Protein AF-0000000071590762 (afdb_homodimer)

Nearest PDB structures (foldseek):
  3qvo-assembly1_A  TM=8.810E-01  e=2.186E-14  Shigella flexneri 2a str. 2457T
  4hnh-assembly2_B  TM=8.280E-01  e=2.186E-14  Veillonella parvula DSM 2008
  4ipt-assembly1_A  TM=8.216E-01  e=1.724E-13  Veillonella parvula DSM 2008
  3e8x-assembly1_A-2  TM=7.901E-01  e=1.279E-11  Halalkalibacterium halodurans
  3abi-assembly1_B  TM=6.867E-01  e=5.215E-04  Pyrococcus horikoshii

Secondary structure (DSSP, 8-state):
-EEEEE--SHHHHHHHHHHHTSTT-EEEEEESS--SS--TTSEEEE--TT-HHHHHHHHTT-SEEEE---SS-HHHHHHHHHHHHHHHT--EEEEEEEGGGGSSS--HHHHHHHHHHH---HHHHHHHHHHHHHHHHHHHTSSSEEEEEEE-PEE-S-----EEEEETTSPP-SB-EEHHHHHHHHHHHHH-GGGS-S-EEEEEE-----/-EEEEE--SHHHHHHHHHHHTSTT-EEEEEESS--SS--TTSEEEE--TT-HHHHHHHHTT-SEEEE---SS-HHHHHHHHHHHHHHHT--EEEEEEEGGGGSSS--HHHHHHHHHHH---HHHHHHHHHHHHHHHHHHHTSSSEEEEEEE-PEE-S-----EEEEETTSPP-SB-EEHHHHHHHHHHHHH-GGGS-SEEEEEEE-----

Solvent-accessible surface area (backbone atoms only — not comparable to full-atom values): 21712 Å² total; per-residue (Å²): 83,30,35,31,36,33,32,66,54,75,60,37,39,54,27,43,47,57,45,35,17,38,69,69,42,46,37,35,37,43,23,76,59,88,67,89,65,91,55,81,74,39,49,78,41,77,38,49,68,62,36,41,67,47,40,39,63,65,47,64,83,35,57,38,37,40,35,63,58,33,80,71,56,12,35,55,34,36,45,24,45,52,53,21,27,61,74,74,67,43,45,41,33,38,38,57,48,48,45,65,51,74,44,96,66,84,49,71,70,54,46,50,47,41,26,72,76,69,65,39,51,67,66,53,49,51,50,39,43,51,30,38,36,47,12,50,50,50,56,68,73,47,90,52,49,34,27,41,37,18,28,46,56,77,36,96,45,80,50,69,30,37,36,41,79,42,59,40,90,52,80,84,86,48,40,61,31,24,46,43,31,51,25,52,50,50,37,53,42,67,76,39,49,80,80,55,64,71,42,50,32,24,38,24,8,48,78,70,82,122,84,31,36,30,37,33,32,67,53,75,60,36,39,55,26,43,47,57,46,36,18,39,69,68,40,45,37,34,36,41,24,77,57,87,67,89,66,91,57,80,74,37,50,78,42,76,36,48,66,63,36,40,67,48,40,40,63,65,47,64,84,35,58,35,37,39,35,64,58,34,80,70,57,12,35,55,34,35,46,23,43,53,53,22,27,62,74,73,69,42,44,39,34,38,38,55,48,47,46,66,50,72,44,98,65,84,50,71,70,53,47,52,46,41,26,73,76,70,63,38,50,66,66,54,48,52,52,38,43,52,30,38,35,46,11,50,50,49,56,69,72,46,91,52,47,34,27,39,37,19,29,46,55,76,35,96,45,78,50,70,31,37,37,42,79,41,60,39,90,51,80,85,86,49,40,59,31,24,44,43,31,50,26,53,51,51,36,53,41,68,78,40,49,80,80,55,61,76,39,49,32,24,38,23,8,49,76,71,82,122

Radius of gyration: 23.03 Å; Cα contacts (8 Å, |Δi|>4): 913; chains: 2; bounding box: 44×66×50 Å

Structure (mmCIF, N/CA/C/O backbone):
data_AF-0000000071590762-model_v1
#
loop_
_entity.id
_entity.type
_entity.pdbx_description
1 polymer 'Oxidoreductase, atypical SDR family, subgroup 6'
#
loop_
_atom_site.group_PDB
_atom_site.id
_atom_site.type_symbol
_atom_site.label_atom_id
_atom_site.label_alt_id
_atom_site.label_comp_id
_atom_site.label_asym_id
_atom_site.label_entity_id
_atom_site.label_seq_id
_atom_site.pdbx_PDB_ins_code
_atom_site.Cartn_x
_atom_site.Cartn_y
_atom_site.Cartn_z
_atom_site.occupancy
_atom_site.B_iso_or_equiv
_atom_site.auth_seq_id
_atom_site.auth_comp_id
_atom_site.auth_asym_id
_atom_site.auth_atom_id
_atom_site.pdbx_PDB_model_num
ATOM 1 N N . MET A 1 1 ? 14.234 5.895 -4.164 1 95.44 1 MET A N 1
ATOM 2 C CA . MET A 1 1 ? 14.211 7.254 -3.627 1 95.44 1 MET A CA 1
ATOM 3 C C . MET A 1 1 ? 14.492 7.25 -2.129 1 95.44 1 MET A C 1
ATOM 5 O O . MET A 1 1 ? 14.242 6.254 -1.447 1 95.44 1 MET A O 1
ATOM 9 N N . ASN A 1 2 ? 15.023 8.375 -1.645 1 98.44 2 ASN A N 1
ATOM 10 C CA . ASN A 1 2 ? 15.234 8.594 -0.218 1 98.44 2 ASN A CA 1
ATOM 11 C C . ASN A 1 2 ? 14.109 9.414 0.399 1 98.44 2 ASN A C 1
ATOM 13 O O . ASN A 1 2 ? 13.891 10.562 0.012 1 98.44 2 ASN A O 1
ATOM 17 N N . ILE A 1 3 ? 13.438 8.828 1.375 1 98.56 3 ILE A N 1
ATOM 18 C CA . ILE A 1 3 ? 12.227 9.43 1.932 1 98.56 3 ILE A CA 1
ATOM 19 C C . ILE A 1 3 ? 12.445 9.742 3.412 1 98.56 3 ILE A C 1
ATOM 21 O O . ILE A 1 3 ? 12.906 8.891 4.172 1 98.56 3 ILE A O 1
ATOM 25 N N . LEU A 1 4 ? 12.141 10.93 3.785 1 98.75 4 LEU A N 1
ATOM 26 C CA . LEU A 1 4 ? 12.164 11.32 5.191 1 98.75 4 LEU A CA 1
ATOM 27 C C . LEU A 1 4 ? 10.75 11.367 5.762 1 98.75 4 LEU A C 1
ATOM 29 O O . LEU A 1 4 ? 9.883 12.047 5.223 1 98.75 4 LEU A O 1
ATOM 33 N N . ILE A 1 5 ? 10.508 10.625 6.789 1 98.06 5 ILE A N 1
ATOM 34 C CA . ILE A 1 5 ? 9.258 10.695 7.543 1 98.06 5 ILE A CA 1
ATOM 35 C C . ILE A 1 5 ? 9.516 11.352 8.898 1 98.06 5 ILE A C 1
ATOM 37 O O . ILE A 1 5 ? 10.359 10.883 9.672 1 98.06 5 ILE A O 1
ATOM 41 N N . ILE A 1 6 ? 8.836 12.422 9.117 1 97.31 6 ILE A N 1
ATOM 42 C CA . ILE A 1 6 ? 8.969 13.141 10.383 1 97.31 6 ILE A CA 1
ATOM 43 C C . ILE A 1 6 ? 7.773 12.836 11.281 1 97.31 6 ILE A C 1
ATOM 45 O O . ILE A 1 6 ? 6.641 13.195 10.961 1 97.31 6 ILE A O 1
ATOM 49 N N . GLY A 1 7 ? 8.031 12.203 12.406 1 91.38 7 GLY A N 1
ATOM 50 C CA . GLY A 1 7 ? 6.98 11.719 13.297 1 91.38 7 GLY A CA 1
ATOM 51 C C . GLY A 1 7 ? 6.543 10.297 12.984 1 91.38 7 GLY A C 1
ATOM 52 O O . GLY A 1 7 ? 5.934 10.047 11.938 1 91.38 7 GLY A O 1
ATOM 53 N N . THR A 1 8 ? 6.832 9.391 13.961 1 82.94 8 THR A N 1
ATOM 54 C CA . THR A 1 8 ? 6.477 7.988 13.758 1 82.94 8 THR A CA 1
ATOM 55 C C . THR A 1 8 ? 5.406 7.547 14.75 1 82.94 8 THR A C 1
ATOM 57 O O . THR A 1 8 ? 5.535 6.5 15.383 1 82.94 8 THR A O 1
ATOM 60 N N . GLY A 1 9 ? 4.512 8.539 14.953 1 89.25 9 GLY A N 1
ATOM 61 C CA . GLY A 1 9 ? 3.314 8.078 15.641 1 89.25 9 GLY A CA 1
ATOM 62 C C . GLY A 1 9 ? 2.561 7.008 14.867 1 89.25 9 GLY A C 1
ATOM 63 O O . GLY A 1 9 ? 3.15 6.285 14.062 1 89.25 9 GLY A O 1
ATOM 64 N N . LYS A 1 10 ? 1.312 6.859 15.086 1 90.81 10 LYS A N 1
ATOM 65 C CA . LYS A 1 10 ? 0.536 5.77 14.5 1 90.81 10 LYS A CA 1
ATOM 66 C C . LYS A 1 10 ? 0.535 5.855 12.977 1 90.81 10 LYS A C 1
ATOM 68 O O . LYS A 1 10 ? 0.884 4.887 12.289 1 90.81 10 LYS A O 1
ATOM 73 N N . LEU A 1 11 ? 0.215 7.043 12.422 1 94.44 11 LEU A N 1
ATOM 74 C CA . LEU A 1 11 ? 0.156 7.184 10.969 1 94.44 11 LEU A CA 1
ATOM 75 C C . LEU A 1 11 ? 1.548 7.074 10.359 1 94.44 11 LEU A C 1
ATOM 77 O O . LEU A 1 11 ? 1.745 6.348 9.383 1 94.44 11 LEU A O 1
ATOM 81 N N . GLY A 1 12 ? 2.527 7.816 10.922 1 95.12 12 GLY A N 1
ATOM 82 C CA . GLY A 1 12 ? 3.889 7.766 10.406 1 95.12 12 GLY A CA 1
ATOM 83 C C . GLY A 1 12 ? 4.453 6.359 10.359 1 95.12 12 GLY A C 1
ATOM 84 O O . GLY A 1 12 ? 5.109 5.984 9.383 1 95.12 12 GLY A O 1
ATOM 85 N N . TYR A 1 13 ? 4.156 5.605 11.375 1 94.69 13 TYR A N 1
ATOM 86 C CA . TYR A 1 13 ? 4.652 4.234 11.445 1 94.69 13 TYR A CA 1
ATOM 87 C C . TYR A 1 13 ? 4.012 3.367 10.367 1 94.69 13 TYR A C 1
ATOM 89 O O . TYR A 1 13 ? 4.695 2.576 9.719 1 94.69 13 TYR A O 1
ATOM 97 N N . GLU A 1 14 ? 2.689 3.479 10.234 1 95.88 14 GLU A N 1
ATOM 98 C CA . GLU A 1 14 ? 1.98 2.678 9.234 1 95.88 14 GLU A CA 1
ATOM 99 C C . GLU A 1 14 ? 2.469 2.992 7.828 1 95.88 14 GLU A C 1
ATOM 101 O O . GLU A 1 14 ? 2.559 2.098 6.98 1 95.88 14 GLU A O 1
ATOM 106 N N . VAL A 1 15 ? 2.801 4.234 7.574 1 97.44 15 VAL A N 1
ATOM 107 C CA . VAL A 1 15 ? 3.344 4.625 6.277 1 97.44 15 VAL A CA 1
ATOM 108 C C . VAL A 1 15 ? 4.762 4.082 6.125 1 97.44 15 VAL A C 1
ATOM 110 O O . VAL A 1 15 ? 5.109 3.508 5.09 1 97.44 15 VAL A O 1
ATOM 113 N N . TYR A 1 16 ? 5.539 4.18 7.23 1 96.62 16 TYR A N 1
ATOM 114 C CA . TYR A 1 16 ? 6.914 3.688 7.234 1 96.62 16 TYR A CA 1
ATOM 115 C C . TYR A 1 16 ? 6.965 2.213 6.852 1 96.62 16 TYR A C 1
ATOM 117 O O . TYR A 1 16 ? 7.703 1.828 5.941 1 96.62 16 TYR A O 1
ATOM 125 N N . ARG A 1 17 ? 6.156 1.396 7.465 1 95.62 17 ARG A N 1
ATOM 126 C CA . ARG A 1 17 ? 6.223 -0.05 7.27 1 95.62 17 ARG A CA 1
ATOM 127 C C . ARG A 1 17 ? 5.965 -0.418 5.812 1 95.62 17 ARG A C 1
ATOM 129 O O . ARG A 1 17 ? 6.555 -1.367 5.293 1 95.62 17 ARG A O 1
ATOM 136 N N . ARG A 1 18 ? 5.184 0.346 5.16 1 97.5 18 ARG A N 1
ATOM 137 C CA . ARG A 1 18 ? 4.801 0.044 3.785 1 97.5 18 ARG A CA 1
ATOM 138 C C . ARG A 1 18 ? 5.867 0.521 2.803 1 97.5 18 ARG A C 1
ATOM 140 O O . ARG A 1 18 ? 6.219 -0.196 1.864 1 97.5 18 ARG A O 1
ATOM 147 N N . VAL A 1 19 ? 6.406 1.682 3.074 1 97.31 19 VAL A N 1
ATOM 148 C CA . VAL A 1 19 ? 7.41 2.23 2.17 1 97.31 19 VAL A CA 1
ATOM 149 C C . VAL A 1 19 ? 8.719 1.457 2.318 1 97.31 19 VAL A C 1
ATOM 151 O O . VAL A 1 19 ? 9.422 1.219 1.333 1 97.31 19 VAL A O 1
ATOM 154 N N . ALA A 1 20 ? 8.984 1.061 3.533 1 95.44 20 ALA A N 1
ATOM 155 C CA . ALA A 1 20 ? 10.281 0.481 3.871 1 95.44 20 ALA A CA 1
ATOM 156 C C . ALA A 1 20 ? 10.445 -0.898 3.24 1 95.44 20 ALA A C 1
ATOM 158 O O . ALA A 1 20 ? 11.57 -1.384 3.084 1 95.44 20 ALA A O 1
ATOM 159 N N . VAL A 1 21 ? 9.328 -1.558 2.924 1 95.38 21 VAL A N 1
ATOM 160 C CA . VAL A 1 21 ? 9.453 -2.9 2.365 1 95.38 21 VAL A CA 1
ATOM 161 C C . VAL A 1 21 ? 9.898 -2.814 0.906 1 95.38 21 VAL A C 1
ATOM 163 O O . VAL A 1 21 ? 10.344 -3.809 0.328 1 95.38 21 VAL A O 1
ATOM 166 N N . MET A 1 22 ? 9.688 -1.709 0.278 1 94.62 22 MET A N 1
ATOM 167 C CA . MET A 1 22 ? 10 -1.524 -1.137 1 94.62 22 MET A CA 1
ATOM 168 C C . MET A 1 22 ? 11.508 -1.382 -1.351 1 94.62 22 MET A C 1
ATOM 170 O O . MET A 1 22 ? 12.141 -0.525 -0.738 1 94.62 22 MET A O 1
ATOM 174 N N . PRO A 1 23 ? 12.086 -2.158 -2.25 1 90.62 23 PRO A N 1
ATOM 175 C CA . PRO A 1 23 ? 13.539 -2.188 -2.389 1 90.62 23 PRO A CA 1
ATOM 176 C C . PRO A 1 23 ? 14.102 -0.904 -2.994 1 90.62 23 PRO A C 1
ATOM 178 O O . PRO A 1 23 ? 15.297 -0.615 -2.842 1 90.62 23 PRO A O 1
ATOM 181 N N . GLN A 1 24 ? 13.305 -0.124 -3.645 1 92.62 24 GLN A N 1
ATOM 182 C CA . GLN A 1 24 ? 13.812 1.027 -4.383 1 92.62 24 GLN A CA 1
ATOM 183 C C . GLN A 1 24 ? 13.852 2.273 -3.5 1 92.62 24 GLN A C 1
ATOM 185 O O . GLN A 1 24 ? 14.219 3.355 -3.961 1 92.62 24 GLN A O 1
ATOM 190 N N . HIS A 1 25 ? 13.461 2.121 -2.234 1 96.38 25 HIS A N 1
ATOM 191 C CA . HIS A 1 25 ? 13.406 3.283 -1.354 1 96.38 25 HIS A CA 1
ATOM 192 C C . HIS A 1 25 ? 14.258 3.074 -0.108 1 96.38 25 HIS A C 1
ATOM 194 O O . HIS A 1 25 ? 14.477 1.937 0.313 1 96.38 25 HIS A O 1
ATOM 200 N N . HIS A 1 26 ? 14.758 4.113 0.392 1 97.12 26 HIS A N 1
ATOM 201 C CA . HIS A 1 26 ? 15.352 4.184 1.723 1 97.12 26 HIS A CA 1
ATOM 202 C C . HIS A 1 26 ? 14.609 5.188 2.602 1 97.12 26 HIS A C 1
ATOM 204 O O . HIS A 1 26 ? 14.367 6.324 2.186 1 97.12 26 HIS A O 1
ATOM 210 N N . VAL A 1 27 ? 14.25 4.746 3.795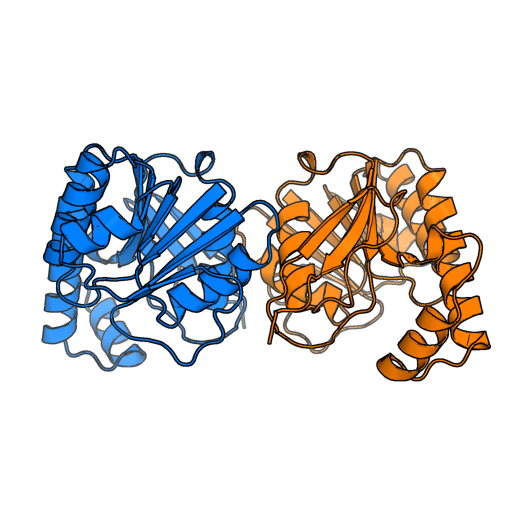 1 97.5 27 VAL A N 1
ATOM 211 C CA . VAL A 1 27 ? 13.461 5.594 4.684 1 97.5 27 VAL A CA 1
ATOM 212 C C . VAL A 1 27 ? 14.336 6.094 5.828 1 97.5 27 VAL A C 1
ATOM 214 O O . VAL A 1 27 ? 15.055 5.312 6.457 1 97.5 27 VAL A O 1
ATOM 217 N N . THR A 1 28 ? 14.344 7.336 6.039 1 97.75 28 THR A N 1
ATOM 218 C CA . THR A 1 28 ? 14.867 7.969 7.242 1 97.75 28 THR A CA 1
ATOM 219 C C . THR A 1 28 ? 13.727 8.477 8.125 1 97.75 28 THR A C 1
ATOM 221 O O . THR A 1 28 ? 12.789 9.109 7.629 1 97.75 28 THR A O 1
ATOM 224 N N . LEU A 1 29 ? 13.828 8.102 9.375 1 96.69 29 LEU A N 1
ATOM 225 C CA . LEU A 1 29 ? 12.844 8.562 10.352 1 96.69 29 LEU A CA 1
ATOM 226 C C . LEU A 1 29 ? 13.445 9.609 11.281 1 96.69 29 LEU A C 1
ATOM 228 O O . LEU A 1 29 ? 14.562 9.438 11.773 1 96.69 29 LEU A O 1
ATOM 232 N N . LEU A 1 30 ? 12.742 10.711 11.461 1 97.12 30 LEU A N 1
ATOM 233 C CA . LEU A 1 30 ? 13.102 11.688 12.484 1 97.12 30 LEU A CA 1
ATOM 234 C C . LEU A 1 30 ? 12.062 11.711 13.594 1 97.12 30 LEU A C 1
ATOM 236 O O . LEU A 1 30 ? 10.891 12.023 13.352 1 97.12 30 LEU A O 1
ATOM 240 N N . ASP A 1 31 ? 12.531 11.352 14.766 1 93.56 31 ASP A N 1
ATOM 241 C CA . ASP A 1 31 ? 11.68 11.328 15.945 1 93.56 31 ASP A CA 1
ATOM 242 C C . ASP A 1 31 ? 12.352 12.031 17.125 1 93.56 31 ASP A C 1
ATOM 244 O O . ASP A 1 31 ? 13.57 12.188 17.141 1 93.56 31 ASP A O 1
ATOM 248 N N . HIS A 1 32 ? 11.469 12.469 18.031 1 90.38 32 HIS A N 1
ATOM 249 C CA . HIS A 1 32 ? 12 13.125 19.234 1 90.38 32 HIS A CA 1
ATOM 250 C C . HIS A 1 32 ? 12.594 12.102 20.203 1 90.38 32 HIS A C 1
ATOM 252 O O . HIS A 1 32 ? 13.484 12.438 20.984 1 90.38 32 HIS A O 1
ATOM 258 N N . HIS A 1 33 ? 12.055 10.898 20.156 1 85.69 33 HIS A N 1
ATOM 259 C CA . HIS A 1 33 ? 12.555 9.812 20.984 1 85.69 33 HIS A CA 1
ATOM 260 C C . HIS A 1 33 ? 12.469 8.477 20.266 1 85.69 33 HIS A C 1
ATOM 262 O O . HIS A 1 33 ? 11.812 8.367 19.234 1 85.69 33 HIS A O 1
ATOM 268 N N . ARG A 1 34 ? 13.227 7.578 20.828 1 78.31 34 ARG A N 1
ATOM 269 C CA . ARG A 1 34 ? 13.203 6.242 20.25 1 78.31 34 ARG A CA 1
ATOM 270 C C . ARG A 1 34 ? 11.867 5.551 20.516 1 78.31 34 ARG A C 1
ATOM 272 O O . ARG A 1 34 ? 11.305 5.68 21.609 1 78.31 34 ARG A O 1
ATOM 279 N N . HIS A 1 35 ? 11.32 5.129 19.484 1 73 35 HIS A N 1
ATOM 280 C CA . HIS A 1 35 ? 10.062 4.41 19.641 1 73 35 HIS A CA 1
ATOM 281 C C . HIS A 1 35 ? 10.297 2.908 19.781 1 73 35 HIS A C 1
ATOM 283 O O . HIS A 1 35 ? 11.375 2.412 19.438 1 73 35 HIS A O 1
ATOM 289 N N . GLU A 1 36 ? 9.305 2.307 20.328 1 73.81 36 GLU A N 1
ATOM 290 C CA . GLU A 1 36 ? 9.328 0.865 20.562 1 73.81 36 GLU A CA 1
ATOM 291 C C . GLU A 1 36 ? 9 0.095 19.281 1 73.81 36 GLU A C 1
ATOM 293 O O . GLU A 1 36 ? 9.242 -1.109 19.203 1 73.81 36 GLU A O 1
ATOM 298 N N . HIS A 1 37 ? 8.617 0.859 18.359 1 78.5 37 HIS A N 1
ATOM 299 C CA . HIS A 1 37 ? 8.242 0.179 17.125 1 78.5 37 HIS A CA 1
ATOM 300 C C . HIS A 1 37 ? 9.461 -0.412 16.422 1 78.5 37 HIS A C 1
ATOM 302 O O . HIS A 1 37 ? 10.586 0.048 16.641 1 78.5 37 HIS A O 1
ATOM 308 N N . ASP A 1 38 ? 9.219 -1.516 15.742 1 80.44 38 ASP A N 1
ATOM 309 C CA . ASP A 1 38 ? 10.281 -2.08 14.914 1 80.44 38 ASP A CA 1
ATOM 310 C C . ASP A 1 38 ? 10.57 -1.193 13.703 1 80.44 38 ASP A C 1
ATOM 312 O O . ASP A 1 38 ? 9.719 -1.043 12.82 1 80.44 38 ASP A O 1
ATOM 316 N N . VAL A 1 39 ? 11.734 -0.556 13.719 1 86.31 39 VAL A N 1
ATOM 317 C CA . VAL A 1 39 ? 12.125 0.326 12.617 1 86.31 39 VAL A CA 1
ATOM 318 C C . VAL A 1 39 ? 13.477 -0.107 12.062 1 86.31 39 VAL A C 1
ATOM 320 O O . VAL A 1 39 ? 14.305 0.733 11.695 1 86.31 39 VAL A O 1
ATOM 323 N N . LEU A 1 40 ? 13.617 -1.399 11.914 1 87.06 40 LEU A N 1
ATOM 324 C CA . LEU A 1 40 ? 14.906 -1.977 11.555 1 87.06 40 LEU A CA 1
ATOM 325 C C . LEU A 1 40 ? 15.242 -1.696 10.094 1 87.06 40 LEU A C 1
ATOM 327 O O . LEU A 1 40 ? 16.422 -1.685 9.719 1 87.06 40 LEU A O 1
ATOM 331 N N . LEU A 1 41 ? 14.289 -1.384 9.336 1 92.44 41 LEU A N 1
ATOM 332 C CA . LEU A 1 41 ? 14.516 -1.206 7.902 1 92.44 41 LEU A CA 1
ATOM 333 C C . LEU A 1 41 ? 14.844 0.248 7.582 1 92.44 41 LEU A C 1
ATOM 335 O O . LEU A 1 41 ? 15.125 0.583 6.43 1 92.44 41 LEU A O 1
ATOM 339 N N . ALA A 1 42 ? 14.82 1.107 8.664 1 94.5 42 ALA A N 1
ATOM 340 C CA . ALA A 1 42 ? 15.008 2.535 8.43 1 94.5 42 ALA A CA 1
ATOM 341 C C . ALA A 1 42 ? 16.25 3.055 9.141 1 94.5 42 ALA A C 1
ATOM 343 O O . ALA A 1 42 ? 16.766 2.406 10.055 1 94.5 42 ALA A O 1
ATOM 344 N N . THR A 1 43 ? 16.75 4.145 8.625 1 95 43 THR A N 1
ATOM 345 C CA . THR A 1 43 ? 17.656 4.965 9.438 1 95 43 THR A CA 1
ATOM 346 C C . THR A 1 43 ? 16.859 5.82 10.422 1 95 43 THR A C 1
ATOM 348 O O . THR A 1 43 ? 16 6.605 10.016 1 95 43 THR A O 1
ATOM 351 N N . GLN A 1 44 ? 17.141 5.633 11.664 1 94.19 44 GLN A N 1
ATOM 352 C CA . GLN A 1 44 ? 16.453 6.422 12.672 1 94.19 44 GLN A CA 1
ATOM 353 C C . GLN A 1 44 ? 17.328 7.555 13.188 1 94.19 44 GLN A C 1
ATOM 355 O O . GLN A 1 44 ? 18.469 7.324 13.617 1 94.19 44 GLN A O 1
ATOM 360 N N . LEU A 1 45 ? 16.859 8.695 13.117 1 95.75 45 LEU A N 1
ATOM 361 C CA . LEU A 1 45 ? 17.5 9.875 13.68 1 95.75 45 LEU A CA 1
ATOM 362 C C . LEU A 1 45 ? 16.672 10.445 14.828 1 95.75 45 LEU A C 1
ATOM 364 O O . LEU A 1 45 ? 15.445 10.586 14.719 1 95.75 45 LEU A O 1
ATOM 368 N N . ILE A 1 46 ? 17.344 10.68 15.914 1 95.44 46 ILE A N 1
ATOM 369 C CA . ILE A 1 46 ? 16.703 11.328 17.047 1 95.44 46 ILE A CA 1
ATOM 370 C C . ILE A 1 46 ? 16.984 12.828 17.016 1 95.44 46 ILE A C 1
ATOM 372 O O . ILE A 1 46 ? 18.141 13.25 16.906 1 95.44 46 ILE A O 1
ATOM 376 N N . GLY A 1 47 ? 15.953 13.586 17.031 1 96.06 47 GLY A N 1
ATOM 377 C CA . GLY A 1 47 ? 16.094 15.031 16.969 1 96.06 47 GLY A CA 1
ATOM 378 C C . GLY A 1 47 ? 14.766 15.758 17.156 1 96.06 47 GLY A C 1
ATOM 379 O O . GLY A 1 47 ? 13.719 15.125 17.281 1 96.06 47 GLY A O 1
ATOM 380 N N . ASP A 1 48 ? 14.867 17.062 17.219 1 95.5 48 ASP A N 1
ATOM 381 C CA . ASP A 1 48 ? 13.727 17.953 17.422 1 95.5 48 ASP A CA 1
ATOM 382 C C . ASP A 1 48 ? 13.258 18.547 16.094 1 95.5 48 ASP A C 1
ATOM 384 O O . ASP A 1 48 ? 14.016 19.25 15.414 1 95.5 48 ASP A O 1
ATOM 388 N N . ALA A 1 49 ? 12.039 18.312 15.688 1 95.75 49 ALA A N 1
ATOM 389 C CA . ALA A 1 49 ? 11.484 18.75 14.406 1 95.75 49 ALA A CA 1
ATOM 390 C C . ALA A 1 49 ? 11.273 20.25 14.375 1 95.75 49 ALA A C 1
ATOM 392 O O . ALA A 1 49 ? 10.969 20.828 13.328 1 95.75 49 ALA A O 1
ATOM 393 N N . SER A 1 50 ? 11.414 20.906 15.523 1 95.5 50 SER A N 1
ATOM 394 C CA . SER A 1 50 ? 11.328 22.359 15.562 1 95.5 50 SER A CA 1
ATOM 395 C C . SER A 1 50 ? 12.711 23 15.461 1 95.5 50 SER A C 1
ATOM 397 O O . SER A 1 50 ? 12.836 24.219 15.406 1 95.5 50 SER A O 1
ATOM 399 N N . ASN A 1 51 ? 13.703 22.203 15.453 1 97.5 51 ASN A N 1
ATOM 400 C CA . ASN A 1 51 ? 15.078 22.656 15.344 1 97.5 51 ASN A CA 1
ATOM 401 C C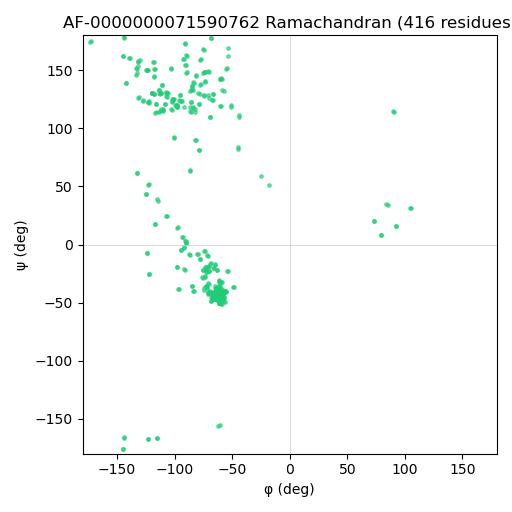 . ASN A 1 51 ? 15.594 22.562 13.906 1 97.5 51 ASN A C 1
ATOM 403 O O . ASN A 1 51 ? 15.766 21.453 13.383 1 97.5 51 ASN A O 1
ATOM 407 N N . VAL A 1 52 ? 15.953 23.688 13.352 1 98.5 52 VAL A N 1
ATOM 408 C CA . VAL A 1 52 ? 16.328 23.781 11.945 1 98.5 52 VAL A CA 1
ATOM 409 C C . VAL A 1 52 ? 17.578 22.953 11.68 1 98.5 52 VAL A C 1
ATOM 411 O O . VAL A 1 52 ? 17.672 22.266 10.656 1 98.5 52 VAL A O 1
ATOM 414 N N . ASP A 1 53 ? 18.484 22.906 12.57 1 98.38 53 ASP A N 1
ATOM 415 C CA . ASP A 1 53 ? 19.734 22.172 12.367 1 98.38 53 ASP A CA 1
ATOM 416 C C . ASP A 1 53 ? 19.484 20.656 12.391 1 98.38 53 ASP A C 1
ATOM 418 O O . ASP A 1 53 ? 20.078 19.922 11.609 1 98.38 53 ASP A O 1
ATOM 422 N N . ASP A 1 54 ? 18.656 20.188 13.328 1 98.12 54 ASP A N 1
ATOM 423 C CA . ASP A 1 54 ? 18.266 18.781 13.336 1 98.12 54 ASP A CA 1
ATOM 424 C C . ASP A 1 54 ? 17.594 18.391 12.031 1 98.12 54 ASP A C 1
ATOM 426 O O . ASP A 1 54 ? 17.859 17.312 11.484 1 98.12 54 ASP A O 1
ATOM 430 N N . LEU A 1 55 ? 16.766 19.234 11.57 1 98.56 55 LEU A N 1
ATOM 431 C CA . LEU A 1 55 ? 16.062 18.984 10.32 1 98.56 55 LEU A CA 1
ATOM 432 C C . LEU A 1 55 ? 17.031 18.953 9.141 1 98.56 55 LEU A C 1
ATOM 434 O O . LEU A 1 55 ? 16.938 18.078 8.281 1 98.56 55 LEU A O 1
ATOM 438 N N . LYS A 1 56 ? 17.969 19.922 9.117 1 98.69 56 LYS A N 1
ATOM 439 C CA . LYS A 1 56 ? 18.953 19.938 8.039 1 98.69 56 LYS A CA 1
ATOM 440 C C . LYS A 1 56 ? 19.734 18.625 7.992 1 98.69 56 LYS A C 1
ATOM 442 O O . LYS A 1 56 ? 19.984 18.094 6.91 1 98.69 56 LYS A O 1
ATOM 447 N N . ARG A 1 57 ? 20.062 18.125 9.133 1 98.38 57 ARG A N 1
ATOM 448 C CA . ARG A 1 57 ? 20.766 16.844 9.211 1 98.38 57 ARG A CA 1
ATOM 449 C C . ARG A 1 57 ? 19.922 15.719 8.633 1 98.38 57 ARG A C 1
ATOM 451 O O . ARG A 1 57 ? 20.422 14.883 7.883 1 98.38 57 ARG A O 1
ATOM 458 N N . ALA A 1 58 ? 18.672 15.688 8.922 1 98.44 58 ALA A N 1
ATOM 459 C CA . ALA A 1 58 ? 17.766 14.625 8.492 1 98.44 58 ALA A CA 1
ATOM 460 C C . ALA A 1 58 ? 17.469 14.734 6.996 1 98.44 58 ALA A C 1
ATOM 462 O O . ALA A 1 58 ? 17.141 13.734 6.348 1 98.44 58 ALA A O 1
ATOM 463 N N . LEU A 1 59 ? 17.625 15.914 6.457 1 98.75 59 LEU A N 1
ATOM 464 C CA . LEU A 1 59 ? 17.219 16.203 5.086 1 98.75 59 LEU A CA 1
ATOM 465 C C . LEU A 1 59 ? 18.328 15.859 4.098 1 98.75 59 LEU A C 1
ATOM 467 O O . LEU A 1 59 ? 18.109 15.859 2.887 1 98.75 59 LEU A O 1
ATOM 471 N N . ARG A 1 60 ? 19.5 15.539 4.598 1 98 60 ARG A N 1
ATOM 472 C CA . ARG A 1 60 ? 20.625 15.25 3.709 1 98 60 ARG A CA 1
ATOM 473 C C . ARG A 1 60 ? 20.297 14.078 2.789 1 98 60 ARG A C 1
ATOM 475 O O . ARG A 1 60 ? 20 12.977 3.258 1 98 60 ARG A O 1
ATOM 482 N N . GLY A 1 61 ? 20.312 14.32 1.463 1 98.06 61 GLY A N 1
ATOM 483 C CA . GLY A 1 61 ? 20.125 13.273 0.468 1 98.06 61 GLY A CA 1
ATOM 484 C C . GLY A 1 61 ? 18.672 12.875 0.275 1 98.06 61 GLY A C 1
ATOM 485 O O . GLY A 1 61 ? 18.375 11.914 -0.439 1 98.06 61 GLY A O 1
ATOM 486 N N . ILE A 1 62 ? 17.766 13.578 0.855 1 98.62 62 ILE A N 1
ATOM 487 C CA . ILE A 1 62 ? 16.359 13.219 0.835 1 98.62 62 ILE A CA 1
ATOM 488 C C . ILE A 1 62 ? 15.711 13.727 -0.454 1 98.62 62 ILE A C 1
ATOM 490 O O . ILE A 1 62 ? 15.977 14.852 -0.884 1 98.62 62 ILE A O 1
ATOM 494 N N . ASP A 1 63 ? 14.859 12.914 -1.015 1 98.12 63 ASP A N 1
ATOM 495 C CA . ASP A 1 63 ? 14.133 13.289 -2.225 1 98.12 63 ASP A CA 1
ATOM 496 C C . ASP A 1 63 ? 12.742 13.82 -1.888 1 98.12 63 ASP A C 1
ATOM 498 O O . ASP A 1 63 ? 12.258 14.758 -2.531 1 98.12 63 ASP A O 1
ATOM 502 N N . VAL A 1 64 ? 12.086 13.219 -0.886 1 97.88 64 VAL A N 1
ATOM 503 C CA . VAL A 1 64 ? 10.711 13.555 -0.534 1 97.88 64 VAL A CA 1
ATOM 504 C C . VAL A 1 64 ? 10.547 13.516 0.983 1 97.88 64 VAL A C 1
ATOM 506 O O . VAL A 1 64 ? 11.078 12.633 1.652 1 97.88 64 VAL A O 1
ATOM 509 N N . VAL A 1 65 ? 9.812 14.484 1.501 1 98.44 65 VAL A N 1
ATOM 510 C CA . VAL A 1 65 ? 9.531 14.57 2.93 1 98.44 65 VAL A CA 1
ATOM 511 C C . VAL A 1 65 ? 8.047 14.312 3.178 1 98.44 65 VAL A C 1
ATOM 513 O O . VAL A 1 65 ? 7.188 14.852 2.473 1 98.44 65 VAL A O 1
ATOM 516 N N . PHE A 1 66 ? 7.734 13.445 4.082 1 98.31 66 PHE A N 1
ATOM 517 C CA . PHE A 1 66 ? 6.395 13.258 4.629 1 98.31 66 PHE A CA 1
ATOM 518 C C . PHE A 1 66 ? 6.363 13.586 6.117 1 98.31 66 PHE A C 1
ATOM 520 O O . PHE A 1 66 ? 7.051 12.945 6.914 1 98.31 66 PHE A O 1
ATOM 527 N N . SER A 1 67 ? 5.531 14.547 6.504 1 97.12 67 SER A N 1
ATOM 528 C CA . SER A 1 67 ? 5.477 14.977 7.898 1 97.12 67 SER A CA 1
ATOM 529 C C . SER A 1 67 ? 4.086 14.766 8.484 1 97.12 67 SER A C 1
ATOM 531 O O . SER A 1 67 ? 3.084 15.156 7.875 1 97.12 67 SER A O 1
ATOM 533 N N . THR A 1 68 ? 4.086 14.156 9.609 1 92.44 68 THR A N 1
ATOM 534 C CA . THR A 1 68 ? 2.834 13.953 10.328 1 92.44 68 THR A CA 1
ATOM 535 C C . THR A 1 68 ? 2.861 14.672 11.672 1 92.44 68 THR A C 1
ATOM 537 O O . THR A 1 68 ? 2.066 14.367 12.562 1 92.44 68 THR A O 1
ATOM 540 N N . VAL A 1 69 ? 3.775 15.594 11.781 1 84.75 69 VAL A N 1
ATOM 541 C CA . VAL A 1 69 ? 3.902 16.281 13.055 1 84.75 69 VAL A CA 1
ATOM 542 C C . VAL A 1 69 ? 2.992 17.516 13.07 1 84.75 69 VAL A C 1
ATOM 544 O O . VAL A 1 69 ? 2.467 17.922 12.031 1 84.75 69 VAL A O 1
ATOM 547 N N . GLY A 1 70 ? 2.744 18.031 14.258 1 70.94 70 GLY A N 1
ATOM 548 C CA . GLY A 1 70 ? 2.117 19.328 14.383 1 70.94 70 GLY A CA 1
ATOM 549 C C . GLY A 1 70 ? 0.655 19.266 14.781 1 70.94 70 GLY A C 1
ATOM 550 O O . GLY A 1 70 ? -0.173 20.016 14.266 1 70.94 70 GLY A O 1
ATOM 551 N N . ILE A 1 71 ? 0.408 18.203 15.57 1 66.75 71 ILE A N 1
ATOM 552 C CA . ILE A 1 71 ? -0.934 18.203 16.141 1 66.75 71 ILE A CA 1
ATOM 553 C C . ILE A 1 71 ? -1.124 19.422 17.031 1 66.75 71 ILE A C 1
ATOM 555 O O . ILE A 1 71 ? -2.191 20.031 17.031 1 66.75 71 ILE A O 1
ATOM 559 N N . THR A 1 72 ? 0.076 19.625 17.656 1 76.25 72 THR A N 1
ATOM 560 C CA . THR A 1 72 ? 0.179 20.859 18.453 1 76.25 72 THR A CA 1
ATOM 561 C C . THR A 1 72 ? 1.33 21.719 17.953 1 76.25 72 THR A C 1
ATOM 563 O O . THR A 1 72 ? 2.346 21.203 17.484 1 76.25 72 THR A O 1
ATOM 566 N N . HIS A 1 73 ? 1.056 23 17.531 1 88.81 73 HIS A N 1
ATOM 567 C CA . HIS A 1 73 ? 2.082 23.969 17.156 1 88.81 73 HIS A CA 1
ATOM 568 C C . HIS A 1 73 ? 2.486 23.797 15.688 1 88.81 73 HIS A C 1
ATOM 570 O O . HIS A 1 73 ? 3.674 23.828 15.359 1 88.81 73 HIS A O 1
ATOM 576 N N . ALA A 1 74 ? 1.642 23.453 14.859 1 94.62 74 ALA A N 1
ATOM 577 C CA . ALA A 1 74 ? 1.856 23.172 13.445 1 94.62 74 ALA A CA 1
ATOM 578 C C . ALA A 1 74 ? 2.666 24.266 12.773 1 94.62 74 ALA A C 1
ATOM 580 O O . ALA A 1 74 ? 3.549 24 11.961 1 94.62 74 ALA A O 1
ATOM 581 N N . ALA A 1 75 ? 2.467 25.547 13.156 1 96.12 75 ALA A N 1
ATOM 582 C CA . ALA A 1 75 ? 3.164 26.672 12.531 1 96.12 75 ALA A CA 1
ATOM 583 C C . ALA A 1 75 ? 4.656 26.625 12.852 1 96.12 75 ALA A C 1
ATOM 585 O O . ALA A 1 75 ? 5.488 26.922 11.984 1 96.12 75 ALA A O 1
ATOM 586 N N . GLN A 1 76 ? 4.926 26.312 14.078 1 96.44 76 GLN A N 1
ATOM 587 C CA . GLN A 1 76 ? 6.324 26.219 14.484 1 96.44 76 GLN A CA 1
ATOM 588 C C . GLN A 1 76 ? 7.059 25.125 13.711 1 96.44 76 GLN A C 1
ATOM 590 O O . GLN A 1 76 ? 8.156 25.359 13.195 1 96.44 76 GLN A O 1
ATOM 595 N N . PHE A 1 77 ? 6.484 23.984 13.641 1 96.75 77 PHE A N 1
ATOM 596 C CA . PHE A 1 77 ? 7.094 22.859 12.938 1 96.75 77 PHE A CA 1
ATOM 597 C C . PHE A 1 77 ? 7.203 23.141 11.445 1 96.75 77 PHE A C 1
ATOM 599 O O . PHE A 1 77 ? 8.234 22.859 10.836 1 96.75 77 PHE A O 1
ATOM 606 N N . ALA A 1 78 ? 6.16 23.703 10.906 1 97.62 78 ALA A N 1
ATOM 607 C CA . ALA A 1 78 ? 6.152 24.016 9.477 1 97.62 78 ALA A CA 1
ATOM 608 C C . ALA A 1 78 ? 7.234 25.047 9.148 1 97.62 78 ALA A C 1
ATOM 610 O O . ALA A 1 78 ? 7.941 24.906 8.148 1 97.62 78 ALA A O 1
ATOM 611 N N . THR A 1 79 ? 7.344 26.078 9.992 1 98.25 79 THR A N 1
ATOM 612 C CA . THR A 1 79 ? 8.32 27.125 9.758 1 98.25 79 THR A CA 1
ATOM 613 C C . THR A 1 79 ? 9.742 26.562 9.75 1 98.25 79 THR A C 1
ATOM 615 O O . THR A 1 79 ? 10.516 26.812 8.828 1 98.25 79 THR A O 1
ATOM 618 N N . ALA A 1 80 ? 10.047 25.766 10.758 1 98.31 80 ALA A N 1
ATOM 619 C CA . ALA A 1 80 ? 11.375 25.172 10.852 1 98.31 80 ALA A CA 1
ATOM 620 C C . ALA A 1 80 ? 11.648 24.25 9.664 1 98.31 80 ALA A C 1
ATOM 622 O O . ALA A 1 80 ? 12.742 24.266 9.102 1 98.31 80 ALA A O 1
ATOM 623 N N . LEU A 1 81 ? 10.664 23.469 9.25 1 98.44 81 LEU A N 1
ATOM 624 C CA . LEU A 1 81 ? 10.82 22.516 8.164 1 98.44 81 LEU A CA 1
ATOM 625 C C . LEU A 1 81 ? 11.031 23.219 6.832 1 98.44 81 LEU A C 1
ATOM 627 O O . LEU A 1 81 ? 11.922 22.859 6.062 1 98.44 81 LEU A O 1
ATOM 631 N N . VAL A 1 82 ? 10.203 24.25 6.578 1 98.44 82 VAL A N 1
ATOM 632 C CA . VAL A 1 82 ? 10.328 25 5.336 1 98.44 82 VAL A CA 1
ATOM 633 C C . VAL A 1 82 ? 11.711 25.641 5.258 1 98.44 82 VAL A C 1
ATOM 635 O O . VAL A 1 82 ? 12.383 25.562 4.227 1 98.44 82 VAL A O 1
ATOM 638 N N . GLN A 1 83 ? 12.109 26.234 6.363 1 98.75 83 GLN A N 1
ATOM 639 C CA . GLN A 1 83 ? 13.43 26.859 6.414 1 98.75 83 GLN A CA 1
ATOM 640 C C . GLN A 1 83 ? 14.531 25.828 6.125 1 98.75 83 GLN A C 1
ATOM 642 O O . GLN A 1 83 ? 15.438 26.109 5.34 1 98.75 83 GLN A O 1
ATOM 647 N N . ALA A 1 84 ? 14.492 24.672 6.754 1 98.81 84 ALA A N 1
ATOM 648 C CA . ALA A 1 84 ? 15.5 23.625 6.59 1 98.81 84 ALA A CA 1
ATOM 649 C C . ALA A 1 84 ? 15.508 23.094 5.16 1 98.81 84 ALA A C 1
ATOM 651 O O . ALA A 1 84 ? 16.562 22.891 4.566 1 98.81 84 ALA A O 1
ATOM 652 N N . MET A 1 85 ? 14.312 22.812 4.617 1 98.75 85 MET A N 1
ATOM 653 C CA . MET A 1 85 ? 14.188 22.297 3.258 1 98.75 85 MET A CA 1
ATOM 654 C C . MET A 1 85 ? 14.75 23.281 2.246 1 98.75 85 MET A C 1
ATOM 656 O O . MET A 1 85 ? 15.484 22.891 1.334 1 98.75 85 MET A O 1
ATOM 660 N N . ASP A 1 86 ? 14.469 24.562 2.422 1 98.31 86 ASP A N 1
ATOM 661 C CA . ASP A 1 86 ? 15.023 25.609 1.562 1 98.31 86 ASP A CA 1
ATOM 662 C C . ASP A 1 86 ? 16.547 25.625 1.636 1 98.31 86 ASP A C 1
ATOM 664 O O . ASP A 1 86 ? 17.219 25.719 0.608 1 98.31 86 ASP A O 1
ATOM 668 N N . ALA A 1 87 ? 17.031 25.547 2.803 1 98.38 87 ALA A N 1
ATOM 669 C CA . ALA A 1 87 ? 18.469 25.625 3.029 1 98.38 87 ALA A CA 1
ATOM 670 C C . ALA A 1 87 ? 19.203 24.469 2.367 1 98.38 87 ALA A C 1
ATOM 672 O O . ALA A 1 87 ? 20.297 24.641 1.851 1 98.38 87 ALA A O 1
ATOM 673 N N . VAL A 1 88 ? 18.625 23.25 2.381 1 98.25 88 VAL A N 1
ATOM 674 C CA . VAL A 1 88 ? 19.297 22.047 1.917 1 98.25 88 VAL A CA 1
ATOM 675 C C . VAL A 1 88 ? 18.984 21.812 0.439 1 98.25 88 VAL A C 1
ATOM 677 O O . VAL A 1 88 ? 19.688 21.078 -0.245 1 98.25 88 VAL A O 1
ATOM 680 N N . GLY A 1 89 ? 17.906 22.406 -0.029 1 98.25 89 GLY A N 1
ATOM 681 C CA . GLY A 1 89 ? 17.531 22.297 -1.428 1 98.25 89 GLY A CA 1
ATOM 682 C C . GLY A 1 89 ? 16.578 21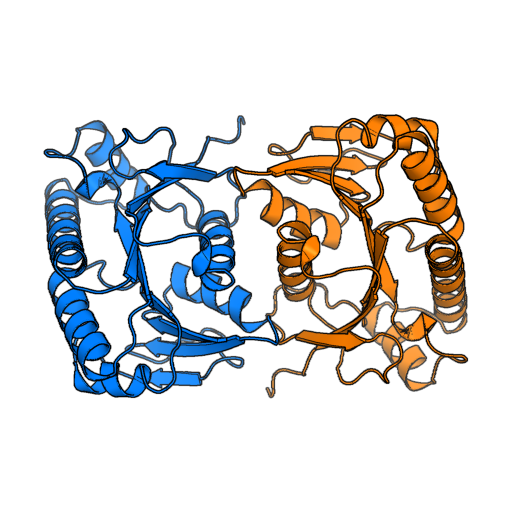.141 -1.692 1 98.25 89 GLY A C 1
ATOM 683 O O . GLY A 1 89 ? 16.516 20.625 -2.812 1 98.25 89 GLY A O 1
ATOM 684 N N . VAL A 1 90 ? 15.945 20.562 -0.702 1 98.25 90 VAL A N 1
ATOM 685 C CA . VAL A 1 90 ? 14.867 19.578 -0.848 1 98.25 90 VAL A CA 1
ATOM 686 C C . VAL A 1 90 ? 13.531 20.297 -0.992 1 98.25 90 VAL A C 1
ATOM 688 O O . VAL A 1 90 ? 13.203 21.188 -0.196 1 98.25 90 VAL A O 1
ATOM 691 N N . THR A 1 91 ? 12.688 19.922 -1.971 1 97 91 THR A N 1
ATOM 692 C CA . THR A 1 91 ? 11.531 20.766 -2.252 1 97 91 THR A CA 1
ATOM 693 C C . THR A 1 91 ? 10.234 19.969 -2.111 1 97 91 THR A C 1
ATOM 695 O O . THR A 1 91 ? 9.164 20.562 -1.917 1 97 91 THR A O 1
ATOM 698 N N . ARG A 1 92 ? 10.227 18.656 -2.275 1 97.19 92 ARG A N 1
ATOM 699 C CA . ARG A 1 92 ? 8.992 17.875 -2.328 1 97.19 92 ARG A CA 1
ATOM 700 C C . ARG A 1 92 ? 8.5 17.531 -0.926 1 97.19 92 ARG A C 1
ATOM 702 O O . ARG A 1 92 ? 9.195 16.844 -0.173 1 97.19 92 ARG A O 1
ATOM 709 N N . LEU A 1 93 ? 7.273 18.016 -0.523 1 97.31 93 LEU A N 1
ATOM 710 C CA . LEU A 1 93 ? 6.742 17.859 0.827 1 97.31 93 LEU A CA 1
ATOM 711 C C . LEU A 1 93 ? 5.309 17.344 0.79 1 97.31 93 LEU A C 1
ATOM 713 O O . LEU A 1 93 ? 4.473 17.875 0.051 1 97.31 93 LEU A O 1
ATOM 717 N N . PHE A 1 94 ? 5.055 16.297 1.478 1 97.44 94 PHE A N 1
ATOM 718 C CA . PHE A 1 94 ? 3.707 15.922 1.887 1 97.44 94 PHE A CA 1
ATOM 719 C C . PHE A 1 94 ? 3.461 16.297 3.344 1 97.44 94 PHE A C 1
ATOM 721 O O . PHE A 1 94 ? 4.234 15.914 4.227 1 97.44 94 PHE A O 1
ATOM 728 N N . TRP A 1 95 ? 2.428 17.062 3.639 1 96.31 95 TRP A N 1
ATOM 729 C CA . TRP A 1 95 ? 2.086 17.531 4.977 1 96.31 95 TRP A CA 1
ATOM 730 C C . TRP A 1 95 ? 0.636 17.203 5.316 1 96.31 95 TRP A C 1
ATOM 732 O O . TRP A 1 95 ? -0.28 17.547 4.57 1 96.31 95 TRP A O 1
ATOM 742 N N . THR A 1 96 ? 0.465 16.484 6.414 1 95.12 96 THR A N 1
ATOM 743 C CA . THR A 1 96 ? -0.89 16.156 6.836 1 95.12 96 THR A CA 1
ATOM 744 C C . THR A 1 96 ? -1.494 17.281 7.664 1 95.12 96 THR A C 1
ATOM 746 O O . THR A 1 96 ? -0.815 17.875 8.508 1 95.12 96 THR A O 1
ATOM 749 N N . THR A 1 97 ? -2.693 17.594 7.406 1 93.69 97 THR A N 1
ATOM 750 C CA . THR A 1 97 ? -3.482 18.562 8.156 1 93.69 97 THR A CA 1
ATOM 751 C C . THR A 1 97 ? -4.941 18.125 8.234 1 93.69 97 THR A C 1
ATOM 753 O O . THR A 1 97 ? -5.246 16.938 8.125 1 93.69 97 THR A O 1
ATOM 756 N N . GLN A 1 98 ? -5.805 19.031 8.633 1 91.75 98 GLN A N 1
ATOM 757 C CA . GLN A 1 98 ? -7.215 18.703 8.812 1 91.75 98 GLN A CA 1
ATOM 758 C C . GLN A 1 98 ? -8.094 19.531 7.871 1 91.75 98 GLN A C 1
ATOM 760 O O . GLN A 1 98 ? -7.809 20.688 7.609 1 91.75 98 GLN A O 1
ATOM 765 N N . PHE A 1 99 ? -9.156 18.906 7.414 1 93 99 PHE A N 1
ATOM 766 C CA . PHE A 1 99 ? -9.953 19.5 6.348 1 93 99 PHE A CA 1
ATOM 767 C C . PHE A 1 99 ? -10.633 20.766 6.836 1 93 99 PHE A C 1
ATOM 769 O O . PHE A 1 99 ? -10.961 21.656 6.039 1 93 99 PHE A O 1
ATOM 776 N N . GLN A 1 100 ? -10.797 20.969 8.102 1 93.19 100 GLN A N 1
ATOM 777 C CA . GLN A 1 100 ? -11.508 22.109 8.648 1 93.19 100 GLN A CA 1
ATOM 778 C C . GLN A 1 100 ? -10.727 23.406 8.414 1 93.19 100 GLN A C 1
ATOM 780 O O . GLN A 1 100 ? -11.281 24.5 8.516 1 93.19 100 GLN A O 1
ATOM 785 N N . ILE A 1 101 ? -9.508 23.266 8.109 1 93.06 101 ILE A N 1
ATOM 786 C CA . ILE A 1 101 ? -8.688 24.453 7.891 1 93.06 101 ILE A CA 1
ATOM 787 C C . ILE A 1 101 ? -9.203 25.219 6.676 1 93.06 101 ILE A C 1
ATOM 789 O O . ILE A 1 101 ? -8.844 26.391 6.473 1 93.06 101 ILE A O 1
ATOM 793 N N . ASN A 1 102 ? -9.992 24.594 5.863 1 92.19 102 ASN A N 1
ATOM 794 C CA . ASN A 1 102 ? -10.453 25.188 4.617 1 92.19 102 ASN A CA 1
ATOM 795 C C . ASN A 1 102 ? -11.805 25.891 4.797 1 92.19 102 ASN A C 1
ATOM 797 O O . ASN A 1 102 ? -12.391 26.375 3.826 1 92.19 102 ASN A O 1
ATOM 801 N N . TYR A 1 103 ? -12.258 25.969 5.988 1 92.19 103 TYR A N 1
ATOM 802 C CA . TYR A 1 103 ? -13.531 26.625 6.297 1 92.19 103 TYR A CA 1
ATOM 803 C C . TYR A 1 103 ? -13.328 27.844 7.191 1 92.19 103 TYR A C 1
ATOM 805 O O . TYR A 1 103 ? -12.391 27.875 7.992 1 92.19 103 TYR A O 1
ATOM 813 N N . ASP A 1 104 ? -14.234 28.75 7.016 1 91 104 ASP A N 1
ATOM 814 C CA . ASP A 1 104 ? -14.148 29.969 7.824 1 91 104 ASP A CA 1
ATOM 815 C C . ASP A 1 104 ? -14.523 29.688 9.281 1 91 104 ASP A C 1
ATOM 817 O O . ASP A 1 104 ? -13.938 30.266 10.195 1 91 104 ASP A O 1
ATOM 821 N N . GLN A 1 105 ? -15.5 28.812 9.469 1 92.94 105 GLN A N 1
ATOM 822 C CA . GLN A 1 105 ? -15.977 28.422 10.789 1 92.94 105 GLN A CA 1
ATOM 823 C C . GLN A 1 105 ? -16.125 26.906 10.914 1 92.94 105 GLN A C 1
ATOM 825 O O . GLN A 1 105 ? -16.391 26.234 9.922 1 92.94 105 GLN A O 1
ATOM 830 N N . ILE A 1 106 ? -15.844 26.531 12.117 1 94.69 106 ILE A N 1
ATOM 831 C CA . ILE A 1 106 ? -16.109 25.141 12.422 1 94.69 106 ILE A CA 1
ATOM 832 C C . ILE A 1 106 ? -17.594 24.922 12.664 1 94.69 106 ILE A C 1
ATOM 834 O O . ILE A 1 106 ? -18.219 25.656 13.438 1 94.69 106 ILE A O 1
ATOM 838 N N . SER A 1 107 ? -18.172 23.969 12.016 1 93.69 107 SER A N 1
ATOM 839 C CA . SER A 1 107 ? -19.609 23.734 12.172 1 93.69 107 SER A CA 1
ATOM 840 C C . SER A 1 107 ? -19.906 23.016 13.477 1 93.69 107 SER A C 1
ATOM 842 O O . SER A 1 107 ? -19.047 22.344 14.039 1 93.69 107 SER A O 1
ATOM 844 N N . GLU A 1 108 ? -21.172 23.125 13.922 1 96 108 GLU A N 1
ATOM 845 C CA . GLU A 1 108 ? -21.609 22.406 15.117 1 96 108 GLU A CA 1
ATOM 846 C C . GLU A 1 108 ? -21.438 20.891 14.945 1 96 108 GLU A C 1
ATOM 848 O O . GLU A 1 108 ? -21.062 20.203 15.891 1 96 108 GLU A O 1
ATOM 853 N N . ALA A 1 109 ? -21.719 20.406 13.781 1 93.44 109 ALA A N 1
ATOM 854 C CA . ALA A 1 109 ? -21.578 18.984 13.492 1 93.44 109 ALA A CA 1
ATOM 855 C C . ALA A 1 109 ? -20.125 18.531 13.688 1 93.44 109 ALA A C 1
ATOM 857 O O . ALA A 1 109 ? -19.891 17.422 14.18 1 93.44 109 ALA A O 1
ATOM 858 N N . MET A 1 110 ? -19.219 19.359 13.328 1 93.75 110 MET A N 1
ATOM 859 C CA . MET A 1 110 ? -17.797 19.016 13.438 1 93.75 110 MET A CA 1
ATOM 860 C C . MET A 1 110 ? -17.344 19.078 14.891 1 93.75 110 MET A C 1
ATOM 862 O O . MET A 1 110 ? -16.531 18.266 15.328 1 93.75 110 MET A O 1
ATOM 866 N N . TYR A 1 111 ? -17.828 20.062 15.641 1 96.31 111 TYR A N 1
ATOM 867 C CA . TYR A 1 111 ? -17.562 20.078 17.078 1 96.31 111 TYR A CA 1
ATOM 868 C C . TYR A 1 111 ? -18.047 18.797 17.734 1 96.31 111 TYR A C 1
ATOM 870 O O . TYR A 1 111 ? -17.344 18.203 18.547 1 96.31 111 TYR A O 1
ATOM 878 N N . THR A 1 112 ? -19.25 18.422 17.359 1 96.38 112 THR A N 1
ATOM 879 C CA . THR A 1 112 ? -19.859 17.219 17.922 1 96.38 112 THR A CA 1
ATOM 880 C C . THR A 1 112 ? -19.031 15.984 17.562 1 96.38 112 THR A C 1
ATOM 882 O O . THR A 1 112 ? -18.781 15.133 18.422 1 96.38 112 THR A O 1
ATOM 885 N N . LEU A 1 113 ? -18.625 15.914 16.391 1 93.31 113 LEU A N 1
ATOM 886 C CA . LEU A 1 113 ? -17.828 14.781 15.938 1 93.31 113 LEU A CA 1
ATOM 887 C C . LEU A 1 113 ? -16.484 14.742 16.656 1 93.31 113 LEU A C 1
ATOM 889 O O . LEU A 1 113 ? -16.031 13.68 17.094 1 93.31 113 LEU A O 1
ATOM 893 N N . ALA A 1 114 ? -15.773 15.867 16.75 1 94.25 114 ALA A N 1
ATOM 894 C CA . ALA A 1 114 ? -14.492 15.953 17.438 1 94.25 114 ALA A CA 1
ATOM 895 C C . ALA A 1 114 ? -14.617 15.492 18.891 1 94.25 114 ALA A C 1
ATOM 897 O O . ALA A 1 114 ? -13.727 14.812 19.406 1 94.25 114 ALA A O 1
ATOM 898 N N . HIS A 1 115 ? -15.695 15.875 19.484 1 95.88 115 HIS A N 1
ATOM 899 C CA . HIS A 1 115 ? -15.945 15.453 20.859 1 95.88 115 HIS A CA 1
ATOM 900 C C . HIS A 1 115 ? -16.156 13.945 20.938 1 95.88 115 HIS A C 1
ATOM 902 O O . HIS A 1 115 ? -15.617 13.281 21.828 1 95.88 115 HIS A O 1
ATOM 908 N N . ARG A 1 116 ? -16.922 13.438 20.094 1 92.94 116 ARG A N 1
ATOM 909 C CA . ARG A 1 116 ? -17.234 12.016 20.078 1 92.94 116 ARG A CA 1
ATOM 910 C C . ARG A 1 116 ? -16 11.172 19.812 1 92.94 116 ARG A C 1
ATOM 912 O O . ARG A 1 116 ? -15.758 10.172 20.484 1 92.94 116 ARG A O 1
ATOM 919 N N . GLU A 1 117 ? -15.195 11.617 18.828 1 87.75 117 GLU A N 1
ATOM 920 C CA . GLU A 1 117 ? -14.086 10.805 18.344 1 87.75 117 GLU A CA 1
ATOM 921 C C . GLU A 1 117 ? -12.852 10.992 19.203 1 87.75 117 GLU A C 1
ATOM 923 O O . GLU A 1 117 ? -12.078 10.047 19.406 1 87.75 117 GLU A O 1
ATOM 928 N N . PHE A 1 118 ? -12.641 12.172 19.688 1 90.31 118 PHE A N 1
ATOM 929 C CA . PHE A 1 118 ? -11.367 12.461 20.344 1 90.31 118 PHE A CA 1
ATOM 930 C C . PHE A 1 118 ? -11.586 12.969 21.766 1 90.31 118 PHE A C 1
ATOM 932 O O . PHE A 1 118 ? -10.625 13.156 22.516 1 90.31 118 PHE A O 1
ATOM 939 N N . GLY A 1 119 ? -12.781 13.211 22.141 1 93.69 119 GLY A N 1
ATOM 940 C CA . GLY A 1 119 ? -13.078 13.797 23.438 1 93.69 119 GLY A CA 1
ATOM 941 C C . GLY A 1 119 ? -12.719 15.266 23.531 1 93.69 119 GLY A C 1
ATOM 942 O O . GLY A 1 119 ? -12.539 15.805 24.625 1 93.69 119 GLY A O 1
ATOM 943 N N . PHE A 1 120 ? -12.586 15.945 22.453 1 94.62 120 PHE A N 1
ATOM 944 C CA . PHE A 1 120 ? -12.172 17.344 22.438 1 94.62 120 PHE A CA 1
ATOM 945 C C . PHE A 1 120 ? -13.328 18.25 22.828 1 94.62 120 PHE A C 1
ATOM 947 O O . PHE A 1 120 ? -14.461 18.047 22.391 1 94.62 120 PHE A O 1
ATOM 954 N N . SER A 1 121 ? -13.031 19.25 23.656 1 96.75 121 SER A N 1
ATOM 955 C CA . SER A 1 121 ? -13.969 20.359 23.859 1 96.75 121 SER A CA 1
ATOM 956 C C . SER A 1 121 ? -13.984 21.297 22.672 1 96.75 121 SER A C 1
ATOM 958 O O . SER A 1 121 ? -13.133 21.203 21.781 1 96.75 121 SER A O 1
ATOM 960 N N . ARG A 1 122 ? -14.984 22.203 22.625 1 96.5 122 ARG A N 1
ATOM 961 C CA . ARG A 1 122 ? -15.039 23.219 21.578 1 96.5 122 ARG A CA 1
ATOM 962 C C . ARG A 1 122 ? -13.766 24.062 21.562 1 96.5 122 ARG A C 1
ATOM 964 O O . ARG A 1 122 ? -13.242 24.391 20.484 1 96.5 122 ARG A O 1
ATOM 971 N N . GLU A 1 123 ? -13.359 24.375 22.719 1 95.88 123 GLU A N 1
ATOM 972 C CA . GLU A 1 123 ? -12.156 25.188 22.844 1 95.88 123 GLU A CA 1
ATOM 973 C C . GLU A 1 123 ? -10.938 24.469 22.297 1 95.88 123 GLU A C 1
ATOM 975 O O . GLU A 1 123 ? -10.141 25.062 21.562 1 95.88 123 GLU A O 1
ATOM 980 N N . VAL A 1 124 ? -10.82 23.234 22.625 1 94.38 124 VAL A N 1
ATOM 981 C CA . VAL A 1 124 ? -9.688 22.453 22.188 1 94.38 124 VAL A CA 1
ATOM 982 C C . VAL A 1 124 ? -9.719 22.297 20.672 1 94.38 124 VAL A C 1
ATOM 984 O O . VAL A 1 124 ? -8.703 22.516 20 1 94.38 124 VAL A O 1
ATOM 987 N N . GLU A 1 125 ? -10.852 21.984 20.094 1 94.81 125 GLU A N 1
ATOM 988 C CA . GLU A 1 125 ? -10.977 21.828 18.641 1 94.81 125 GLU A CA 1
ATOM 989 C C . GLU A 1 125 ? -10.703 23.141 17.922 1 94.81 125 GLU A C 1
ATOM 991 O O . GLU A 1 125 ? -10.023 23.172 16.891 1 94.81 125 GLU A O 1
ATOM 996 N N . THR A 1 126 ? -11.234 24.25 18.438 1 95.56 126 THR A N 1
ATOM 997 C CA . THR A 1 126 ? -11.008 25.562 17.844 1 95.56 126 THR A CA 1
ATOM 998 C C . THR A 1 126 ? -9.516 25.891 17.812 1 95.56 126 THR A C 1
ATOM 1000 O O . THR A 1 126 ? -9 26.328 16.781 1 95.56 126 THR A O 1
ATOM 1003 N N . THR A 1 127 ? -8.891 25.656 18.922 1 94.06 127 THR A N 1
ATOM 1004 C CA . THR A 1 127 ? -7.457 25.922 19 1 94.06 127 THR A CA 1
ATOM 1005 C C . THR A 1 127 ? -6.68 25 18.062 1 94.06 127 THR A C 1
ATOM 1007 O O . THR A 1 127 ? -5.73 25.438 17.406 1 94.06 127 THR A O 1
ATOM 1010 N N . TYR A 1 128 ? -7.062 23.797 18.047 1 93.75 128 TYR A N 1
ATOM 1011 C CA . TYR A 1 128 ? -6.418 22.812 17.188 1 93.75 128 TYR A CA 1
ATOM 1012 C C . TYR A 1 128 ? -6.52 23.234 15.719 1 93.75 128 TYR A C 1
ATOM 1014 O O . TYR A 1 128 ? -5.512 23.281 15.008 1 93.75 128 TYR A O 1
ATOM 1022 N N . VAL A 1 129 ? -7.691 23.547 15.266 1 95.19 129 VAL A N 1
ATOM 1023 C CA . VAL A 1 129 ? -7.93 23.906 13.875 1 95.19 129 VAL A CA 1
ATOM 1024 C C . VAL A 1 129 ? -7.156 25.188 13.539 1 95.19 129 VAL A C 1
ATOM 1026 O O . VAL A 1 129 ? -6.551 25.297 12.469 1 95.19 129 VAL A O 1
ATOM 1029 N N . ALA A 1 130 ? -7.18 26.125 14.445 1 95 130 ALA A N 1
ATOM 1030 C CA . ALA A 1 130 ? -6.441 27.359 14.242 1 95 130 ALA A CA 1
ATOM 1031 C C . ALA A 1 130 ? -4.949 27.094 14.078 1 95 130 ALA A C 1
ATOM 1033 O O . ALA A 1 130 ? -4.289 27.703 13.234 1 95 130 ALA A O 1
ATOM 1034 N N . GLY A 1 131 ? -4.434 26.219 14.922 1 94.81 131 GLY A N 1
ATOM 1035 C CA . GLY A 1 131 ? -3.037 25.828 14.805 1 94.81 131 GLY A CA 1
ATOM 1036 C C . GLY A 1 131 ? -2.703 25.188 13.477 1 94.81 131 GLY A C 1
ATOM 1037 O O . GLY A 1 131 ? -1.686 25.516 12.859 1 94.81 131 GLY A O 1
ATOM 1038 N N . GLN A 1 132 ? -3.549 24.297 13.07 1 95.56 132 GLN A N 1
ATOM 1039 C CA . GLN A 1 132 ? -3.352 23.625 11.781 1 95.56 132 GLN A CA 1
ATOM 1040 C C . GLN A 1 132 ? -3.416 24.625 10.633 1 95.56 132 GLN A C 1
ATOM 1042 O O . GLN A 1 132 ? -2.656 24.516 9.664 1 95.56 132 GLN A O 1
ATOM 1047 N N . LYS A 1 133 ? -4.34 25.562 10.727 1 95 133 LYS A N 1
ATOM 1048 C CA . LYS A 1 133 ? -4.453 26.625 9.727 1 95 133 LYS A CA 1
ATOM 1049 C C . LYS A 1 133 ? -3.16 27.422 9.625 1 95 133 LYS A C 1
ATOM 1051 O O . LYS A 1 133 ? -2.691 27.719 8.531 1 95 133 LYS A O 1
ATOM 1056 N N . ALA A 1 134 ? -2.668 27.75 10.75 1 96.06 134 ALA A N 1
ATOM 1057 C CA . ALA A 1 134 ? -1.437 28.531 10.797 1 96.06 134 ALA A CA 1
ATOM 1058 C C . ALA A 1 134 ? -0.27 27.766 10.188 1 96.06 134 ALA A C 1
ATOM 1060 O O . ALA A 1 134 ? 0.552 28.328 9.469 1 96.06 134 ALA A O 1
ATOM 1061 N N . GLY A 1 135 ? -0.135 26.5 10.492 1 96.69 135 GLY A N 1
ATOM 1062 C CA . GLY A 1 135 ? 0.898 25.672 9.891 1 96.69 135 GLY A CA 1
ATOM 1063 C C . GLY A 1 135 ? 0.771 25.547 8.391 1 96.69 135 GLY A C 1
ATOM 1064 O O . GLY A 1 135 ? 1.756 25.688 7.66 1 96.69 135 GLY A O 1
ATOM 1065 N N . ALA A 1 136 ? -0.425 25.297 7.949 1 95.69 136 ALA A N 1
ATOM 1066 C CA . ALA A 1 136 ? -0.689 25.203 6.516 1 95.69 136 ALA A CA 1
ATOM 1067 C C . ALA A 1 136 ? -0.345 26.5 5.805 1 95.69 136 ALA A C 1
ATOM 1069 O O . ALA A 1 136 ? 0.155 26.5 4.676 1 95.69 136 ALA A O 1
ATOM 1070 N N . ALA A 1 137 ? -0.634 27.641 6.426 1 96.19 137 ALA A N 1
ATOM 1071 C CA . ALA A 1 137 ? -0.338 28.938 5.84 1 96.19 137 ALA A CA 1
ATOM 1072 C C . ALA A 1 137 ? 1.159 29.109 5.598 1 96.19 137 ALA A C 1
ATOM 1074 O O . ALA A 1 137 ? 1.571 29.656 4.57 1 96.19 137 ALA A O 1
ATOM 1075 N N . VAL A 1 138 ? 1.942 28.625 6.539 1 97.31 138 VAL A N 1
ATOM 1076 C CA . VAL A 1 138 ? 3.393 28.688 6.383 1 97.31 138 VAL A CA 1
ATOM 1077 C C . VAL A 1 138 ? 3.811 27.922 5.125 1 97.31 138 VAL A C 1
ATOM 1079 O O . VAL A 1 138 ? 4.609 28.422 4.328 1 97.31 138 VAL A O 1
ATOM 1082 N N . ILE A 1 139 ? 3.268 26.75 4.934 1 96.5 139 ILE A N 1
ATOM 1083 C CA . ILE A 1 139 ? 3.617 25.891 3.812 1 96.5 139 ILE A CA 1
ATOM 1084 C C . ILE A 1 139 ? 3.115 26.5 2.51 1 96.5 139 ILE A C 1
ATOM 1086 O O . ILE A 1 139 ? 3.84 26.531 1.512 1 96.5 139 ILE A O 1
ATOM 1090 N N . ARG A 1 140 ? 1.92 27.062 2.541 1 95.62 140 ARG A N 1
ATOM 1091 C CA . ARG A 1 140 ? 1.318 27.688 1.371 1 95.62 140 ARG A CA 1
ATOM 1092 C C . ARG A 1 140 ? 2.17 28.859 0.878 1 95.62 140 ARG A C 1
ATOM 1094 O O . ARG A 1 140 ? 2.223 29.125 -0.323 1 95.62 140 ARG A O 1
ATOM 1101 N N . ASN A 1 141 ? 2.775 29.469 1.757 1 96.94 141 ASN A N 1
ATOM 1102 C CA . ASN A 1 141 ? 3.529 30.672 1.428 1 96.94 141 ASN A CA 1
ATOM 1103 C C . ASN A 1 141 ? 4.98 30.344 1.078 1 96.94 141 ASN A C 1
ATOM 1105 O O . ASN A 1 141 ? 5.781 31.25 0.832 1 96.94 141 ASN A O 1
ATOM 1109 N N . SER A 1 142 ? 5.301 29.109 1.062 1 96.81 142 SER A N 1
ATOM 1110 C CA . SER A 1 142 ? 6.652 28.688 0.708 1 96.81 142 SER A CA 1
ATOM 1111 C C . SER A 1 142 ? 6.777 28.422 -0.79 1 96.81 142 SER A C 1
ATOM 1113 O O . SER A 1 142 ? 5.781 28.453 -1.516 1 96.81 142 SER A O 1
ATOM 1115 N N . ASP A 1 143 ? 7.984 28.172 -1.266 1 95.75 143 ASP A N 1
ATOM 1116 C CA . ASP A 1 143 ? 8.242 27.812 -2.658 1 95.75 143 ASP A CA 1
ATOM 1117 C C . ASP A 1 143 ? 8.359 26.312 -2.838 1 95.75 143 ASP A C 1
ATOM 1119 O O . ASP A 1 143 ? 8.836 25.828 -3.869 1 95.75 143 ASP A O 1
ATOM 1123 N N . LEU A 1 144 ? 7.906 25.594 -1.812 1 96.12 144 LEU A N 1
ATOM 1124 C CA . LEU A 1 144 ? 8.031 24.141 -1.855 1 96.12 144 LEU A CA 1
ATOM 1125 C C . LEU A 1 144 ? 7.004 23.547 -2.811 1 96.12 144 LEU A C 1
ATOM 1127 O O . LEU A 1 144 ? 5.961 24.141 -3.07 1 96.12 144 LEU A O 1
ATOM 1131 N N . ASP A 1 145 ? 7.398 22.438 -3.422 1 96.25 145 ASP A N 1
ATOM 1132 C CA . ASP A 1 145 ? 6.453 21.562 -4.113 1 96.25 145 ASP A CA 1
ATOM 1133 C C . ASP A 1 145 ? 5.691 20.688 -3.123 1 96.25 145 ASP A C 1
ATOM 1135 O O . ASP A 1 145 ? 6.02 19.516 -2.947 1 96.25 145 ASP A O 1
ATOM 1139 N N . TYR A 1 146 ? 4.645 21.281 -2.521 1 96.12 146 TYR A N 1
ATOM 1140 C CA . TYR A 1 146 ? 3.982 20.594 -1.412 1 96.12 146 TYR A CA 1
ATOM 1141 C C . TYR A 1 146 ? 2.67 19.969 -1.862 1 96.12 146 TYR A C 1
ATOM 1143 O O . TYR A 1 146 ? 2.109 20.359 -2.889 1 96.12 146 TYR A O 1
ATOM 1151 N N . THR A 1 147 ? 2.318 18.953 -1.222 1 96.25 147 THR A N 1
ATOM 1152 C CA . THR A 1 147 ? 0.956 18.438 -1.163 1 96.25 147 THR A CA 1
ATOM 1153 C C . THR A 1 147 ? 0.419 18.5 0.264 1 96.25 147 THR A C 1
ATOM 1155 O O . THR A 1 147 ? 0.965 17.844 1.162 1 96.25 147 THR A O 1
ATOM 1158 N N . LEU A 1 148 ? -0.596 19.328 0.499 1 95.38 148 LEU A N 1
ATOM 1159 C CA . LEU A 1 148 ? -1.289 19.375 1.782 1 95.38 148 LEU A CA 1
ATOM 1160 C C . LEU A 1 148 ? -2.404 18.328 1.828 1 95.38 148 LEU A C 1
ATOM 1162 O O . LEU A 1 148 ? -3.26 18.297 0.94 1 95.38 148 LEU A O 1
ATOM 1166 N N . LEU A 1 149 ? -2.33 17.484 2.766 1 95.44 149 LEU A N 1
ATOM 1167 C CA . LEU A 1 149 ? -3.342 16.453 2.945 1 95.44 149 LEU A CA 1
ATOM 1168 C C . LEU A 1 149 ? -4.32 16.844 4.051 1 95.44 149 LEU A C 1
ATOM 1170 O O . LEU A 1 149 ? -4.07 16.578 5.227 1 95.44 149 LEU A O 1
ATOM 1174 N N . ALA A 1 150 ? -5.406 17.484 3.637 1 94.94 150 ALA A N 1
ATOM 1175 C CA . ALA A 1 150 ? -6.465 17.891 4.559 1 94.94 150 ALA A CA 1
ATOM 1176 C C . ALA A 1 150 ? -7.414 16.734 4.852 1 94.94 150 ALA A C 1
ATOM 1178 O O . ALA A 1 150 ? -8.477 16.625 4.238 1 94.94 150 ALA A O 1
ATOM 1179 N N . CYS A 1 151 ? -7.129 16.016 5.801 1 95 151 CYS A N 1
ATOM 1180 C CA . CYS A 1 151 ? -7.801 14.75 6.086 1 95 151 CYS A CA 1
ATOM 1181 C C . CYS A 1 151 ? -9.008 14.961 6.988 1 95 151 CYS A C 1
ATOM 1183 O O . CYS A 1 151 ? -9.023 15.891 7.805 1 95 151 CYS A O 1
ATOM 1185 N N . HIS A 1 152 ? -10.023 14.125 6.801 1 95.5 152 HIS A N 1
ATOM 1186 C CA . HIS A 1 152 ? -11.086 14 7.793 1 95.5 152 HIS A CA 1
ATOM 1187 C C . HIS A 1 152 ? -10.578 13.344 9.07 1 95.5 152 HIS A C 1
ATOM 1189 O O . HIS A 1 152 ? -9.398 12.984 9.156 1 95.5 152 HIS A O 1
ATOM 1195 N N . PHE A 1 153 ? -11.422 13.211 10.07 1 94.12 153 PHE A N 1
ATOM 1196 C CA . PHE A 1 153 ? -11.055 12.609 11.344 1 94.12 153 PHE A CA 1
ATOM 1197 C C . PHE A 1 153 ? -10.578 11.172 11.141 1 94.12 153 PHE A C 1
ATOM 1199 O O . PHE A 1 153 ? -11.141 10.43 10.328 1 94.12 153 PHE A O 1
ATOM 1206 N N . PHE A 1 154 ? -9.562 10.797 11.945 1 91.56 154 PHE A N 1
ATOM 1207 C CA . PHE A 1 154 ? -8.984 9.461 11.867 1 91.56 154 PHE A CA 1
ATOM 1208 C C . PHE A 1 154 ? -9.789 8.469 12.695 1 91.56 154 PHE A C 1
ATOM 1210 O O . PHE A 1 154 ? -10.195 8.781 13.82 1 91.56 154 PHE A O 1
ATOM 1217 N N . LYS A 1 155 ? -10.055 7.348 12.078 1 90.69 155 LYS A N 1
ATOM 1218 C CA . LYS A 1 155 ? -10.391 6.141 12.828 1 90.69 155 LYS A CA 1
ATOM 1219 C C . LYS A 1 155 ? -9.148 5.285 13.07 1 90.69 155 LYS A C 1
ATOM 1221 O O . LYS A 1 155 ? -8.422 4.949 12.133 1 90.69 155 LYS A O 1
ATOM 1226 N N . TYR A 1 156 ? -8.844 4.988 14.281 1 90.19 156 TYR A N 1
ATOM 1227 C CA . TYR A 1 156 ? -7.645 4.234 14.602 1 90.19 156 TYR A CA 1
ATOM 1228 C C . TYR A 1 156 ? -7.902 2.732 14.531 1 90.19 156 TYR A C 1
ATOM 1230 O O . TYR A 1 156 ? -7.832 2.031 15.539 1 90.19 156 TYR A O 1
ATOM 1238 N N . ASN A 1 157 ? -8.203 2.279 13.367 1 88.81 157 ASN A N 1
ATOM 1239 C CA . ASN A 1 157 ? -8.461 0.869 13.102 1 88.81 157 ASN A CA 1
ATOM 1240 C C . ASN A 1 157 ? -7.934 0.448 11.734 1 88.81 157 ASN A C 1
ATOM 1242 O O . ASN A 1 157 ? -7.281 1.234 11.047 1 88.81 157 ASN A O 1
ATOM 1246 N N . ASP A 1 158 ? -8.102 -0.815 11.461 1 91.69 158 ASP A N 1
ATOM 1247 C CA . ASP A 1 158 ? -7.516 -1.387 10.258 1 91.69 158 ASP A CA 1
ATOM 1248 C C . ASP A 1 158 ? -8.586 -1.676 9.203 1 91.69 158 ASP A C 1
ATOM 1250 O O . ASP A 1 158 ? -8.391 -2.504 8.312 1 91.69 158 ASP A O 1
ATOM 1254 N N . GLU A 1 159 ? -9.719 -0.959 9.273 1 91.31 159 GLU A N 1
ATOM 1255 C CA . GLU A 1 159 ? -10.789 -1.159 8.305 1 91.31 159 GLU A CA 1
ATOM 1256 C C . GLU A 1 159 ? -10.422 -0.566 6.945 1 91.31 159 GLU A C 1
ATOM 1258 O O . GLU A 1 159 ? -9.812 0.503 6.875 1 91.31 159 GLU A O 1
ATOM 1263 N N . ALA A 1 160 ? -10.773 -1.272 5.953 1 93.25 160 ALA A N 1
ATOM 1264 C CA . ALA A 1 160 ? -10.633 -0.719 4.609 1 93.25 160 ALA A CA 1
ATOM 1265 C C . ALA A 1 160 ? -11.844 0.118 4.227 1 93.25 160 ALA A C 1
ATOM 1267 O O . ALA A 1 160 ? -12.961 -0.405 4.117 1 93.25 160 ALA A O 1
ATOM 1268 N N . ASP A 1 161 ? -11.57 1.437 4.07 1 93.31 161 ASP A N 1
ATOM 1269 C CA . ASP A 1 161 ? -12.594 2.383 3.637 1 93.31 161 ASP A CA 1
ATOM 1270 C C . ASP A 1 161 ? -12.266 2.943 2.252 1 93.31 161 ASP A C 1
ATOM 1272 O O . ASP A 1 161 ? -11.133 3.328 1.983 1 93.31 161 ASP A O 1
ATOM 1276 N N . GLN A 1 162 ? -13.32 2.932 1.418 1 94.31 162 GLN A N 1
ATOM 1277 C CA . GLN A 1 162 ? -13.055 3.547 0.121 1 94.31 162 GLN A CA 1
ATOM 1278 C C . GLN A 1 162 ? -12.82 5.047 0.261 1 94.31 162 GLN A C 1
ATOM 1280 O O . GLN A 1 162 ? -13.688 5.77 0.768 1 94.31 162 GLN A O 1
ATOM 1285 N N . LEU A 1 163 ? -11.727 5.504 -0.21 1 96 163 LEU A N 1
ATOM 1286 C CA . LEU A 1 163 ? -11.305 6.887 -0.029 1 96 163 LEU A CA 1
ATOM 1287 C C . LEU A 1 163 ? -11.984 7.797 -1.049 1 96 163 LEU A C 1
ATOM 1289 O O . LEU A 1 163 ? -12.289 7.371 -2.164 1 96 163 LEU A O 1
ATOM 1293 N N . ILE A 1 164 ? -12.281 8.977 -0.67 1 94.75 164 ILE A N 1
ATOM 1294 C CA . ILE A 1 164 ? -12.625 10.109 -1.525 1 94.75 164 ILE A CA 1
ATOM 1295 C C . ILE A 1 164 ? -11.492 11.141 -1.494 1 94.75 164 ILE A C 1
ATOM 1297 O O . ILE A 1 164 ? -11.141 11.648 -0.428 1 94.75 164 ILE A O 1
ATOM 1301 N N . VAL A 1 165 ? -10.852 11.367 -2.57 1 93.88 165 VAL A N 1
ATOM 1302 C CA . VAL A 1 165 ? -9.789 12.352 -2.699 1 93.88 165 VAL A CA 1
ATOM 1303 C C . VAL A 1 165 ? -10.234 13.477 -3.629 1 93.88 165 VAL A C 1
ATOM 1305 O O . VAL A 1 165 ? -10.492 13.25 -4.812 1 93.88 165 VAL A O 1
ATOM 1308 N N . GLU A 1 166 ? -10.367 14.594 -3.102 1 91.44 166 GLU A N 1
ATOM 1309 C CA . GLU A 1 166 ? -10.875 15.719 -3.881 1 91.44 166 GLU A CA 1
ATOM 1310 C C . GLU A 1 166 ? -10.102 17 -3.574 1 91.44 166 GLU A C 1
ATOM 1312 O O . GLU A 1 166 ? -9.406 17.078 -2.564 1 91.44 166 GLU A O 1
ATOM 1317 N N . PRO A 1 167 ? -10.18 18 -4.48 1 89.88 167 PRO A N 1
ATOM 1318 C CA . PRO A 1 167 ? -9.508 19.266 -4.184 1 89.88 167 PRO A CA 1
ATOM 1319 C C . PRO A 1 167 ? -10.008 19.906 -2.889 1 89.88 167 PRO A C 1
ATOM 1321 O O . PRO A 1 167 ? -11.195 19.844 -2.582 1 89.88 167 PRO A O 1
ATOM 1324 N N . ALA A 1 168 ? -9.141 20.391 -1.96 1 84.19 168 ALA A N 1
ATOM 1325 C CA . ALA A 1 168 ? -9.43 20.938 -0.634 1 84.19 168 ALA A CA 1
ATOM 1326 C C . ALA A 1 168 ? -10.461 22.062 -0.71 1 84.19 168 ALA A C 1
ATOM 1328 O O . ALA A 1 168 ? -11.195 22.297 0.254 1 84.19 168 ALA A O 1
ATOM 1329 N N . GLY A 1 169 ? -10.633 22.719 -1.834 1 79.12 169 GLY A N 1
ATOM 1330 C CA . GLY A 1 169 ? -11.594 23.797 -1.94 1 79.12 169 GLY A CA 1
ATOM 1331 C C . GLY A 1 169 ? -13.031 23.312 -1.988 1 79.12 169 GLY A C 1
ATOM 1332 O O . GLY A 1 169 ? -13.961 24.109 -1.788 1 79.12 169 GLY A O 1
ATOM 1333 N N . ASN A 1 170 ? -13.219 22 -2.041 1 81.19 170 ASN A N 1
ATOM 1334 C CA . ASN A 1 170 ? -14.555 21.422 -2.111 1 81.19 170 ASN A CA 1
ATOM 1335 C C . ASN A 1 170 ? -15.109 21.125 -0.723 1 81.19 170 ASN A C 1
ATOM 1337 O O . ASN A 1 170 ? -14.359 21.062 0.25 1 81.19 170 ASN A O 1
ATOM 1341 N N . ALA A 1 171 ? -16.422 21.109 -0.621 1 81.12 171 ALA A N 1
ATOM 1342 C CA . ALA A 1 171 ? -17.047 20.562 0.589 1 81.12 171 ALA A CA 1
ATOM 1343 C C . ALA A 1 171 ? -16.672 19.094 0.782 1 81.12 171 ALA A C 1
ATOM 1345 O O . ALA A 1 171 ? -16.562 18.344 -0.19 1 81.12 171 ALA A O 1
ATOM 1346 N N . VAL A 1 172 ? -16.484 18.75 2.045 1 83.44 172 VAL A N 1
ATOM 1347 C CA . VAL A 1 172 ? -16.141 17.359 2.32 1 83.44 172 VAL A CA 1
ATOM 1348 C C . VAL A 1 172 ? -17.312 16.453 1.98 1 83.44 172 VAL A C 1
ATOM 1350 O O . VAL A 1 172 ? -18.438 16.703 2.426 1 83.44 172 VAL A O 1
ATOM 1353 N N . SER A 1 173 ? -17.078 15.414 1.217 1 85.62 173 SER A N 1
ATOM 1354 C CA . SER A 1 173 ? -18.125 14.531 0.716 1 85.62 173 SER A CA 1
ATOM 1355 C C . SER A 1 173 ? -18.25 13.281 1.582 1 85.62 173 SER A C 1
ATOM 1357 O O . SER A 1 173 ? -19.266 12.594 1.542 1 85.62 173 SER A O 1
ATOM 1359 N N . GLY A 1 174 ? -17.234 12.992 2.326 1 92.38 174 GLY A N 1
ATOM 1360 C CA . GLY A 1 174 ? -17.219 11.75 3.074 1 92.38 174 GLY A CA 1
ATOM 1361 C C . GLY A 1 174 ? -17.031 11.945 4.566 1 92.38 174 GLY A C 1
ATOM 1362 O O . GLY A 1 174 ? -17.344 13.016 5.098 1 92.38 174 GLY A O 1
ATOM 1363 N N . GLY A 1 175 ? -16.75 10.797 5.258 1 93.38 175 GLY A N 1
ATOM 1364 C CA . GLY A 1 175 ? -16.609 10.797 6.707 1 93.38 175 GLY A CA 1
ATOM 1365 C C . GLY A 1 175 ? -15.203 10.445 7.16 1 93.38 175 GLY A C 1
ATOM 1366 O O . GLY A 1 175 ? -14.242 10.57 6.395 1 93.38 175 GLY A O 1
ATOM 1367 N N . PRO A 1 176 ? -15.109 10.164 8.445 1 94.31 176 PRO A N 1
ATOM 1368 C CA . PRO A 1 176 ? -13.812 9.789 9.016 1 94.31 176 PRO A CA 1
ATOM 1369 C C . PRO A 1 176 ? -13.164 8.609 8.289 1 94.31 176 PRO A C 1
ATOM 1371 O O . PRO A 1 176 ? -13.867 7.777 7.711 1 94.31 176 PRO A O 1
ATOM 1374 N N . LEU A 1 177 ? -11.906 8.586 8.32 1 94.56 177 LEU A N 1
ATOM 1375 C CA . LEU A 1 177 ? -11.211 7.543 7.574 1 94.56 177 LEU A CA 1
ATOM 1376 C C . LEU A 1 177 ? -10.273 6.754 8.484 1 94.56 177 LEU A C 1
ATOM 1378 O O . LEU A 1 177 ? -9.727 7.305 9.445 1 94.56 177 LEU A O 1
ATOM 1382 N N . SER A 1 178 ? -10.094 5.441 8.109 1 95.06 178 SER A N 1
ATOM 1383 C CA . SER A 1 178 ? -9.203 4.578 8.867 1 95.06 178 SER A CA 1
ATOM 1384 C C . SER A 1 178 ? -7.742 4.922 8.609 1 95.06 178 SER A C 1
ATOM 1386 O O . SER A 1 178 ? -7.383 5.336 7.504 1 95.06 178 SER A O 1
ATOM 1388 N N . LEU A 1 179 ? -6.906 4.734 9.609 1 95.62 179 LEU A N 1
ATOM 1389 C CA . LEU A 1 179 ? -5.465 4.898 9.445 1 95.62 179 LEU A CA 1
ATOM 1390 C C . LEU A 1 179 ? -4.926 3.955 8.383 1 95.62 179 LEU A C 1
ATOM 1392 O O . LEU A 1 179 ? -4.012 4.312 7.633 1 95.62 179 LEU A O 1
ATOM 1396 N N . PHE A 1 180 ? -5.539 2.795 8.273 1 96.12 180 PHE A N 1
ATOM 1397 C CA . PHE A 1 180 ? -5.141 1.814 7.27 1 96.12 180 PHE A CA 1
ATOM 1398 C C . PHE A 1 180 ? -5.312 2.379 5.863 1 96.12 180 PHE A C 1
ATOM 1400 O O . PHE A 1 180 ? -4.379 2.344 5.059 1 96.12 180 PHE A O 1
ATOM 1407 N N . SER A 1 181 ? -6.465 2.912 5.617 1 96.56 181 SER A N 1
ATOM 1408 C CA . SER A 1 181 ? -6.777 3.418 4.285 1 96.56 181 SER A CA 1
ATOM 1409 C C . SER A 1 181 ? -5.922 4.629 3.938 1 96.56 181 SER A C 1
ATOM 1411 O O . SER A 1 181 ? -5.41 4.734 2.822 1 96.56 181 SER A O 1
ATOM 1413 N N . LEU A 1 182 ? -5.754 5.461 4.906 1 96.94 182 LEU A N 1
ATOM 1414 C CA . LEU A 1 182 ? -4.965 6.664 4.664 1 96.94 182 LEU A CA 1
ATOM 1415 C C . LEU A 1 182 ? -3.5 6.312 4.422 1 96.94 182 LEU A C 1
ATOM 1417 O O . LEU A 1 182 ? -2.867 6.859 3.516 1 96.94 182 LEU A O 1
ATOM 1421 N N . ALA A 1 183 ? -2.961 5.391 5.227 1 97.62 183 ALA A N 1
ATOM 1422 C CA . ALA A 1 183 ? -1.567 4.984 5.066 1 97.62 183 ALA A CA 1
ATOM 1423 C C . ALA A 1 183 ? -1.335 4.348 3.703 1 97.62 183 ALA A C 1
ATOM 1425 O O . ALA A 1 183 ? -0.277 4.527 3.096 1 97.62 183 ALA A O 1
ATOM 1426 N N . THR A 1 184 ? -2.305 3.602 3.256 1 97.31 184 THR A N 1
ATOM 1427 C CA . THR A 1 184 ? -2.225 2.984 1.937 1 97.31 184 THR A CA 1
ATOM 1428 C C . THR A 1 184 ? -2.117 4.047 0.848 1 97.31 184 THR A C 1
ATOM 1430 O O . THR A 1 184 ? -1.248 3.965 -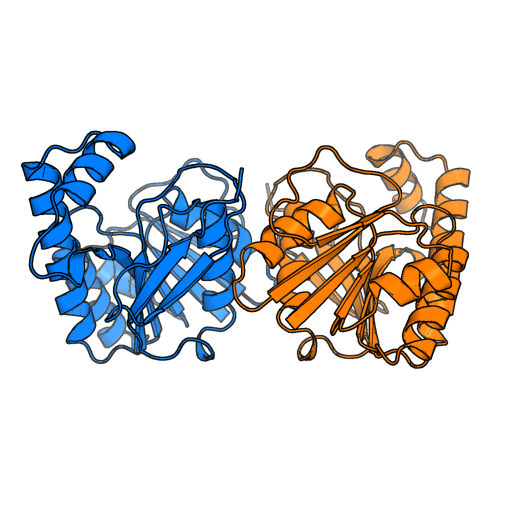0.024 1 97.31 184 THR A O 1
ATOM 1433 N N . LEU A 1 185 ? -2.918 5.066 0.917 1 96.44 185 LEU A N 1
ATOM 1434 C CA . LEU A 1 185 ? -2.912 6.152 -0.059 1 96.44 185 LEU A CA 1
ATOM 1435 C C . LEU A 1 185 ? -1.599 6.926 -0.005 1 96.44 185 LEU A C 1
ATOM 1437 O O . LEU A 1 185 ? -0.981 7.184 -1.042 1 96.44 185 LEU A O 1
ATOM 1441 N N . ILE A 1 186 ? -1.183 7.266 1.186 1 97.06 186 ILE A N 1
ATOM 1442 C CA . ILE A 1 186 ? 0.019 8.078 1.342 1 97.06 186 ILE A CA 1
ATOM 1443 C C . ILE A 1 186 ? 1.233 7.309 0.832 1 97.06 186 ILE A C 1
ATOM 1445 O O . ILE A 1 186 ? 2.135 7.887 0.221 1 97.06 186 ILE A O 1
ATOM 1449 N N . THR A 1 187 ? 1.28 5.992 1.079 1 97.44 187 THR A N 1
ATOM 1450 C CA . THR A 1 187 ? 2.359 5.164 0.554 1 97.44 187 THR A CA 1
ATOM 1451 C C . THR A 1 187 ? 2.426 5.262 -0.967 1 97.44 187 THR A C 1
ATOM 1453 O O . THR A 1 187 ? 3.504 5.457 -1.534 1 97.44 187 THR A O 1
ATOM 1456 N N . ASP A 1 188 ? 1.287 5.172 -1.618 1 95.69 188 ASP A N 1
ATOM 1457 C CA . ASP A 1 188 ? 1.229 5.297 -3.07 1 95.69 188 ASP A CA 1
ATOM 1458 C C . ASP A 1 188 ? 1.719 6.672 -3.523 1 95.69 188 ASP A C 1
ATOM 1460 O O . ASP A 1 188 ? 2.467 6.781 -4.496 1 95.69 188 ASP A O 1
ATOM 1464 N N . MET A 1 189 ? 1.35 7.73 -2.807 1 95.06 189 MET A N 1
ATOM 1465 C CA . MET A 1 189 ? 1.741 9.094 -3.137 1 95.06 189 MET A CA 1
ATOM 1466 C C . MET A 1 189 ? 3.252 9.273 -3.023 1 95.06 189 MET A C 1
ATOM 1468 O O . MET A 1 189 ? 3.869 9.93 -3.863 1 95.06 189 MET A O 1
ATOM 1472 N N . LEU A 1 190 ? 3.811 8.672 -1.997 1 96.25 190 LEU A N 1
ATOM 1473 C CA . LEU A 1 190 ? 5.242 8.812 -1.768 1 96.25 190 LEU A CA 1
ATOM 1474 C C . LEU A 1 190 ? 6.043 8.07 -2.836 1 96.25 190 LEU A C 1
ATOM 1476 O O . LEU A 1 190 ? 7.125 8.508 -3.223 1 96.25 190 LEU A O 1
ATOM 1480 N N . GLU A 1 191 ? 5.508 6.98 -3.285 1 93.44 191 GLU A N 1
ATOM 1481 C CA . GLU A 1 191 ? 6.195 6.199 -4.309 1 93.44 191 GLU A CA 1
ATOM 1482 C C . GLU A 1 191 ? 6.121 6.887 -5.672 1 93.44 191 GLU A C 1
ATOM 1484 O O . GLU A 1 191 ? 6.984 6.676 -6.523 1 93.44 191 GLU A O 1
ATOM 1489 N N . HIS A 1 192 ? 5.047 7.684 -5.824 1 90.94 192 HIS A N 1
ATOM 1490 C CA . HIS A 1 192 ? 4.816 8.367 -7.09 1 90.94 192 HIS A CA 1
ATOM 1491 C C . HIS A 1 192 ? 4.488 9.844 -6.871 1 90.94 192 HIS A C 1
ATOM 1493 O O . HIS A 1 192 ? 3.43 10.312 -7.285 1 90.94 192 HIS A O 1
ATOM 1499 N N . PRO A 1 193 ? 5.441 10.531 -6.285 1 91.38 193 PRO A N 1
ATOM 1500 C CA . PRO A 1 193 ? 5.141 11.906 -5.883 1 91.38 193 PRO A CA 1
ATOM 1501 C C . PRO A 1 193 ? 4.812 12.812 -7.066 1 91.38 193 PRO A C 1
ATOM 1503 O O . PRO A 1 193 ? 4.098 13.805 -6.91 1 91.38 193 PRO A O 1
ATOM 1506 N N . GLN A 1 194 ? 5.25 12.422 -8.242 1 88.19 194 GLN A N 1
ATOM 1507 C CA . GLN A 1 194 ? 5.02 13.242 -9.43 1 88.19 194 GLN A CA 1
ATOM 1508 C C . GLN A 1 194 ? 3.555 13.195 -9.859 1 88.19 194 GLN A C 1
ATOM 1510 O O . GLN A 1 194 ? 3.092 14.062 -10.602 1 88.19 194 GLN A O 1
ATOM 1515 N N . ASP A 1 195 ? 2.875 12.164 -9.438 1 83.5 195 ASP A N 1
ATOM 1516 C CA . ASP A 1 195 ? 1.476 12 -9.82 1 83.5 195 ASP A CA 1
ATOM 1517 C C . ASP A 1 195 ? 0.571 12.914 -8.992 1 83.5 195 ASP A C 1
ATOM 1519 O O . ASP A 1 195 ? -0.608 13.086 -9.312 1 83.5 195 ASP A O 1
ATOM 1523 N N . TYR A 1 196 ? 1.125 13.469 -7.949 1 77.62 196 TYR A N 1
ATOM 1524 C CA . TYR A 1 196 ? 0.333 14.297 -7.043 1 77.62 196 TYR A CA 1
ATOM 1525 C C . TYR A 1 196 ? 0.913 15.703 -6.938 1 77.62 196 TYR A C 1
ATOM 1527 O O . TYR A 1 196 ? 1.358 16.109 -5.863 1 77.62 196 TYR A O 1
ATOM 1535 N N . PRO A 1 197 ? 1.141 16.375 -8.156 1 67.81 197 PRO A N 1
ATOM 1536 C CA . PRO A 1 197 ? 1.774 17.688 -8.086 1 67.81 197 PRO A CA 1
ATOM 1537 C C . PRO A 1 197 ? 1.039 18.641 -7.148 1 67.81 197 PRO A C 1
ATOM 1539 O O . PRO A 1 197 ? -0.125 18.406 -6.812 1 67.81 197 PRO A O 1
ATOM 1542 N N . GLN A 1 198 ? 1.546 19.844 -6.578 1 62.72 198 GLN A N 1
ATOM 1543 C CA . GLN A 1 198 ? 1.505 21.047 -5.766 1 62.72 198 GLN A CA 1
ATOM 1544 C C . GLN A 1 198 ? 0.068 21.438 -5.434 1 62.72 198 GLN A C 1
ATOM 1546 O O . GLN A 1 198 ? -0.486 22.359 -6.035 1 62.72 198 GLN A O 1
ATOM 1551 N N . ARG A 1 199 ? -0.821 20.375 -4.855 1 78.88 199 ARG A N 1
ATOM 1552 C CA . ARG A 1 199 ? -2.182 20.812 -4.559 1 78.88 199 ARG A CA 1
ATOM 1553 C C . ARG A 1 199 ? -2.584 20.422 -3.139 1 78.88 199 ARG A C 1
ATOM 1555 O O . ARG A 1 199 ? -1.817 19.766 -2.428 1 78.88 199 ARG A O 1
ATOM 1562 N N . GLU A 1 200 ? -3.529 21.094 -2.684 1 92 200 GLU A N 1
ATOM 1563 C CA . GLU A 1 200 ? -4.234 20.781 -1.442 1 92 200 GLU A CA 1
ATOM 1564 C C . GLU A 1 200 ? -5.375 19.797 -1.684 1 92 200 GLU A C 1
ATOM 1566 O O . GLU A 1 200 ? -6.262 20.062 -2.496 1 92 200 GLU A O 1
ATOM 1571 N N . LEU A 1 201 ? -5.242 18.641 -1.034 1 94.12 201 LEU A N 1
ATOM 1572 C CA . LEU A 1 201 ? -6.223 17.578 -1.221 1 94.12 201 LEU A CA 1
ATOM 1573 C C . LEU A 1 201 ? -7.055 17.375 0.04 1 94.12 201 LEU A C 1
ATOM 1575 O O . LEU A 1 201 ? -6.531 17.453 1.154 1 94.12 201 LEU A O 1
ATOM 1579 N N . MET A 1 202 ? -8.297 17.219 -0.177 1 94.12 202 MET A N 1
ATOM 1580 C CA . MET A 1 202 ? -9.188 16.766 0.884 1 94.12 202 MET A CA 1
ATOM 1581 C C . MET A 1 202 ? -9.391 15.25 0.807 1 94.12 202 MET A C 1
ATOM 1583 O O . MET A 1 202 ? -9.695 14.719 -0.261 1 94.12 202 MET A O 1
ATOM 1587 N N . ILE A 1 203 ? -9.195 14.531 1.906 1 95.06 203 ILE A N 1
ATOM 1588 C CA . ILE A 1 203 ? -9.297 13.078 1.929 1 95.06 203 ILE A CA 1
ATOM 1589 C C . ILE A 1 203 ? -10.336 12.641 2.961 1 95.06 203 ILE A C 1
ATOM 1591 O O . ILE A 1 203 ? -10.25 13.023 4.133 1 95.06 203 ILE A O 1
ATOM 1595 N N . SER A 1 204 ? -11.281 11.938 2.562 1 95.69 204 SER A N 1
ATOM 1596 C CA . SER A 1 204 ? -12.344 11.383 3.395 1 95.69 204 SER A CA 1
ATOM 1597 C C . SER A 1 204 ? -12.773 10.008 2.896 1 95.69 204 SER A C 1
ATOM 1599 O O . SER A 1 204 ? -12.047 9.367 2.129 1 95.69 204 SER A O 1
ATOM 1601 N N . THR A 1 205 ? -13.805 9.398 3.523 1 95.06 205 THR A N 1
ATOM 1602 C CA . THR A 1 205 ? -14.211 8.07 3.08 1 95.06 205 THR A CA 1
ATOM 1603 C C . THR A 1 205 ? -15.727 8.008 2.904 1 95.06 205 THR A C 1
ATOM 1605 O O . THR A 1 205 ? -16.453 8.82 3.465 1 95.06 205 THR A O 1
ATOM 1608 N N . ARG A 1 206 ? -16.109 7.121 1.979 1 85.31 206 ARG A N 1
ATOM 1609 C CA . ARG A 1 206 ? -17.5 6.715 1.856 1 85.31 206 ARG A CA 1
ATOM 1610 C C . ARG A 1 206 ? -17.844 5.629 2.867 1 85.31 206 ARG A C 1
ATOM 1612 O O . ARG A 1 206 ? -17.094 4.66 3.027 1 85.31 206 ARG A O 1
ATOM 1619 N N . PRO A 1 207 ? -18.766 5.949 3.883 1 61.78 207 PRO A N 1
ATOM 1620 C CA . PRO A 1 207 ? -19.062 4.844 4.793 1 61.78 207 PRO A CA 1
ATOM 1621 C C . PRO A 1 207 ? -19.453 3.562 4.059 1 61.78 207 PRO A C 1
ATOM 1623 O O . PRO A 1 207 ? -20.031 3.621 2.969 1 61.78 207 PRO A O 1
ATOM 1626 N N . GLY A 1 208 ? -18.594 2.428 4.324 1 57.88 208 GLY A N 1
ATOM 1627 C CA . GLY A 1 208 ? -19.062 1.155 3.799 1 57.88 208 GLY A CA 1
ATOM 1628 C C . GLY A 1 208 ? -20.547 0.924 4.031 1 57.88 208 GLY A C 1
ATOM 1629 O O . GLY A 1 208 ? -21.125 1.443 4.996 1 57.88 208 GLY A O 1
ATOM 1630 N N . GLU A 1 209 ? -21.312 0.917 3.047 1 50.84 209 GLU A N 1
ATOM 1631 C CA . GLU A 1 209 ? -22.703 0.55 3.328 1 50.84 209 GLU A CA 1
ATOM 1632 C C . GLU A 1 209 ? -22.781 -0.667 4.246 1 50.84 209 GLU A C 1
ATOM 1634 O O . GLU A 1 209 ? -22.156 -1.698 3.969 1 50.84 209 GLU A O 1
ATOM 1639 N N . LYS A 1 210 ? -22.656 -0.442 5.48 1 40.03 210 LYS A N 1
ATOM 1640 C CA . LYS A 1 210 ? -22.969 -1.615 6.293 1 40.03 210 LYS A CA 1
ATOM 1641 C C . LYS A 1 210 ? -24.359 -2.141 5.984 1 40.03 210 LYS A C 1
ATOM 1643 O O . LYS A 1 210 ? -25.266 -1.364 5.668 1 40.03 210 LYS A O 1
ATOM 1648 N N . MET B 1 1 ? -9.031 2.006 -12.641 1 95.44 1 MET B N 1
ATOM 1649 C CA . MET B 1 1 ? -8.945 0.739 -13.359 1 95.44 1 MET B CA 1
ATOM 1650 C C . MET B 1 1 ? -9.836 -0.315 -12.711 1 95.44 1 MET B C 1
ATOM 1652 O O . MET B 1 1 ? -10.133 -0.235 -11.516 1 95.44 1 MET B O 1
ATOM 1656 N N . ASN B 1 2 ? -10.273 -1.276 -13.523 1 98.44 2 ASN B N 1
ATOM 1657 C CA . ASN B 1 2 ? -11.023 -2.434 -13.039 1 98.44 2 ASN B CA 1
ATOM 1658 C C . ASN B 1 2 ? -10.125 -3.65 -12.859 1 98.44 2 ASN B C 1
ATOM 1660 O O . ASN B 1 2 ? -9.523 -4.133 -13.828 1 98.44 2 ASN B O 1
ATOM 1664 N N . ILE B 1 3 ? -10.062 -4.148 -11.633 1 98.56 3 ILE B N 1
ATOM 1665 C CA . ILE B 1 3 ? -9.109 -5.195 -11.281 1 98.56 3 ILE B CA 1
ATOM 1666 C C . ILE B 1 3 ? -9.859 -6.453 -10.844 1 98.56 3 ILE B C 1
ATOM 1668 O O . ILE B 1 3 ? -10.773 -6.383 -10.016 1 98.56 3 ILE B O 1
ATOM 1672 N N . LEU B 1 4 ? -9.5 -7.539 -11.414 1 98.75 4 LEU B N 1
ATOM 1673 C CA . LEU B 1 4 ? -10.039 -8.828 -10.984 1 98.75 4 LEU B CA 1
ATOM 1674 C C . LEU B 1 4 ? -9.023 -9.578 -10.125 1 98.75 4 LEU B C 1
ATOM 1676 O O . LEU B 1 4 ? -7.883 -9.789 -10.547 1 98.75 4 LEU B O 1
ATOM 1680 N N . ILE B 1 5 ? -9.398 -9.922 -8.961 1 98.06 5 ILE B N 1
ATOM 1681 C CA . ILE B 1 5 ? -8.609 -10.797 -8.094 1 98.06 5 ILE B CA 1
ATOM 1682 C C . ILE B 1 5 ? -9.266 -12.164 -7.996 1 98.06 5 ILE B C 1
ATOM 1684 O O . ILE B 1 5 ? -10.438 -12.273 -7.617 1 98.06 5 ILE B O 1
ATOM 1688 N N . ILE B 1 6 ? -8.539 -13.156 -8.383 1 97.25 6 ILE B N 1
ATOM 1689 C CA . ILE B 1 6 ? -9.047 -14.523 -8.336 1 97.25 6 ILE B CA 1
ATOM 1690 C C . ILE B 1 6 ? -8.438 -15.25 -7.133 1 97.25 6 ILE B C 1
ATOM 1692 O O . ILE B 1 6 ? -7.23 -15.477 -7.082 1 97.25 6 ILE B O 1
ATOM 1696 N N . GLY B 1 7 ? -9.281 -15.641 -6.199 1 91.19 7 GLY B N 1
ATOM 1697 C CA . GLY B 1 7 ? -8.844 -16.219 -4.938 1 91.19 7 GLY B CA 1
ATOM 1698 C C . GLY B 1 7 ? -8.625 -15.172 -3.854 1 91.19 7 GLY B C 1
ATOM 1699 O O . GLY B 1 7 ? -7.707 -14.359 -3.943 1 91.19 7 GLY B O 1
ATOM 1700 N N . THR B 1 8 ? -9.492 -15.273 -2.785 1 82.06 8 THR B N 1
ATOM 1701 C CA . THR B 1 8 ? -9.383 -14.305 -1.696 1 82.06 8 THR B CA 1
ATOM 1702 C C . THR B 1 8 ? -8.961 -15 -0.403 1 82.06 8 THR B C 1
ATOM 1704 O O . THR B 1 8 ? -9.562 -14.781 0.649 1 82.06 8 THR B O 1
ATOM 1707 N N . GLY B 1 9 ? -8.039 -15.953 -0.656 1 89.19 9 GLY B N 1
ATOM 1708 C CA . GLY B 1 9 ? -7.383 -16.422 0.552 1 89.19 9 GLY B CA 1
ATOM 1709 C C . GLY B 1 9 ? -6.613 -15.336 1.272 1 89.19 9 GLY B C 1
ATOM 1710 O O . GLY B 1 9 ? -6.941 -14.148 1.15 1 89.19 9 GLY B O 1
ATOM 1711 N N . LYS B 1 10 ? -5.656 -15.672 2.027 1 90.69 10 LYS B N 1
ATOM 1712 C CA . LYS B 1 10 ? -4.953 -14.703 2.869 1 90.69 10 LYS B CA 1
ATOM 1713 C C . LYS B 1 10 ? -4.289 -13.625 2.023 1 90.69 10 LYS B C 1
ATOM 1715 O O . LYS B 1 10 ? -4.512 -12.43 2.242 1 90.69 10 LYS B O 1
ATOM 1720 N N . LEU B 1 11 ? -3.518 -14.031 0.984 1 94.38 11 LEU B N 1
ATOM 1721 C CA . LEU B 1 11 ? -2.818 -13.055 0.16 1 94.38 11 LEU B CA 1
ATOM 1722 C C . LEU B 1 11 ? -3.805 -12.234 -0.666 1 94.38 11 LEU B C 1
ATOM 1724 O O . LEU B 1 11 ? -3.713 -11 -0.708 1 94.38 11 LEU B O 1
ATOM 1728 N N . GLY B 1 12 ? -4.75 -12.906 -1.343 1 95.12 12 GLY B N 1
ATOM 1729 C CA . GLY B 1 12 ? -5.738 -12.211 -2.146 1 95.12 12 GLY B CA 1
ATOM 1730 C C . GLY B 1 12 ? -6.512 -11.164 -1.364 1 95.12 12 GLY B C 1
ATOM 1731 O O . GLY B 1 12 ? -6.75 -10.062 -1.86 1 95.12 12 GLY B O 1
ATOM 1732 N N . TYR B 1 13 ? -6.848 -11.516 -0.149 1 94.69 13 TYR B N 1
ATOM 1733 C CA . TYR B 1 13 ? -7.602 -10.602 0.702 1 94.69 13 TYR B CA 1
ATOM 1734 C C . TYR B 1 13 ? -6.766 -9.383 1.069 1 94.69 13 TYR B C 1
ATOM 1736 O O . TYR B 1 13 ? -7.254 -8.25 1.033 1 94.69 13 TYR B O 1
ATOM 1744 N N . GLU B 1 14 ? -5.512 -9.633 1.477 1 95.81 14 GLU B N 1
ATOM 1745 C CA . GLU B 1 14 ? -4.633 -8.531 1.866 1 95.81 14 GLU B CA 1
ATOM 1746 C C . GLU B 1 14 ? -4.398 -7.574 0.702 1 95.81 14 GLU B C 1
ATOM 1748 O O . GLU B 1 14 ? -4.305 -6.363 0.899 1 95.81 14 GLU B O 1
ATOM 1753 N N . VAL B 1 15 ? -4.32 -8.102 -0.495 1 97.38 15 VAL B N 1
ATOM 1754 C CA . VAL B 1 15 ? -4.164 -7.266 -1.681 1 97.38 15 VAL B CA 1
ATOM 1755 C C . VAL B 1 15 ? -5.465 -6.516 -1.958 1 97.38 15 VAL B C 1
ATOM 1757 O O . VAL B 1 15 ? -5.449 -5.309 -2.209 1 97.38 15 VAL B O 1
ATOM 1760 N N . TYR B 1 16 ? -6.598 -7.23 -1.794 1 96.62 16 TYR B N 1
ATOM 1761 C CA . TYR B 1 16 ? -7.91 -6.633 -2.01 1 96.62 16 TYR B CA 1
ATOM 1762 C C . TYR B 1 16 ? -8.109 -5.406 -1.127 1 96.62 16 TYR B C 1
ATOM 1764 O O . TYR B 1 16 ? -8.445 -4.328 -1.619 1 96.62 16 TYR B O 1
ATOM 1772 N N . ARG B 1 17 ? -7.828 -5.516 0.144 1 95.69 17 ARG B N 1
ATOM 1773 C CA . ARG B 1 17 ? -8.109 -4.445 1.094 1 95.69 17 ARG B CA 1
ATOM 1774 C C . ARG B 1 17 ? -7.336 -3.178 0.735 1 95.69 17 ARG B C 1
ATOM 1776 O O . ARG B 1 17 ? -7.828 -2.066 0.938 1 95.69 17 ARG B O 1
ATOM 1783 N N . ARG B 1 18 ? -6.207 -3.342 0.149 1 97.5 18 ARG B N 1
ATOM 1784 C CA . ARG B 1 18 ? -5.352 -2.205 -0.167 1 97.5 18 ARG B CA 1
ATOM 1785 C C . ARG B 1 18 ? -5.77 -1.553 -1.48 1 97.5 18 ARG B C 1
ATOM 1787 O O . ARG B 1 18 ? -5.828 -0.326 -1.578 1 97.5 18 ARG B O 1
ATOM 1794 N N . VAL B 1 19 ? -6.117 -2.369 -2.436 1 97.38 19 VAL B N 1
ATOM 1795 C CA . VAL B 1 19 ? -6.496 -1.832 -3.738 1 97.38 19 VAL B CA 1
ATOM 1796 C C . VAL B 1 19 ? -7.875 -1.181 -3.646 1 97.38 19 VAL B C 1
ATOM 1798 O O . VAL B 1 19 ? -8.125 -0.149 -4.277 1 97.38 19 VAL B O 1
ATOM 1801 N N . ALA B 1 20 ? -8.703 -1.774 -2.842 1 95.44 20 ALA B N 1
ATOM 1802 C CA . ALA B 1 20 ? -10.109 -1.388 -2.791 1 95.44 20 ALA B CA 1
ATOM 1803 C C . ALA B 1 20 ? -10.281 -0.01 -2.156 1 95.44 20 ALA B C 1
ATOM 1805 O O . ALA B 1 20 ? -11.305 0.649 -2.352 1 95.44 20 ALA B O 1
ATOM 1806 N N . VAL B 1 21 ? -9.305 0.41 -1.357 1 95.44 21 VAL B N 1
ATOM 1807 C CA . VAL B 1 21 ? -9.445 1.701 -0.693 1 95.44 21 VAL B CA 1
ATOM 1808 C C . VAL B 1 21 ? -9.203 2.828 -1.693 1 95.44 21 VAL B C 1
ATOM 1810 O O . VAL B 1 21 ? -9.555 3.982 -1.438 1 95.44 21 VAL B O 1
ATOM 1813 N N . MET B 1 22 ? -8.516 2.551 -2.752 1 94.69 22 MET B N 1
ATOM 1814 C CA . MET B 1 22 ? -8.148 3.553 -3.748 1 94.69 22 MET B CA 1
ATOM 1815 C C . MET B 1 22 ? -9.352 3.938 -4.605 1 94.69 22 MET B C 1
ATOM 1817 O O . MET B 1 22 ? -9.992 3.074 -5.207 1 94.69 22 MET B O 1
ATOM 1821 N N . PRO B 1 23 ? -9.648 5.227 -4.719 1 90.69 23 PRO B N 1
ATOM 1822 C CA . PRO B 1 23 ? -10.875 5.656 -5.387 1 90.69 23 PRO B CA 1
ATOM 1823 C C . PRO B 1 23 ? -10.844 5.414 -6.895 1 90.69 23 PRO B C 1
ATOM 1825 O O . PRO B 1 23 ? -11.898 5.367 -7.539 1 90.69 23 PRO B O 1
ATOM 1828 N N . GLN B 1 24 ? -9.703 5.234 -7.477 1 92.62 24 GLN B N 1
ATOM 1829 C CA . GLN B 1 24 ? -9.594 5.164 -8.93 1 92.62 24 GLN B CA 1
ATOM 1830 C C . GLN B 1 24 ? -9.742 3.729 -9.422 1 92.62 24 GLN B C 1
ATOM 1832 O O . GLN B 1 24 ? -9.656 3.469 -10.625 1 92.62 24 GLN B O 1
ATOM 1837 N N . HIS B 1 25 ? -9.961 2.799 -8.5 1 96.31 25 HIS B N 1
ATOM 1838 C CA . HIS B 1 25 ? -10.039 1.396 -8.891 1 96.31 25 HIS B CA 1
ATOM 1839 C C . HIS B 1 25 ? -11.367 0.778 -8.453 1 96.31 25 HIS B C 1
ATOM 1841 O O . HIS B 1 25 ? -11.984 1.237 -7.492 1 96.31 25 HIS B O 1
ATOM 1847 N N . HIS B 1 26 ? -11.797 -0.151 -9.172 1 97.19 26 HIS B N 1
ATOM 1848 C CA . HIS B 1 26 ? -12.867 -1.063 -8.789 1 97.19 26 HIS B CA 1
ATOM 1849 C C . HIS B 1 26 ? -12.383 -2.51 -8.773 1 97.19 26 HIS B C 1
ATOM 1851 O O . HIS B 1 26 ? -11.758 -2.967 -9.734 1 97.19 26 HIS B O 1
ATOM 1857 N N . VAL B 1 27 ? -12.656 -3.203 -7.684 1 97.5 27 VAL B N 1
ATOM 1858 C CA . VAL B 1 27 ? -12.164 -4.566 -7.523 1 97.5 27 VAL B CA 1
ATOM 1859 C C . VAL B 1 27 ? -13.312 -5.555 -7.684 1 97.5 27 VAL B C 1
ATOM 1861 O O . VAL B 1 27 ? -14.383 -5.383 -7.086 1 97.5 27 VAL B O 1
ATOM 1864 N N . THR B 1 28 ? -13.156 -6.484 -8.508 1 97.75 28 THR B N 1
ATOM 1865 C CA . THR B 1 28 ? -13.992 -7.676 -8.586 1 97.75 28 THR B CA 1
ATOM 1866 C C . THR B 1 28 ? -13.258 -8.891 -8.031 1 97.75 28 THR B C 1
ATOM 1868 O O . THR B 1 28 ? -12.094 -9.117 -8.359 1 97.75 28 THR B O 1
ATOM 1871 N N . LEU B 1 29 ? -13.953 -9.586 -7.152 1 96.62 29 LEU B N 1
ATOM 1872 C CA . LEU B 1 29 ? -13.406 -10.805 -6.578 1 96.62 29 LEU B CA 1
ATOM 1873 C C . LEU B 1 29 ? -14.109 -12.031 -7.137 1 96.62 29 LEU B C 1
ATOM 1875 O O . LEU B 1 29 ? -15.336 -12.062 -7.223 1 96.62 29 LEU B O 1
ATOM 1879 N N . LEU B 1 30 ? -13.344 -13 -7.586 1 97.12 30 LEU B N 1
ATOM 1880 C CA . LEU B 1 30 ? -13.891 -14.305 -7.945 1 97.12 30 LEU B CA 1
ATOM 1881 C C . LEU B 1 30 ? -13.445 -15.367 -6.949 1 97.12 30 LEU B C 1
ATOM 1883 O O . LEU B 1 30 ? -12.25 -15.633 -6.805 1 97.12 30 LEU B O 1
ATOM 1887 N N . ASP B 1 31 ? -14.43 -15.914 -6.281 1 93.56 31 ASP B N 1
ATOM 1888 C CA . ASP B 1 31 ? -14.188 -16.953 -5.293 1 93.56 31 ASP B CA 1
ATOM 1889 C C . ASP B 1 31 ? -15.141 -18.141 -5.5 1 93.56 31 ASP B C 1
ATOM 1891 O O . ASP B 1 31 ? -16.188 -18 -6.125 1 93.56 31 ASP B O 1
ATOM 1895 N N . HIS B 1 32 ? -14.672 -19.281 -4.969 1 90.25 32 HIS B N 1
ATOM 1896 C CA . HIS B 1 32 ? -15.508 -20.469 -5.07 1 90.25 32 HIS B CA 1
ATOM 1897 C C . HIS B 1 32 ? -16.656 -20.422 -4.07 1 90.25 32 HIS B C 1
ATOM 1899 O O . HIS B 1 32 ? -17.703 -21.031 -4.293 1 90.25 32 HIS B O 1
ATOM 1905 N N . HIS B 1 33 ? -16.422 -19.734 -2.973 1 85.81 33 HIS B N 1
ATOM 1906 C CA . HIS B 1 33 ? -17.438 -19.562 -1.95 1 85.81 33 HIS B CA 1
ATOM 1907 C C . HIS B 1 33 ? -17.344 -18.188 -1.292 1 85.81 33 HIS B C 1
ATOM 1909 O O . HIS B 1 33 ? -16.359 -17.484 -1.467 1 85.81 33 HIS B O 1
ATOM 1915 N N . ARG B 1 34 ? -18.438 -17.891 -0.66 1 78.81 34 ARG B N 1
ATOM 1916 C CA . ARG B 1 34 ? -18.438 -16.609 0.05 1 78.81 34 ARG B CA 1
ATOM 1917 C C . ARG B 1 34 ? -17.531 -16.656 1.27 1 78.81 34 ARG B C 1
ATOM 1919 O O . ARG B 1 34 ? -17.469 -17.672 1.967 1 78.81 34 ARG B O 1
ATOM 1926 N N . HIS B 1 35 ? -16.719 -15.727 1.313 1 73.44 35 HIS B N 1
ATOM 1927 C CA . HIS B 1 35 ? -15.828 -15.648 2.465 1 73.44 35 HIS B CA 1
ATOM 1928 C C . HIS B 1 35 ? -16.422 -14.766 3.561 1 73.44 35 HIS B C 1
ATOM 1930 O O . HIS B 1 35 ? -17.344 -13.992 3.307 1 73.44 35 HIS B O 1
ATOM 1936 N N . GLU B 1 36 ? -15.891 -15.016 4.699 1 74.06 36 GLU B N 1
ATOM 1937 C CA . GLU B 1 36 ? -16.312 -14.273 5.887 1 74.06 36 GLU B CA 1
ATOM 1938 C C . GLU B 1 36 ? -15.641 -12.906 5.957 1 74.06 36 GLU B C 1
ATOM 1940 O O . GLU B 1 36 ? -16.078 -12.031 6.707 1 74.06 36 GLU B O 1
ATOM 1945 N N . HIS B 1 37 ? -14.75 -12.773 5.066 1 78.81 37 HIS B N 1
ATOM 1946 C CA . HIS B 1 37 ? -14.031 -11.508 5.109 1 78.81 37 HIS B CA 1
ATOM 1947 C C . HIS B 1 37 ? -14.93 -10.352 4.664 1 78.81 37 HIS B C 1
ATOM 194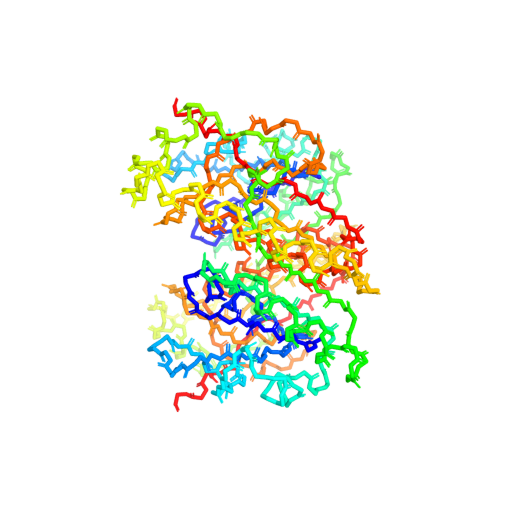9 O O . HIS B 1 37 ? -15.898 -10.562 3.934 1 78.81 37 HIS B O 1
ATOM 1955 N N . ASP B 1 38 ? -14.656 -9.188 5.242 1 80.38 38 ASP B N 1
ATOM 1956 C CA . ASP B 1 38 ? -15.352 -7.992 4.781 1 80.38 38 ASP B CA 1
ATOM 1957 C C . ASP B 1 38 ? -14.898 -7.594 3.379 1 80.38 38 ASP B C 1
ATOM 1959 O O . ASP B 1 38 ? -13.742 -7.215 3.18 1 80.38 38 ASP B O 1
ATOM 1963 N N . VAL B 1 39 ? -15.805 -7.77 2.4 1 86.56 39 VAL B N 1
ATOM 1964 C CA . VAL B 1 39 ? -15.492 -7.43 1.016 1 86.56 39 VAL B CA 1
ATOM 1965 C C . VAL B 1 39 ? -16.531 -6.457 0.475 1 86.56 39 VAL B C 1
ATOM 1967 O O . VAL B 1 39 ? -16.938 -6.543 -0.69 1 86.56 39 VAL B O 1
ATOM 1970 N N . LEU B 1 40 ? -16.859 -5.492 1.312 1 87.19 40 LEU B N 1
ATOM 1971 C CA . LEU B 1 40 ? -17.969 -4.59 1.01 1 87.19 40 LEU B CA 1
ATOM 1972 C C . LEU B 1 40 ? -17.578 -3.609 -0.092 1 87.19 40 LEU B C 1
ATOM 1974 O O . LEU B 1 40 ? -18.453 -3.082 -0.792 1 87.19 40 LEU B O 1
ATOM 1978 N N . LEU B 1 41 ? -16.359 -3.447 -0.312 1 92.5 41 LEU B N 1
ATOM 1979 C CA . LEU B 1 41 ? -15.906 -2.445 -1.272 1 92.5 41 LEU B CA 1
ATOM 1980 C C . LEU B 1 41 ? -15.75 -3.055 -2.662 1 92.5 41 LEU B C 1
ATOM 1982 O O . LEU B 1 41 ? -15.438 -2.35 -3.623 1 92.5 41 LEU B O 1
ATOM 1986 N N . ALA B 1 42 ? -16 -4.414 -2.732 1 94.5 42 ALA B N 1
ATOM 1987 C CA . ALA B 1 42 ? -15.758 -5.102 -4 1 94.5 42 ALA B CA 1
ATOM 1988 C C . ALA B 1 42 ? -17.047 -5.699 -4.551 1 94.5 42 ALA B C 1
ATOM 1990 O O . ALA B 1 42 ? -18.031 -5.867 -3.818 1 94.5 42 ALA B O 1
ATOM 1991 N N . THR B 1 43 ? -17.047 -5.902 -5.848 1 95 43 THR B N 1
ATOM 1992 C CA . THR B 1 43 ? -18.016 -6.832 -6.422 1 95 43 THR B CA 1
ATOM 1993 C C . THR B 1 43 ? -17.562 -8.273 -6.223 1 95 43 THR B C 1
ATOM 1995 O O . THR B 1 43 ? -16.469 -8.656 -6.648 1 95 43 THR B O 1
ATOM 1998 N N . GLN B 1 44 ? -18.375 -9.031 -5.566 1 94.25 44 GLN B N 1
ATOM 1999 C CA . GLN B 1 44 ? -18.016 -10.43 -5.34 1 94.25 44 GLN B CA 1
ATOM 2000 C C . GLN B 1 44 ? -18.781 -11.344 -6.297 1 94.25 44 GLN B C 1
ATOM 2002 O O . GLN B 1 44 ? -20 -11.281 -6.387 1 94.25 44 GLN B O 1
ATOM 2007 N N . LEU B 1 45 ? -18.094 -12.102 -6.984 1 95.81 45 LEU B N 1
ATOM 2008 C CA . LEU B 1 45 ? -18.641 -13.141 -7.852 1 95.81 45 LEU B CA 1
ATOM 2009 C C . LEU B 1 45 ? -18.281 -14.531 -7.336 1 95.81 45 LEU B C 1
ATOM 2011 O O . LEU B 1 45 ? -17.141 -14.789 -6.98 1 95.81 45 LEU B O 1
ATOM 2015 N N . ILE B 1 46 ? -19.297 -15.336 -7.242 1 95.44 46 ILE B N 1
ATOM 2016 C CA . ILE B 1 46 ? -19.094 -16.734 -6.871 1 95.44 46 ILE B CA 1
ATOM 2017 C C . ILE B 1 46 ? -19 -17.594 -8.125 1 95.44 46 ILE B C 1
ATOM 2019 O O . ILE B 1 46 ? -19.875 -17.531 -8.992 1 95.44 46 ILE B O 1
ATOM 2023 N N . GLY B 1 47 ? -17.938 -18.297 -8.25 1 96.06 47 GLY B N 1
ATOM 2024 C CA . GLY B 1 47 ? -17.719 -19.141 -9.414 1 96.06 47 GLY B CA 1
ATOM 2025 C C . GLY B 1 47 ? -16.5 -20.016 -9.297 1 96.06 47 GLY B C 1
ATOM 2026 O O . GLY B 1 47 ? -15.766 -19.938 -8.305 1 96.06 47 GLY B O 1
ATOM 2027 N N . ASP B 1 48 ? -16.328 -20.859 -10.273 1 95.44 48 ASP B N 1
ATOM 2028 C CA . ASP B 1 48 ? -15.219 -21.812 -10.352 1 95.44 48 ASP B CA 1
ATOM 2029 C C . ASP B 1 48 ? -14.117 -21.297 -11.273 1 95.44 48 ASP B C 1
ATOM 2031 O O . ASP B 1 48 ? -14.352 -21.094 -12.469 1 95.44 48 ASP B O 1
ATOM 2035 N N . ALA B 1 49 ? -12.922 -21.109 -10.789 1 95.62 49 ALA B N 1
ATOM 2036 C CA . ALA B 1 49 ? -11.805 -20.547 -11.539 1 95.62 49 ALA B CA 1
ATOM 2037 C C . ALA B 1 49 ? -11.289 -21.531 -12.586 1 95.62 49 ALA B C 1
ATOM 2039 O O . ALA B 1 49 ? -10.453 -21.172 -13.422 1 95.62 49 ALA B O 1
ATOM 2040 N N . SER B 1 50 ? -11.766 -22.766 -12.539 1 95.44 50 SER B N 1
ATOM 2041 C CA . SER B 1 50 ? -11.398 -23.734 -13.57 1 95.44 50 SER B CA 1
ATOM 2042 C C . SER B 1 50 ? -12.438 -23.766 -14.688 1 95.44 50 SER B C 1
ATOM 2044 O O . SER B 1 50 ? -12.266 -24.469 -15.68 1 95.44 50 SER B O 1
ATOM 2046 N N . ASN B 1 51 ? -13.477 -23.031 -14.508 1 97.44 51 ASN B N 1
ATOM 2047 C CA . ASN B 1 51 ? -14.547 -22.953 -15.492 1 97.44 51 ASN B CA 1
ATOM 2048 C C . ASN B 1 51 ? -14.406 -21.719 -16.375 1 97.44 51 ASN B C 1
ATOM 2050 O O . ASN B 1 51 ? -14.562 -20.594 -15.891 1 97.44 51 ASN B O 1
ATOM 2054 N N . VAL B 1 52 ? -14.242 -21.938 -17.656 1 98.5 52 VAL B N 1
ATOM 2055 C CA . VAL B 1 52 ? -13.945 -20.859 -18.594 1 98.5 52 VAL B CA 1
ATOM 2056 C C . VAL B 1 52 ? -15.117 -19.891 -18.656 1 98.5 52 VAL B C 1
ATOM 2058 O O . VAL B 1 52 ? -14.914 -18.672 -18.719 1 98.5 52 VAL B O 1
ATOM 2061 N N . ASP B 1 53 ? -16.312 -20.328 -18.562 1 98.38 53 ASP B N 1
ATOM 2062 C CA . ASP B 1 53 ? -17.469 -19.438 -18.641 1 98.38 53 ASP B CA 1
ATOM 2063 C C . ASP B 1 53 ? -17.578 -18.562 -17.406 1 98.38 53 ASP B C 1
ATOM 2065 O O . ASP B 1 53 ? -17.938 -17.375 -17.5 1 98.38 53 ASP B O 1
ATOM 2069 N N . ASP B 1 54 ? -17.344 -19.141 -16.219 1 98.12 54 ASP B N 1
ATOM 2070 C CA . ASP B 1 54 ? -17.312 -18.344 -14.992 1 98.12 54 ASP B CA 1
ATOM 2071 C C . ASP B 1 54 ? -16.234 -17.266 -15.078 1 98.12 54 ASP B C 1
ATOM 2073 O O . ASP B 1 54 ? -16.453 -16.125 -14.68 1 98.12 54 ASP B O 1
ATOM 2077 N N . LEU B 1 55 ? -15.141 -17.625 -15.594 1 98.56 55 LEU B N 1
ATOM 2078 C CA . LEU B 1 55 ? -14.039 -16.688 -15.75 1 98.56 55 LEU B CA 1
ATOM 2079 C C . LEU B 1 55 ? -14.398 -15.586 -16.734 1 98.56 55 LEU B C 1
ATOM 2081 O O . LEU B 1 55 ? -14.117 -14.406 -16.484 1 98.56 55 LEU B O 1
ATOM 2085 N N . LYS B 1 56 ? -15 -15.977 -17.875 1 98.69 56 LYS B N 1
ATOM 2086 C CA . LYS B 1 56 ? -15.414 -14.977 -18.844 1 98.69 56 LYS B CA 1
ATOM 2087 C C . LYS B 1 56 ? -16.359 -13.945 -18.234 1 98.69 56 LYS B C 1
ATOM 2089 O O . LYS B 1 56 ? -16.234 -12.75 -18.5 1 98.69 56 LYS B O 1
ATOM 2094 N N . ARG B 1 57 ? -17.234 -14.422 -17.422 1 98.38 57 ARG B N 1
ATOM 2095 C CA . ARG B 1 57 ? -18.156 -13.523 -16.734 1 98.38 57 ARG B CA 1
ATOM 2096 C C . ARG B 1 57 ? -17.406 -12.555 -15.82 1 98.38 57 ARG B C 1
ATOM 2098 O O . ARG B 1 57 ? -17.703 -11.359 -15.797 1 98.38 57 ARG B O 1
ATOM 2105 N N . ALA B 1 58 ? -16.438 -13.016 -15.117 1 98.44 58 ALA B N 1
ATOM 2106 C CA . ALA B 1 58 ? -15.664 -12.211 -14.164 1 98.44 58 ALA B CA 1
ATOM 2107 C C . ALA B 1 58 ? -14.75 -11.227 -14.883 1 98.44 58 ALA B C 1
ATOM 2109 O O . ALA B 1 58 ? -14.398 -10.18 -14.328 1 98.44 58 ALA B O 1
ATOM 2110 N N . LEU B 1 59 ? -14.422 -11.539 -16.094 1 98.75 59 LEU B N 1
ATOM 2111 C CA . LEU B 1 59 ? -13.414 -10.781 -16.844 1 98.75 59 LEU B CA 1
ATOM 2112 C C . LEU B 1 59 ? -14.047 -9.602 -17.562 1 98.75 59 LEU B C 1
ATOM 2114 O O . LEU B 1 59 ? -13.336 -8.742 -18.094 1 98.75 59 LEU B O 1
ATOM 2118 N N . ARG B 1 60 ? -15.359 -9.516 -17.562 1 98 60 ARG B N 1
ATOM 2119 C CA . ARG B 1 60 ? -16.031 -8.438 -18.281 1 98 60 ARG B CA 1
ATOM 2120 C C . ARG B 1 60 ? -15.602 -7.074 -17.734 1 98 60 ARG B C 1
ATOM 2122 O O . ARG B 1 60 ? -15.75 -6.801 -16.547 1 98 60 ARG B O 1
ATOM 2129 N N . GLY B 1 61 ? -14.992 -6.242 -18.609 1 98.06 61 GLY B N 1
ATOM 2130 C CA . GLY B 1 61 ? -14.633 -4.875 -18.266 1 98.06 61 GLY B CA 1
ATOM 2131 C C . GLY B 1 61 ? -13.359 -4.785 -17.438 1 98.06 61 GLY B C 1
ATOM 2132 O O . GLY B 1 61 ? -12.992 -3.705 -16.969 1 98.06 61 GLY B O 1
ATOM 2133 N N . ILE B 1 62 ? -12.656 -5.855 -17.266 1 98.62 62 ILE B N 1
ATOM 2134 C CA . ILE B 1 62 ? -11.477 -5.91 -16.422 1 98.62 62 ILE B CA 1
ATOM 2135 C C . ILE B 1 62 ? -10.258 -5.41 -17.188 1 98.62 62 ILE B C 1
ATOM 2137 O O . ILE B 1 62 ? -10.07 -5.746 -18.359 1 98.62 62 ILE B O 1
ATOM 2141 N N . ASP B 1 63 ? -9.438 -4.648 -16.5 1 98.12 63 ASP B N 1
ATOM 2142 C CA . ASP B 1 63 ? -8.211 -4.133 -17.094 1 98.12 63 ASP B CA 1
ATOM 2143 C C . ASP B 1 63 ? -7.016 -5.016 -16.734 1 98.12 63 ASP B C 1
ATOM 2145 O O . ASP B 1 63 ? -6.117 -5.223 -17.547 1 98.12 63 ASP B O 1
ATOM 2149 N N . VAL B 1 64 ? -6.992 -5.516 -15.492 1 97.88 64 VAL B N 1
ATOM 2150 C CA . VAL B 1 64 ? -5.859 -6.277 -14.977 1 97.88 64 VAL B CA 1
ATOM 2151 C C . VAL B 1 64 ? -6.359 -7.418 -14.094 1 97.88 64 VAL B C 1
ATOM 2153 O O . VAL B 1 64 ? -7.301 -7.246 -13.32 1 97.88 64 VAL B O 1
ATOM 2156 N N . VAL B 1 65 ? -5.734 -8.57 -14.242 1 98.38 65 VAL B N 1
ATOM 2157 C CA . VAL B 1 65 ? -6.074 -9.75 -13.453 1 98.38 65 VAL B CA 1
ATOM 2158 C C . VAL B 1 65 ? -4.926 -10.078 -12.5 1 98.38 65 VAL B C 1
ATOM 2160 O O . VAL B 1 65 ? -3.76 -10.078 -12.898 1 98.38 65 VAL B O 1
ATOM 2163 N N . PHE B 1 66 ? -5.219 -10.273 -11.258 1 98.31 66 PHE B N 1
ATOM 2164 C CA . PHE B 1 66 ? -4.312 -10.836 -10.258 1 98.31 66 PHE B CA 1
ATOM 2165 C C . PHE B 1 66 ? -4.848 -12.164 -9.734 1 98.31 66 PHE B C 1
ATOM 2167 O O . PHE B 1 66 ? -5.926 -12.211 -9.141 1 98.31 66 PHE B O 1
ATOM 2174 N N . SER B 1 67 ? -4.078 -13.234 -9.898 1 97.12 67 SER B N 1
ATOM 2175 C CA . SER B 1 67 ? -4.531 -14.555 -9.484 1 97.12 67 SER B CA 1
ATOM 2176 C C . SER B 1 67 ? -3.602 -15.156 -8.438 1 97.12 67 SER B C 1
ATOM 2178 O O . SER B 1 67 ? -2.381 -15.164 -8.609 1 97.12 67 SER B O 1
ATOM 2180 N N . THR B 1 68 ? -4.211 -15.609 -7.41 1 92.38 68 THR B N 1
ATOM 2181 C CA . THR B 1 68 ? -3.459 -16.281 -6.359 1 92.38 68 THR B CA 1
ATOM 2182 C C . THR B 1 68 ? -3.9 -17.734 -6.223 1 92.38 68 THR B C 1
ATOM 2184 O O . THR B 1 68 ? -3.637 -18.391 -5.203 1 92.38 68 THR B O 1
ATOM 2187 N N . VAL B 1 69 ? -4.562 -18.203 -7.238 1 84.31 69 VAL B N 1
ATOM 2188 C CA . VAL B 1 69 ? -5.074 -19.562 -7.156 1 84.31 69 VAL B CA 1
ATOM 2189 C C . VAL B 1 69 ? -4.023 -20.547 -7.68 1 84.31 69 VAL B C 1
ATOM 2191 O O . VAL B 1 69 ? -3.033 -20.125 -8.289 1 84.31 69 VAL B O 1
ATOM 2194 N N . GLY B 1 70 ? -4.203 -21.797 -7.34 1 70.38 70 GLY B N 1
ATOM 2195 C CA . GLY B 1 70 ? -3.428 -22.844 -7.98 1 70.38 70 GLY B CA 1
ATOM 2196 C C . GLY B 1 70 ? -2.33 -23.406 -7.094 1 70.38 70 GLY B C 1
ATOM 2197 O O . GLY B 1 70 ? -1.221 -23.672 -7.562 1 70.38 70 GLY B O 1
ATOM 2198 N N . ILE B 1 71 ? -2.666 -23.375 -5.801 1 66.56 71 ILE B N 1
ATOM 2199 C CA . ILE B 1 71 ? -1.732 -24.078 -4.926 1 66.56 71 ILE B CA 1
ATOM 2200 C C . ILE B 1 71 ? -1.692 -25.547 -5.297 1 66.56 71 ILE B C 1
ATOM 2202 O O . ILE B 1 71 ? -0.625 -26.172 -5.293 1 66.56 71 ILE B O 1
ATOM 2206 N N . THR B 1 72 ? -2.963 -25.906 -5.652 1 76.38 72 THR B N 1
ATOM 2207 C CA . THR B 1 72 ? -3.131 -27.234 -6.207 1 76.38 72 THR B CA 1
ATOM 2208 C C . THR B 1 72 ? -3.75 -27.172 -7.598 1 76.38 72 THR B C 1
ATOM 2210 O O . THR B 1 72 ? -4.562 -26.297 -7.883 1 76.38 72 THR B O 1
ATOM 2213 N N . HIS B 1 73 ? -3.07 -27.766 -8.656 1 88.69 73 HIS B N 1
ATOM 2214 C CA . HIS B 1 73 ? -3.609 -27.875 -10.008 1 88.69 73 HIS B CA 1
ATOM 2215 C C . HIS B 1 73 ? -3.377 -26.594 -10.797 1 88.69 73 HIS B C 1
ATOM 2217 O O . HIS B 1 73 ? -4.277 -26.109 -11.492 1 88.69 73 HIS B O 1
ATOM 2223 N N . ALA B 1 74 ? -2.344 -25.922 -10.617 1 94.56 74 ALA B N 1
ATOM 2224 C CA . ALA B 1 74 ? -1.989 -24.641 -11.211 1 94.56 74 ALA B CA 1
ATOM 2225 C C . ALA B 1 74 ? -2.184 -24.672 -12.727 1 94.56 74 ALA B C 1
ATOM 2227 O O . ALA B 1 74 ? -2.67 -23.703 -13.312 1 94.56 74 ALA B O 1
ATOM 2228 N N . ALA B 1 75 ? -1.907 -25.797 -13.398 1 96.06 75 ALA B N 1
ATOM 2229 C CA . ALA B 1 75 ? -2.018 -25.906 -14.852 1 96.06 75 ALA B CA 1
ATOM 2230 C C . ALA B 1 75 ? -3.475 -25.797 -15.297 1 96.06 75 ALA B C 1
ATOM 2232 O O . ALA B 1 75 ? -3.777 -25.172 -16.312 1 96.06 75 ALA B O 1
ATOM 2233 N N . GLN B 1 76 ? -4.301 -26.453 -14.539 1 96.38 76 GLN B N 1
ATOM 2234 C CA . GLN B 1 76 ? -5.723 -26.406 -14.867 1 96.38 76 GLN B CA 1
ATOM 2235 C C . GLN B 1 76 ? -6.27 -24.984 -14.766 1 96.38 76 GLN B C 1
ATOM 2237 O O . GLN B 1 76 ? -6.961 -24.516 -15.664 1 96.38 76 GLN B O 1
ATOM 2242 N N . PHE B 1 77 ? -5.973 -24.328 -13.703 1 96.69 77 PHE B N 1
ATOM 2243 C CA . PHE B 1 77 ? -6.445 -22.969 -13.477 1 96.69 77 PHE B CA 1
ATOM 2244 C C . PHE B 1 77 ? -5.848 -22.016 -14.5 1 96.69 77 PHE B C 1
ATOM 2246 O O . PHE B 1 77 ? -6.551 -21.156 -15.047 1 96.69 77 PHE B O 1
ATOM 2253 N N . ALA B 1 78 ? -4.578 -22.172 -14.742 1 97.56 78 ALA B N 1
ATOM 2254 C CA . ALA B 1 78 ? -3.896 -21.328 -15.711 1 97.56 78 ALA B CA 1
ATOM 2255 C C . ALA B 1 78 ? -4.488 -21.5 -17.109 1 97.56 78 ALA B C 1
ATOM 2257 O O . ALA B 1 78 ? -4.715 -20.516 -17.812 1 97.56 78 ALA B O 1
ATOM 2258 N N . THR B 1 79 ? -4.727 -22.75 -17.484 1 98.19 79 THR B N 1
ATOM 2259 C CA . THR B 1 79 ? -5.27 -23.031 -18.812 1 98.19 79 THR B CA 1
ATOM 2260 C C . THR B 1 79 ? -6.633 -22.375 -18.984 1 98.19 79 THR B C 1
ATOM 2262 O O . THR B 1 79 ? -6.867 -21.688 -19.984 1 98.19 79 THR B O 1
ATOM 2265 N N . ALA B 1 80 ? -7.504 -22.562 -18.031 1 98.25 80 ALA B N 1
ATOM 2266 C CA . ALA B 1 80 ? -8.836 -21.984 -18.094 1 98.25 80 ALA B CA 1
ATOM 2267 C C . ALA B 1 80 ? -8.766 -20.453 -18.125 1 98.25 80 ALA B C 1
ATOM 2269 O O . ALA B 1 80 ? -9.492 -19.812 -18.891 1 98.25 80 ALA B O 1
ATOM 2270 N N . LEU B 1 81 ? -7.883 -19.859 -17.344 1 98.38 81 LEU B N 1
ATOM 2271 C CA . LEU B 1 81 ? -7.766 -18.406 -17.25 1 98.38 81 LEU B CA 1
ATOM 2272 C C . LEU B 1 81 ? -7.23 -17.828 -18.547 1 98.38 81 LEU B C 1
ATOM 2274 O O . LEU B 1 81 ? -7.766 -16.828 -19.047 1 98.38 81 LEU B O 1
ATOM 2278 N N . VAL B 1 82 ? -6.184 -18.453 -19.094 1 98.44 82 VAL B N 1
ATOM 2279 C CA . VAL B 1 82 ? -5.605 -17.984 -20.344 1 98.44 82 VAL B CA 1
ATOM 2280 C C . VAL B 1 82 ? -6.656 -18.031 -21.453 1 98.44 82 VAL B C 1
ATOM 2282 O O . VAL B 1 82 ? -6.82 -17.078 -22.203 1 98.44 82 VAL B O 1
ATOM 2285 N N . GLN B 1 83 ? -7.348 -19.141 -21.484 1 98.75 83 GLN B N 1
ATOM 2286 C CA . GLN B 1 83 ? -8.398 -19.297 -22.484 1 98.75 83 GLN B CA 1
ATOM 2287 C C . GLN B 1 83 ? -9.461 -18.219 -22.344 1 98.75 83 GLN B C 1
ATOM 2289 O O . GLN B 1 83 ? -9.867 -17.609 -23.328 1 98.75 83 GLN B O 1
ATOM 2294 N N . ALA B 1 84 ? -9.938 -17.953 -21.141 1 98.81 84 ALA B N 1
ATOM 2295 C CA . ALA B 1 84 ? -10.977 -16.953 -20.875 1 98.81 84 ALA B CA 1
ATOM 2296 C C . ALA B 1 84 ? -10.484 -15.547 -21.219 1 98.81 84 ALA B C 1
ATOM 2298 O O . ALA B 1 84 ? -11.211 -14.758 -21.812 1 98.81 84 ALA B O 1
ATOM 2299 N N . MET B 1 85 ? -9.258 -15.227 -20.766 1 98.75 85 MET B N 1
ATOM 2300 C CA . MET B 1 85 ? -8.68 -13.906 -21.031 1 98.75 85 MET B CA 1
ATOM 2301 C C . MET B 1 85 ? -8.539 -13.656 -22.531 1 98.75 85 MET B C 1
ATOM 2303 O O . MET B 1 85 ? -8.875 -12.578 -23.016 1 98.75 85 MET B O 1
ATOM 2307 N N . ASP B 1 86 ? -8.102 -14.664 -23.281 1 98.31 86 ASP B N 1
ATOM 2308 C CA . ASP B 1 86 ? -8 -14.562 -24.734 1 98.31 86 ASP B CA 1
ATOM 2309 C C . ASP B 1 86 ? -9.375 -14.312 -25.359 1 98.31 86 ASP B C 1
ATOM 2311 O O . ASP B 1 86 ? -9.508 -13.453 -26.234 1 98.31 86 ASP B O 1
ATOM 2315 N N . ALA B 1 87 ? -10.305 -15.023 -24.891 1 98.38 87 ALA B N 1
ATOM 2316 C CA . ALA B 1 87 ? -11.648 -14.945 -25.469 1 98.38 87 ALA B CA 1
ATOM 2317 C C . ALA B 1 87 ? -12.258 -13.562 -25.25 1 98.38 87 ALA B C 1
ATOM 2319 O O . ALA B 1 87 ? -12.977 -13.055 -26.109 1 98.38 87 ALA B O 1
ATOM 2320 N N . VAL B 1 88 ? -12.023 -12.93 -24.094 1 98.25 88 VAL B N 1
ATOM 2321 C CA . VAL B 1 88 ? -12.664 -11.672 -23.703 1 98.25 88 VAL B CA 1
ATOM 2322 C C . VAL B 1 88 ? -11.812 -10.492 -24.156 1 98.25 88 VAL B C 1
ATOM 2324 O O . VAL B 1 88 ? -12.305 -9.367 -24.266 1 98.25 88 VAL B O 1
ATOM 2327 N N . GLY B 1 89 ? -10.531 -10.742 -24.375 1 98.19 89 GLY B N 1
ATOM 2328 C CA . GLY B 1 89 ? -9.625 -9.695 -24.844 1 98.19 89 GLY B CA 1
ATOM 2329 C C . GLY B 1 89 ? -8.922 -8.969 -23.719 1 98.19 89 GLY B C 1
ATOM 2330 O O . GLY B 1 89 ? -8.484 -7.828 -23.891 1 98.19 89 GLY B O 1
ATOM 2331 N N . VAL B 1 90 ? -8.906 -9.484 -22.5 1 98.25 90 VAL B N 1
ATOM 2332 C CA . VAL B 1 90 ? -8.102 -8.984 -21.391 1 98.25 90 VAL B CA 1
ATOM 2333 C C . VAL B 1 90 ? -6.715 -9.609 -21.438 1 98.25 90 VAL B C 1
ATOM 2335 O O . VAL B 1 90 ? -6.578 -10.828 -21.547 1 98.25 90 VAL B O 1
ATOM 2338 N N . THR B 1 91 ? -5.637 -8.805 -21.297 1 96.94 91 THR B N 1
ATOM 2339 C CA . THR B 1 91 ? -4.32 -9.367 -21.578 1 96.94 91 THR B CA 1
ATOM 2340 C C . THR B 1 91 ? -3.408 -9.25 -20.359 1 96.94 91 THR B C 1
ATOM 2342 O O . THR B 1 91 ? -2.43 -9.992 -20.25 1 96.94 91 THR B O 1
ATOM 2345 N N . ARG B 1 92 ? -3.604 -8.305 -19.453 1 97.19 92 ARG B N 1
ATOM 2346 C CA . ARG B 1 92 ? -2.656 -8.039 -18.375 1 97.19 92 ARG B CA 1
ATOM 2347 C C . ARG B 1 92 ? -2.896 -8.969 -17.203 1 97.19 92 ARG B C 1
ATOM 2349 O O . ARG B 1 92 ? -3.973 -8.953 -16.594 1 97.19 92 ARG B O 1
ATOM 2356 N N . LEU B 1 93 ? -1.881 -9.836 -16.828 1 97.31 93 LEU B N 1
ATOM 2357 C CA . LEU B 1 93 ? -2.021 -10.852 -15.797 1 97.31 93 LEU B CA 1
ATOM 2358 C C . LEU B 1 93 ? -0.85 -10.805 -14.82 1 97.31 93 LEU B C 1
ATOM 2360 O O . LEU B 1 93 ? 0.31 -10.766 -15.242 1 97.31 93 LEU B O 1
ATOM 2364 N N . PHE B 1 94 ? -1.151 -10.695 -13.57 1 97.44 94 PHE B N 1
ATOM 2365 C CA . PHE B 1 94 ? -0.219 -11.047 -12.508 1 97.44 94 PHE B CA 1
ATOM 2366 C C . PHE B 1 94 ? -0.547 -12.422 -11.93 1 97.44 94 PHE B C 1
ATOM 2368 O O . PHE B 1 94 ? -1.685 -12.672 -11.531 1 97.44 94 PHE B O 1
ATOM 2375 N N . TRP B 1 95 ? 0.397 -13.344 -11.906 1 96.25 95 TRP B N 1
ATOM 2376 C CA . TRP B 1 95 ? 0.224 -14.711 -11.422 1 96.25 95 TRP B CA 1
ATOM 2377 C C . TRP B 1 95 ? 1.285 -15.062 -10.383 1 96.25 95 TRP B C 1
ATOM 2379 O O . TRP B 1 95 ? 2.482 -14.922 -10.641 1 96.25 95 TRP B O 1
ATOM 2389 N N . THR B 1 96 ? 0.817 -15.469 -9.227 1 95.06 96 THR B N 1
ATOM 2390 C CA . THR B 1 96 ? 1.761 -15.859 -8.188 1 95.06 96 THR B CA 1
ATOM 2391 C C . THR B 1 96 ? 2.178 -17.312 -8.352 1 95.06 96 THR B C 1
ATOM 2393 O O . THR B 1 96 ? 1.348 -18.172 -8.656 1 95.06 96 THR B O 1
ATOM 2396 N N . THR B 1 97 ? 3.412 -17.562 -8.203 1 93.62 97 THR B N 1
ATOM 2397 C CA . THR B 1 97 ? 3.992 -18.906 -8.203 1 93.62 97 THR B CA 1
ATOM 2398 C C . THR B 1 97 ? 5.148 -19 -7.211 1 93.62 97 THR B C 1
ATOM 2400 O O . THR B 1 97 ? 5.207 -18.234 -6.25 1 93.62 97 THR B O 1
ATOM 2403 N N . GLN B 1 98 ? 5.926 -20.047 -7.332 1 91.75 98 GLN B N 1
ATOM 2404 C CA . GLN B 1 98 ? 7.02 -20.281 -6.391 1 91.75 98 GLN B CA 1
ATOM 2405 C C . GLN B 1 98 ? 8.367 -20.266 -7.105 1 91.75 98 GLN B C 1
ATOM 2407 O O . GLN B 1 98 ? 8.477 -20.75 -8.234 1 91.75 98 GLN B O 1
ATOM 2412 N N . PHE B 1 99 ? 9.367 -19.75 -6.418 1 93 99 PHE B N 1
ATOM 2413 C CA . PHE B 1 99 ? 10.648 -19.516 -7.066 1 93 99 PHE B CA 1
ATOM 2414 C C . PHE B 1 99 ? 11.312 -20.812 -7.473 1 93 99 PHE B C 1
ATOM 2416 O O . PHE B 1 99 ? 12.125 -20.844 -8.398 1 93 99 PHE B O 1
ATOM 2423 N N . GLN B 1 100 ? 10.953 -21.922 -6.895 1 93.12 100 GLN B N 1
ATOM 2424 C CA . GLN B 1 100 ? 11.586 -23.203 -7.176 1 93.12 100 GLN B CA 1
ATOM 2425 C C . GLN B 1 100 ? 11.266 -23.672 -8.594 1 93.12 100 GLN B C 1
ATOM 2427 O O . GLN B 1 100 ? 11.945 -24.547 -9.133 1 93.12 100 GLN B O 1
ATOM 2432 N N . ILE B 1 101 ? 10.297 -23.094 -9.172 1 93.06 101 ILE B N 1
ATOM 2433 C CA . ILE B 1 101 ? 9.914 -23.5 -10.516 1 93.06 101 ILE B CA 1
ATOM 2434 C C . ILE B 1 101 ? 11.047 -23.188 -11.492 1 93.06 101 ILE B C 1
ATOM 2436 O O . ILE B 1 101 ? 11.062 -23.703 -12.617 1 93.06 101 ILE B O 1
ATOM 2440 N N . ASN B 1 102 ? 11.953 -22.344 -11.102 1 92.12 102 ASN B N 1
ATOM 2441 C CA . ASN B 1 102 ? 13.016 -21.891 -11.984 1 92.12 102 ASN B CA 1
ATOM 2442 C C . ASN B 1 102 ? 14.273 -22.75 -11.852 1 92.12 102 ASN B C 1
ATOM 2444 O O . ASN B 1 102 ? 15.297 -22.453 -12.461 1 92.12 102 ASN B O 1
ATOM 2448 N N . TYR B 1 103 ? 14.188 -23.797 -11.109 1 92.25 103 TYR B N 1
ATOM 2449 C CA . TYR B 1 103 ? 15.312 -24.688 -10.891 1 92.25 103 TYR B CA 1
ATOM 2450 C C . TYR B 1 103 ? 15.008 -26.094 -11.414 1 92.25 103 TYR B C 1
ATOM 2452 O O . TYR B 1 103 ? 13.859 -26.531 -11.414 1 92.25 103 TYR B O 1
ATOM 2460 N N . ASP B 1 104 ? 16.062 -26.734 -11.805 1 90.94 104 ASP B N 1
ATOM 2461 C CA . ASP B 1 104 ? 15.906 -28.094 -12.328 1 90.94 104 ASP B CA 1
ATOM 2462 C C . ASP B 1 104 ? 15.562 -29.062 -11.203 1 90.94 104 ASP B C 1
ATOM 2464 O O . ASP B 1 104 ? 14.781 -30 -11.414 1 90.94 104 ASP B O 1
ATOM 2468 N N . GLN B 1 105 ? 16.172 -28.844 -10.039 1 92.94 105 GLN B N 1
ATOM 2469 C CA . GLN B 1 105 ? 15.945 -29.688 -8.867 1 92.94 105 GLN B CA 1
ATOM 2470 C C . GLN B 1 105 ? 15.695 -28.859 -7.621 1 92.94 105 GLN B C 1
ATOM 2472 O O . GLN B 1 105 ? 16.203 -27.734 -7.504 1 92.94 105 GLN B O 1
ATOM 2477 N N . ILE B 1 106 ? 14.875 -29.469 -6.828 1 94.75 106 ILE B N 1
ATOM 2478 C CA . ILE B 1 106 ? 14.672 -28.859 -5.52 1 94.75 106 ILE B CA 1
ATOM 2479 C C . ILE B 1 106 ? 15.836 -29.219 -4.602 1 94.75 106 ILE B C 1
ATOM 2481 O O . ILE B 1 106 ? 16.203 -30.391 -4.48 1 94.75 106 ILE B O 1
ATOM 2485 N N . SER B 1 107 ? 16.406 -28.25 -3.971 1 93.62 107 SER B N 1
ATOM 2486 C CA . SER B 1 107 ? 17.547 -28.516 -3.104 1 93.62 107 SER B CA 1
ATOM 2487 C C . SER B 1 107 ? 17.109 -29.094 -1.766 1 93.62 107 SER B C 1
ATOM 2489 O O . SER B 1 107 ? 15.961 -28.906 -1.353 1 93.62 107 SER B O 1
ATOM 2491 N N . GLU B 1 108 ? 18.031 -29.766 -1.071 1 95.94 108 GLU B N 1
ATOM 2492 C CA . GLU B 1 108 ? 17.75 -30.297 0.26 1 95.94 108 GLU B CA 1
ATOM 2493 C C . GLU B 1 108 ? 17.344 -29.188 1.223 1 95.94 108 GLU B C 1
ATOM 2495 O O . GLU B 1 108 ? 16.469 -29.375 2.066 1 95.94 108 GLU B O 1
ATOM 2500 N N . ALA B 1 109 ? 17.984 -28.047 1.104 1 93.5 109 ALA B N 1
ATOM 2501 C CA . ALA B 1 109 ? 17.672 -26.906 1.958 1 93.5 109 ALA B CA 1
ATOM 2502 C C . ALA B 1 109 ? 16.219 -26.469 1.778 1 93.5 109 ALA B C 1
ATOM 2504 O O . ALA B 1 109 ? 15.562 -26.094 2.746 1 93.5 109 ALA B O 1
ATOM 2505 N N . MET B 1 110 ? 15.766 -26.531 0.585 1 93.75 110 MET B N 1
ATOM 2506 C CA . MET B 1 110 ? 14.398 -26.109 0.296 1 93.75 110 MET B CA 1
ATOM 2507 C C . MET B 1 110 ? 13.391 -27.141 0.779 1 93.75 110 MET B C 1
ATOM 2509 O O . MET B 1 110 ? 12.305 -26.781 1.254 1 93.75 110 MET B O 1
ATOM 2513 N N . TYR B 1 111 ? 13.719 -28.422 0.651 1 96.25 111 TYR B N 1
ATOM 2514 C CA . TYR B 1 111 ? 12.875 -29.453 1.252 1 96.25 111 TYR B CA 1
ATOM 2515 C C . TYR B 1 111 ? 12.742 -29.234 2.756 1 96.25 111 TYR B C 1
ATOM 2517 O O . TYR B 1 111 ? 11.641 -29.312 3.307 1 96.25 111 TYR B O 1
ATOM 2525 N N . THR B 1 112 ? 13.875 -28.969 3.369 1 96.31 112 THR B N 1
ATOM 2526 C CA . THR B 1 112 ? 13.898 -28.75 4.812 1 96.31 112 THR B CA 1
ATOM 2527 C C . THR B 1 112 ? 13.055 -27.547 5.191 1 96.31 112 THR B C 1
ATOM 2529 O O . THR B 1 112 ? 12.289 -27.594 6.156 1 96.31 112 THR B O 1
ATOM 2532 N N . LEU B 1 113 ? 13.18 -26.531 4.461 1 93.19 113 LEU B N 1
ATOM 2533 C CA . LEU B 1 113 ? 12.414 -25.312 4.73 1 93.19 113 LEU B CA 1
ATOM 2534 C C . LEU B 1 113 ? 10.922 -25.547 4.543 1 93.19 113 LEU B C 1
ATOM 2536 O O . LEU B 1 113 ? 10.109 -25.109 5.363 1 93.19 113 LEU B O 1
ATOM 2540 N N . ALA B 1 114 ? 10.523 -26.188 3.441 1 94.19 114 ALA B N 1
ATOM 2541 C CA . ALA B 1 114 ? 9.117 -26.5 3.18 1 94.19 114 ALA B CA 1
ATOM 2542 C C . ALA B 1 114 ? 8.516 -27.312 4.316 1 94.19 114 ALA B C 1
ATOM 2544 O O . ALA B 1 114 ? 7.367 -27.094 4.707 1 94.19 114 ALA B O 1
ATOM 2545 N N . HIS B 1 115 ? 9.297 -28.219 4.805 1 95.88 115 HIS B N 1
ATOM 2546 C CA . HIS B 1 115 ? 8.844 -29.031 5.926 1 95.88 115 HIS B CA 1
ATOM 2547 C C . HIS B 1 115 ? 8.672 -28.188 7.184 1 95.88 115 HIS B C 1
ATOM 2549 O O . HIS B 1 115 ? 7.668 -28.328 7.891 1 95.88 115 HIS B O 1
ATOM 2555 N N . ARG B 1 116 ? 9.578 -27.391 7.457 1 92.69 116 ARG B N 1
ATOM 2556 C CA . ARG B 1 116 ? 9.547 -26.562 8.656 1 92.69 116 ARG B CA 1
ATOM 2557 C C . ARG B 1 116 ? 8.391 -25.578 8.609 1 92.69 116 ARG B C 1
ATOM 2559 O O . ARG B 1 116 ? 7.676 -25.391 9.594 1 92.69 116 ARG B O 1
ATOM 2566 N N . GLU B 1 117 ? 8.195 -24.953 7.434 1 87.44 117 GLU B N 1
ATOM 2567 C CA . GLU B 1 117 ? 7.25 -23.844 7.316 1 87.44 117 GLU B CA 1
ATOM 2568 C C . GLU B 1 117 ? 5.828 -24.359 7.086 1 87.44 117 GLU B C 1
ATOM 2570 O O . GLU B 1 117 ? 4.863 -23.766 7.566 1 87.44 117 GLU B O 1
ATOM 2575 N N . PHE B 1 118 ? 5.703 -25.422 6.352 1 90.12 118 PHE B N 1
ATOM 2576 C CA . PHE B 1 118 ? 4.371 -25.828 5.918 1 90.12 118 PHE B CA 1
ATOM 2577 C C . PHE B 1 118 ? 4.07 -27.25 6.352 1 90.12 118 PHE B C 1
ATOM 2579 O O . PHE B 1 118 ? 2.949 -27.734 6.176 1 90.12 118 PHE B O 1
ATOM 2586 N N . GLY B 1 119 ? 5.02 -27.938 6.887 1 93.56 119 GLY B N 1
ATOM 2587 C CA . GLY B 1 119 ? 4.852 -29.344 7.238 1 93.56 119 GLY B CA 1
ATOM 2588 C C . GLY B 1 119 ? 4.82 -30.266 6.027 1 93.56 119 GLY B C 1
ATOM 2589 O O . GLY B 1 119 ? 4.316 -31.375 6.105 1 93.56 119 GLY B O 1
ATOM 2590 N N . PHE B 1 120 ? 5.32 -29.859 4.922 1 94.56 120 PHE B N 1
ATOM 2591 C CA . PHE B 1 120 ? 5.273 -30.641 3.689 1 94.56 120 PHE B CA 1
ATOM 2592 C C . PHE B 1 120 ? 6.32 -31.75 3.707 1 94.56 120 PHE B C 1
ATOM 2594 O O . PHE B 1 120 ? 7.453 -31.531 4.137 1 94.56 120 PHE B O 1
ATOM 2601 N N . SER B 1 121 ? 5.934 -32.938 3.26 1 96.69 121 SER B N 1
ATOM 2602 C CA . SER B 1 121 ? 6.91 -33.969 2.949 1 96.69 121 SER B CA 1
ATOM 2603 C C . SER B 1 121 ? 7.637 -33.688 1.642 1 96.69 121 SER B C 1
ATOM 2605 O O . SER B 1 121 ? 7.242 -32.781 0.899 1 96.69 121 SER B O 1
ATOM 2607 N N . ARG B 1 122 ? 8.719 -3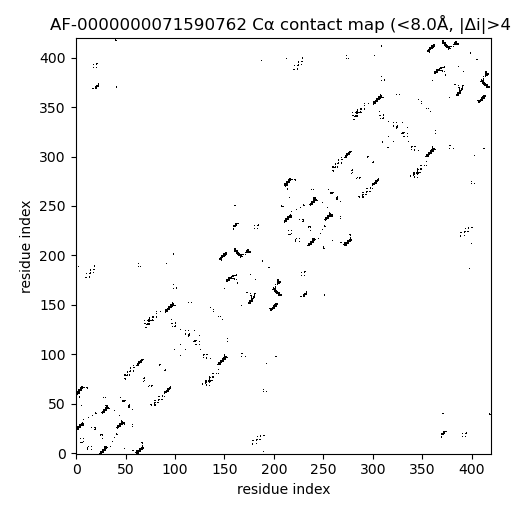4.438 1.367 1 96.5 122 ARG B N 1
ATOM 2608 C CA . ARG B 1 122 ? 9.43 -34.281 0.101 1 96.5 122 ARG B CA 1
ATOM 2609 C C . ARG B 1 122 ? 8.5 -34.531 -1.081 1 96.5 122 ARG B C 1
ATOM 2611 O O . ARG B 1 122 ? 8.562 -33.844 -2.088 1 96.5 122 ARG B O 1
ATOM 2618 N N . GLU B 1 123 ? 7.711 -35.5 -0.899 1 95.88 123 GLU B N 1
ATOM 2619 C CA . GLU B 1 123 ? 6.777 -35.875 -1.961 1 95.88 123 GLU B CA 1
ATOM 2620 C C . GLU B 1 123 ? 5.777 -34.75 -2.225 1 95.88 123 GLU B C 1
ATOM 2622 O O . GLU B 1 123 ? 5.516 -34.406 -3.377 1 95.88 123 GLU B O 1
ATOM 2627 N N . VAL B 1 124 ? 5.281 -34.219 -1.179 1 94.31 124 VAL B N 1
ATOM 2628 C CA . VAL B 1 124 ? 4.297 -33.156 -1.299 1 94.31 124 VAL B CA 1
ATOM 2629 C C . VAL B 1 124 ? 4.938 -31.922 -1.95 1 94.31 124 VAL B C 1
ATOM 2631 O O . VAL B 1 124 ? 4.375 -31.344 -2.881 1 94.31 124 VAL B O 1
ATOM 2634 N N . GLU B 1 125 ? 6.117 -31.531 -1.53 1 94.75 125 GLU B N 1
ATOM 2635 C CA . GLU B 1 125 ? 6.801 -30.375 -2.096 1 94.75 125 GLU B CA 1
ATOM 2636 C C . GLU B 1 125 ? 7.152 -30.594 -3.564 1 94.75 125 GLU B C 1
ATOM 2638 O O . GLU B 1 125 ? 6.996 -29.703 -4.391 1 94.75 125 GLU B O 1
ATOM 2643 N N . THR B 1 126 ? 7.621 -31.797 -3.9 1 95.56 126 THR B N 1
ATOM 2644 C CA . THR B 1 126 ? 7.957 -32.125 -5.281 1 95.56 126 THR B CA 1
ATOM 2645 C C . THR B 1 126 ? 6.73 -32 -6.18 1 95.56 126 THR B C 1
ATOM 2647 O O . THR B 1 126 ? 6.809 -31.391 -7.258 1 95.56 126 THR B O 1
ATOM 2650 N N . THR B 1 127 ? 5.66 -32.562 -5.707 1 94 127 THR B N 1
ATOM 2651 C CA . THR B 1 127 ? 4.422 -32.5 -6.473 1 94 127 THR B CA 1
ATOM 2652 C C . THR B 1 127 ? 3.938 -31.047 -6.598 1 94 127 THR B C 1
ATOM 2654 O O . THR B 1 127 ? 3.477 -30.641 -7.664 1 94 127 THR B O 1
ATOM 2657 N N . TYR B 1 128 ? 4.031 -30.359 -5.551 1 93.69 128 TYR B N 1
ATOM 2658 C CA . TYR B 1 128 ? 3.621 -28.953 -5.531 1 93.69 128 TYR B CA 1
ATOM 2659 C C . TYR B 1 128 ? 4.418 -28.141 -6.539 1 93.69 128 TYR B C 1
ATOM 2661 O O . TYR B 1 128 ? 3.844 -27.422 -7.367 1 93.69 128 TYR B O 1
ATOM 2669 N N . VAL B 1 129 ? 5.703 -28.25 -6.504 1 95.19 129 VAL B N 1
ATOM 2670 C CA . VAL B 1 129 ? 6.582 -27.484 -7.387 1 95.19 129 VAL B CA 1
ATOM 2671 C C . VAL B 1 129 ? 6.32 -27.875 -8.836 1 95.19 129 VAL B C 1
ATOM 2673 O O . VAL B 1 129 ? 6.27 -27.016 -9.719 1 95.19 129 VAL B O 1
ATOM 2676 N N . ALA B 1 130 ? 6.152 -29.141 -9.062 1 95 130 ALA B N 1
ATOM 2677 C CA . ALA B 1 130 ? 5.852 -29.625 -10.414 1 95 130 ALA B CA 1
ATOM 2678 C C . ALA B 1 130 ? 4.551 -29.016 -10.93 1 95 130 ALA B C 1
ATOM 2680 O O . ALA B 1 130 ? 4.461 -28.625 -12.102 1 95 130 ALA B O 1
ATOM 2681 N N . GLY B 1 131 ? 3.562 -28.984 -10.078 1 94.81 131 GLY B N 1
ATOM 2682 C CA . GLY B 1 131 ? 2.299 -28.359 -10.438 1 94.81 131 GLY B CA 1
ATOM 2683 C C . GLY B 1 131 ? 2.436 -26.891 -10.773 1 94.81 131 GLY B C 1
ATOM 2684 O O . GLY B 1 131 ? 1.871 -26.422 -11.766 1 94.81 131 GLY B O 1
ATOM 2685 N N . GLN B 1 132 ? 3.164 -26.203 -9.953 1 95.56 132 GLN B N 1
ATOM 2686 C CA . GLN B 1 132 ? 3.395 -24.781 -10.195 1 95.56 132 GLN B CA 1
ATOM 2687 C C . GLN B 1 132 ? 4.152 -24.562 -11.5 1 95.56 132 GLN B C 1
ATOM 2689 O O . GLN B 1 132 ? 3.871 -23.625 -12.234 1 95.56 132 GLN B O 1
ATOM 2694 N N . LYS B 1 133 ? 5.121 -25.422 -11.758 1 95 133 LYS B N 1
ATOM 2695 C CA . LYS B 1 133 ? 5.871 -25.375 -13.016 1 95 133 LYS B CA 1
ATOM 2696 C C . LYS B 1 133 ? 4.945 -25.531 -14.211 1 95 133 LYS B C 1
ATOM 2698 O O . LYS B 1 133 ? 5.062 -24.812 -15.203 1 95 133 LYS B O 1
ATOM 2703 N N . ALA B 1 134 ? 4.102 -26.469 -14.094 1 96.06 134 ALA B N 1
ATOM 2704 C CA . ALA B 1 134 ? 3.168 -26.734 -15.18 1 96.06 134 ALA B CA 1
ATOM 2705 C C . ALA B 1 134 ? 2.236 -25.547 -15.414 1 96.06 134 ALA B C 1
ATOM 2707 O O . ALA B 1 134 ? 1.941 -25.203 -16.562 1 96.06 134 ALA B O 1
ATOM 2708 N N . GLY B 1 135 ? 1.728 -24.953 -14.367 1 96.62 135 GLY B N 1
ATOM 2709 C CA . GLY B 1 135 ? 0.895 -23.766 -14.492 1 96.62 135 GLY B CA 1
ATOM 2710 C C . GLY B 1 135 ? 1.621 -22.594 -15.117 1 96.62 135 GLY B C 1
ATOM 2711 O O . GLY B 1 135 ? 1.095 -21.938 -16.016 1 96.62 135 GLY B O 1
ATOM 2712 N N . ALA B 1 136 ? 2.809 -22.359 -14.648 1 95.69 136 ALA B N 1
ATOM 2713 C CA . ALA B 1 136 ? 3.631 -21.281 -15.195 1 95.69 136 ALA B CA 1
ATOM 2714 C C . ALA B 1 136 ? 3.904 -21.516 -16.688 1 95.69 136 ALA B C 1
ATOM 2716 O O . ALA B 1 136 ? 3.943 -20.547 -17.469 1 95.69 136 ALA B O 1
ATOM 2717 N N . ALA B 1 137 ? 4.133 -22.75 -17.094 1 96.19 137 ALA B N 1
ATOM 2718 C CA . ALA B 1 137 ? 4.395 -23.078 -18.484 1 96.19 137 ALA B CA 1
ATOM 2719 C C . ALA B 1 137 ? 3.213 -22.688 -19.375 1 96.19 137 ALA B C 1
ATOM 2721 O O . ALA B 1 137 ? 3.4 -22.188 -20.484 1 96.19 137 ALA B O 1
ATOM 2722 N N . VAL B 1 138 ? 2.029 -22.922 -18.859 1 97.31 138 VAL B N 1
ATOM 2723 C CA . VAL B 1 138 ? 0.83 -22.531 -19.609 1 97.31 138 VAL B CA 1
ATOM 2724 C C . VAL B 1 138 ? 0.835 -21.031 -19.859 1 97.31 138 VAL B C 1
ATOM 2726 O O . VAL B 1 138 ? 0.573 -20.578 -20.984 1 97.31 138 VAL B O 1
ATOM 2729 N N . ILE B 1 139 ? 1.152 -20.266 -18.844 1 96.44 139 ILE B N 1
ATOM 2730 C CA . ILE B 1 139 ? 1.14 -18.812 -18.922 1 96.44 139 ILE B CA 1
ATOM 2731 C C . ILE B 1 139 ? 2.266 -18.328 -19.844 1 96.44 139 ILE B C 1
ATOM 2733 O O . ILE B 1 139 ? 2.061 -17.453 -20.688 1 96.44 139 ILE B O 1
ATOM 2737 N N . ARG B 1 140 ? 3.42 -18.953 -19.734 1 95.62 140 ARG B N 1
ATOM 2738 C CA . ARG B 1 140 ? 4.582 -18.609 -20.547 1 95.62 140 ARG B CA 1
ATOM 2739 C C . ARG B 1 140 ? 4.285 -18.797 -22.031 1 95.62 140 ARG B C 1
ATOM 2741 O O . ARG B 1 140 ? 4.805 -18.062 -22.875 1 95.62 140 ARG B O 1
ATOM 2748 N N . ASN B 1 141 ? 3.5 -19.719 -22.297 1 96.88 141 ASN B N 1
ATOM 2749 C CA . ASN B 1 141 ? 3.227 -20.078 -23.672 1 96.88 141 ASN B CA 1
ATOM 2750 C C . ASN B 1 141 ? 2.033 -19.297 -24.234 1 96.88 141 ASN B C 1
ATOM 2752 O O . ASN B 1 141 ? 1.619 -19.516 -25.375 1 96.88 141 ASN B O 1
ATOM 2756 N N . SER B 1 142 ? 1.511 -18.438 -23.453 1 96.81 142 SER B N 1
ATOM 2757 C CA . SER B 1 142 ? 0.383 -17.609 -23.891 1 96.81 142 SER B CA 1
ATOM 2758 C C . SER B 1 142 ? 0.855 -16.312 -24.516 1 96.81 142 SER B C 1
ATOM 2760 O O . SER B 1 142 ? 2.049 -16 -24.5 1 96.81 142 SER B O 1
ATOM 2762 N N . ASP B 1 143 ? -0.062 -15.531 -25.078 1 95.75 143 ASP B N 1
ATOM 2763 C CA . ASP B 1 143 ? 0.225 -14.219 -25.656 1 95.75 143 ASP B CA 1
ATOM 2764 C C . ASP B 1 143 ? -0.116 -13.102 -24.656 1 95.75 143 ASP B C 1
ATOM 2766 O O . ASP B 1 143 ? -0.204 -11.938 -25.031 1 95.75 143 ASP B O 1
ATOM 2770 N N . LEU B 1 144 ? -0.297 -13.523 -23.422 1 96.06 144 LEU B N 1
ATOM 2771 C CA . LEU B 1 144 ? -0.693 -12.547 -22.406 1 96.06 144 LEU B CA 1
ATOM 2772 C C . LEU B 1 144 ? 0.487 -11.672 -22 1 96.06 144 LEU B C 1
ATOM 2774 O O . LEU B 1 144 ? 1.644 -12.07 -22.141 1 96.06 144 LEU B O 1
ATOM 2778 N N . ASP B 1 145 ? 0.162 -10.43 -21.656 1 96.25 145 ASP B N 1
ATOM 2779 C CA . ASP B 1 145 ? 1.104 -9.562 -20.953 1 96.25 145 ASP B CA 1
ATOM 2780 C C . ASP B 1 145 ? 1.17 -9.906 -19.4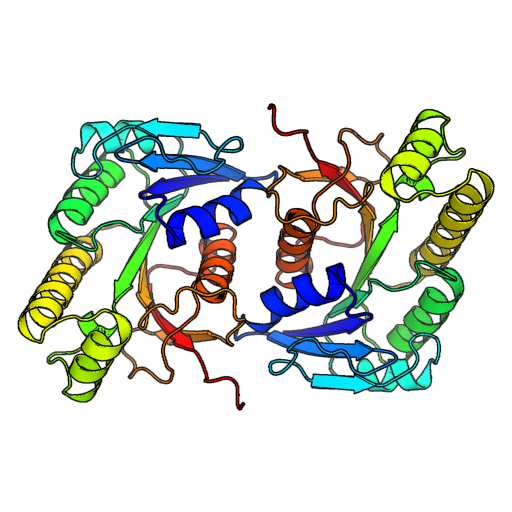69 1 96.25 145 ASP B C 1
ATOM 2782 O O . ASP B 1 145 ? 0.558 -9.227 -18.641 1 96.25 145 ASP B O 1
ATOM 2786 N N . TYR B 1 146 ? 1.965 -10.945 -19.172 1 96.12 146 TYR B N 1
ATOM 2787 C CA . TYR B 1 146 ? 1.935 -11.492 -17.812 1 96.12 146 TYR B CA 1
ATOM 2788 C C . TYR B 1 146 ? 3.146 -11.031 -17.016 1 96.12 146 TYR B C 1
ATOM 2790 O O . TYR B 1 146 ? 4.16 -10.625 -17.594 1 96.12 146 TYR B O 1
ATOM 2798 N N . THR B 1 147 ? 2.975 -10.945 -15.781 1 96.31 147 THR B N 1
ATOM 2799 C CA . THR B 1 147 ? 4.039 -10.945 -14.781 1 96.31 147 THR B CA 1
ATOM 2800 C C . THR B 1 147 ? 3.916 -12.156 -13.859 1 96.31 147 THR B C 1
ATOM 2802 O O . THR B 1 147 ? 2.916 -12.305 -13.156 1 96.31 147 THR B O 1
ATOM 2805 N N . LEU B 1 148 ? 4.883 -13.078 -13.922 1 95.38 148 LEU B N 1
ATOM 2806 C CA . LEU B 1 148 ? 4.953 -14.203 -13 1 95.38 148 LEU B CA 1
ATOM 2807 C C . LEU B 1 148 ? 5.695 -13.82 -11.727 1 95.38 148 LEU B C 1
ATOM 2809 O O . LEU B 1 148 ? 6.82 -13.312 -11.789 1 95.38 148 LEU B O 1
ATOM 2813 N N . LEU B 1 149 ? 5.051 -13.969 -10.648 1 95.44 149 LEU B N 1
ATOM 2814 C CA . LEU B 1 149 ? 5.645 -13.664 -9.352 1 95.44 149 LEU B CA 1
ATOM 2815 C C . LEU B 1 149 ? 6.117 -14.93 -8.656 1 95.44 149 LEU B C 1
ATOM 2817 O O . LEU B 1 149 ? 5.34 -15.586 -7.961 1 95.44 149 LEU B O 1
ATOM 2821 N N . ALA B 1 150 ? 7.383 -15.258 -8.891 1 95 150 ALA B N 1
ATOM 2822 C CA . ALA B 1 150 ? 8.008 -16.422 -8.273 1 95 150 ALA B CA 1
ATOM 2823 C C . ALA B 1 150 ? 8.477 -16.109 -6.855 1 95 150 ALA B C 1
ATOM 2825 O O . ALA B 1 150 ? 9.656 -15.82 -6.633 1 95 150 ALA B O 1
ATOM 2826 N N . CYS B 1 151 ? 7.668 -16.312 -5.957 1 94.94 151 CYS B N 1
ATOM 2827 C CA . CYS B 1 151 ? 7.871 -15.867 -4.586 1 94.94 151 CYS B CA 1
ATOM 2828 C C . CYS B 1 151 ? 8.594 -16.922 -3.768 1 94.94 151 CYS B C 1
ATOM 2830 O O . CYS B 1 151 ? 8.445 -18.125 -4.023 1 94.94 151 CYS B O 1
ATOM 2832 N N . HIS B 1 152 ? 9.398 -16.469 -2.805 1 95.44 152 HIS B N 1
ATOM 2833 C CA . HIS B 1 152 ? 9.883 -17.344 -1.752 1 95.44 152 HIS B CA 1
ATOM 2834 C C . HIS B 1 152 ? 8.758 -17.781 -0.821 1 95.44 152 HIS B C 1
ATOM 2836 O O . HIS B 1 152 ? 7.605 -17.359 -1.004 1 95.44 152 HIS B O 1
ATOM 2842 N N . PHE B 1 153 ? 9.047 -18.609 0.146 1 94 153 PHE B N 1
ATOM 2843 C CA . PHE B 1 153 ? 8.055 -19.094 1.101 1 94 153 PHE B CA 1
ATOM 2844 C C . PHE B 1 153 ? 7.418 -17.938 1.858 1 94 153 PHE B C 1
ATOM 2846 O O . PHE B 1 153 ? 8.102 -16.984 2.242 1 94 153 PHE B O 1
ATOM 2853 N N . PHE B 1 154 ? 6.109 -18.094 2.113 1 91.38 154 PHE B N 1
ATOM 2854 C CA . PHE B 1 154 ? 5.355 -17.062 2.824 1 91.38 154 PHE B CA 1
ATOM 2855 C C . PHE B 1 154 ? 5.496 -17.234 4.332 1 91.38 154 PHE B C 1
ATOM 2857 O O . PHE B 1 154 ? 5.441 -18.359 4.844 1 91.38 154 PHE B O 1
ATOM 2864 N N . LYS B 1 155 ? 5.75 -16.125 4.973 1 90.5 155 LYS B N 1
ATOM 2865 C CA . LYS B 1 155 ? 5.465 -15.992 6.402 1 90.5 155 LYS B CA 1
ATOM 2866 C C . LYS B 1 155 ? 4.09 -15.375 6.633 1 90.5 155 LYS B C 1
ATOM 2868 O O . LYS B 1 155 ? 3.785 -14.305 6.098 1 90.5 155 LYS B O 1
ATOM 2873 N N . TYR B 1 156 ? 3.25 -16.016 7.336 1 90.06 156 TYR B N 1
ATOM 2874 C CA . TYR B 1 156 ? 1.892 -15.539 7.555 1 90.06 156 TYR B CA 1
ATOM 2875 C C . TYR B 1 156 ? 1.835 -14.586 8.742 1 90.06 156 TYR B C 1
ATOM 2877 O O . TYR B 1 156 ? 1.196 -14.875 9.75 1 90.06 156 TYR B O 1
ATOM 2885 N N . ASN B 1 157 ? 2.498 -13.492 8.617 1 88.69 157 ASN B N 1
ATOM 2886 C CA . ASN B 1 157 ? 2.533 -12.461 9.641 1 88.69 157 ASN B CA 1
ATOM 2887 C C . ASN B 1 157 ? 2.564 -11.062 9.031 1 88.69 157 ASN B C 1
ATOM 2889 O O . ASN B 1 157 ? 2.449 -10.906 7.812 1 88.69 157 ASN B O 1
ATOM 2893 N N . ASP B 1 158 ? 2.566 -10.094 9.898 1 91.69 158 ASP B N 1
ATOM 2894 C CA . ASP B 1 158 ? 2.443 -8.703 9.461 1 91.69 158 ASP B CA 1
ATOM 2895 C C . ASP B 1 158 ? 3.77 -7.965 9.594 1 91.69 158 ASP B C 1
ATOM 2897 O O . ASP B 1 158 ? 3.795 -6.734 9.672 1 91.69 158 ASP B O 1
ATOM 2901 N N . GLU B 1 159 ? 4.887 -8.703 9.57 1 91.25 159 GLU B N 1
ATOM 2902 C CA . GLU B 1 159 ? 6.199 -8.078 9.68 1 91.25 159 GLU B CA 1
ATOM 2903 C C . GLU B 1 159 ? 6.578 -7.359 8.383 1 91.25 159 GLU B C 1
ATOM 2905 O O . GLU B 1 159 ? 6.297 -7.855 7.289 1 91.25 159 GLU B O 1
ATOM 2910 N N . ALA B 1 160 ? 7.172 -6.258 8.555 1 93.12 160 ALA B N 1
ATOM 2911 C CA . ALA B 1 160 ? 7.734 -5.578 7.391 1 93.12 160 ALA B CA 1
ATOM 2912 C C . ALA B 1 160 ? 9.141 -6.082 7.086 1 93.12 160 ALA B C 1
ATOM 2914 O O . ALA B 1 160 ? 10.055 -5.906 7.895 1 93.12 160 ALA B O 1
ATOM 2915 N N . ASP B 1 161 ? 9.242 -6.73 5.91 1 93.25 161 ASP B N 1
ATOM 2916 C CA . ASP B 1 161 ? 10.523 -7.223 5.414 1 93.25 161 ASP B CA 1
ATOM 2917 C C . ASP B 1 161 ? 10.945 -6.477 4.152 1 93.25 161 ASP B C 1
ATOM 2919 O O . ASP B 1 161 ? 10.141 -6.277 3.242 1 93.25 161 ASP B O 1
ATOM 2923 N N . GLN B 1 162 ? 12.227 -6.074 4.184 1 94.25 162 GLN B N 1
ATOM 2924 C CA . GLN B 1 162 ? 12.672 -5.438 2.947 1 94.25 162 GLN B CA 1
ATOM 2925 C C . GLN B 1 162 ? 12.727 -6.441 1.8 1 94.25 162 GLN B C 1
ATOM 2927 O O . GLN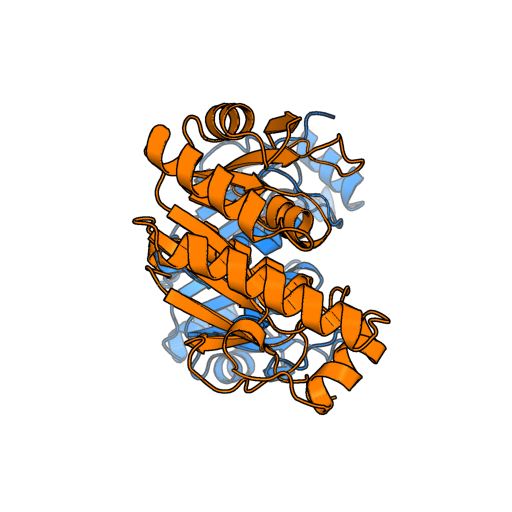 B 1 162 ? 13.422 -7.457 1.888 1 94.25 162 GLN B O 1
ATOM 2932 N N . LEU B 1 163 ? 12.062 -6.152 0.754 1 96 163 LEU B N 1
ATOM 2933 C CA . LEU B 1 163 ? 11.898 -7.07 -0.366 1 96 163 LEU B CA 1
ATOM 2934 C C . LEU B 1 163 ? 13.117 -7.027 -1.283 1 96 163 LEU B C 1
ATOM 2936 O O . LEU B 1 163 ? 13.773 -5.988 -1.404 1 96 163 LEU B O 1
ATOM 2940 N N . ILE B 1 164 ? 13.469 -8.109 -1.846 1 94.62 164 ILE B N 1
ATOM 2941 C CA . ILE B 1 164 ? 14.367 -8.258 -2.982 1 94.62 164 ILE B CA 1
ATOM 2942 C C . ILE B 1 164 ? 13.578 -8.703 -4.211 1 94.62 164 ILE B C 1
ATOM 2944 O O . ILE B 1 164 ? 12.93 -9.742 -4.195 1 94.62 164 ILE B O 1
ATOM 2948 N N . VAL B 1 165 ? 13.516 -7.902 -5.203 1 93.94 165 VAL B N 1
ATOM 2949 C CA . VAL B 1 165 ? 12.844 -8.211 -6.457 1 93.94 165 VAL B CA 1
ATOM 2950 C C . VAL B 1 165 ? 13.867 -8.32 -7.586 1 93.94 165 VAL B C 1
ATOM 2952 O O . VAL B 1 165 ? 14.539 -7.34 -7.914 1 93.94 165 VAL B O 1
ATOM 2955 N N . GLU B 1 166 ? 13.984 -9.43 -8.094 1 91.31 166 GLU B N 1
ATOM 2956 C CA . GLU B 1 166 ? 15 -9.656 -9.117 1 91.31 166 GLU B CA 1
ATOM 2957 C C . GLU B 1 166 ? 14.461 -10.539 -10.242 1 91.31 166 GLU B C 1
ATOM 2959 O O . GLU B 1 166 ? 13.438 -11.203 -10.078 1 91.31 166 GLU B O 1
ATOM 2964 N N . PRO B 1 167 ? 15.117 -10.508 -11.422 1 89.94 167 PRO B N 1
ATOM 2965 C CA . PRO B 1 167 ? 14.68 -11.391 -12.492 1 89.94 167 PRO B CA 1
ATOM 2966 C C . PRO B 1 167 ? 14.695 -12.867 -12.094 1 89.94 167 PRO B C 1
ATOM 2968 O O . PRO B 1 167 ? 15.602 -13.305 -11.375 1 89.94 167 PRO B O 1
ATOM 2971 N N . ALA B 1 168 ? 13.641 -13.672 -12.344 1 84.44 168 ALA B N 1
ATOM 2972 C CA . ALA B 1 168 ? 13.445 -15.062 -11.938 1 84.44 168 ALA B CA 1
ATOM 2973 C C . ALA B 1 168 ? 14.617 -15.93 -12.383 1 84.44 168 ALA B C 1
ATOM 2975 O O . ALA B 1 168 ? 14.898 -16.969 -11.766 1 84.44 168 ALA B O 1
ATOM 2976 N N . GLY B 1 169 ? 15.367 -15.562 -13.375 1 79.38 169 GLY B N 1
ATOM 2977 C CA . GLY B 1 169 ? 16.484 -16.375 -13.828 1 79.38 169 GLY B CA 1
ATOM 2978 C C . GLY B 1 169 ? 17.672 -16.328 -12.891 1 79.38 169 GLY B C 1
ATOM 2979 O O . GLY B 1 169 ? 18.562 -17.172 -12.977 1 79.38 169 GLY B O 1
ATOM 2980 N N . ASN B 1 170 ? 17.594 -15.484 -11.867 1 81.12 170 ASN B N 1
ATOM 2981 C CA . ASN B 1 170 ? 18.688 -15.352 -10.906 1 81.12 170 ASN B CA 1
ATOM 2982 C C . ASN B 1 170 ? 18.531 -16.328 -9.742 1 81.12 170 ASN B C 1
ATOM 2984 O O . ASN B 1 170 ? 17.438 -16.844 -9.5 1 81.12 170 ASN B O 1
ATOM 2988 N N . ALA B 1 171 ? 19.641 -16.672 -9.117 1 81.31 171 ALA B N 1
ATOM 2989 C CA . ALA B 1 171 ? 19.562 -17.359 -7.832 1 81.31 171 ALA B CA 1
ATOM 2990 C C . ALA B 1 171 ? 18.844 -16.516 -6.785 1 81.31 171 ALA B C 1
ATOM 2992 O O . ALA B 1 171 ? 19 -15.289 -6.762 1 81.31 171 ALA B O 1
ATOM 2993 N N . VAL B 1 172 ? 18.078 -17.203 -5.977 1 83.19 172 VAL B N 1
ATOM 2994 C CA . VAL B 1 172 ? 17.359 -16.469 -4.941 1 83.19 172 VAL B CA 1
ATOM 2995 C C . VAL B 1 172 ? 18.359 -15.891 -3.938 1 83.19 172 VAL B C 1
ATOM 2997 O O . VAL B 1 172 ? 19.219 -16.609 -3.42 1 83.19 172 VAL B O 1
ATOM 3000 N N . SER B 1 173 ? 18.25 -14.609 -3.643 1 85.44 173 SER B N 1
ATOM 3001 C CA . SER B 1 173 ? 19.188 -13.891 -2.797 1 85.44 173 SER B CA 1
ATOM 3002 C C . SER B 1 173 ? 18.672 -13.773 -1.367 1 85.44 173 SER B C 1
ATOM 3004 O O . SER B 1 173 ? 19.453 -13.516 -0.441 1 85.44 173 SER B O 1
ATOM 3006 N N . GLY B 1 174 ? 17.406 -13.938 -1.203 1 92.25 174 GLY B N 1
ATOM 3007 C CA . GLY B 1 174 ? 16.812 -13.695 0.103 1 92.25 174 GLY B CA 1
ATOM 3008 C C . GLY B 1 174 ? 16.062 -14.891 0.642 1 92.25 174 GLY B C 1
ATOM 3009 O O . GLY B 1 174 ? 16.312 -16.031 0.248 1 92.25 174 GLY B O 1
ATOM 3010 N N . GLY B 1 175 ? 15.273 -14.617 1.732 1 93.25 175 GLY B N 1
ATOM 3011 C CA . GLY B 1 175 ? 14.531 -15.656 2.42 1 93.25 175 GLY B CA 1
ATOM 3012 C C . GLY B 1 175 ? 13.023 -15.477 2.316 1 93.25 175 GLY B C 1
ATOM 3013 O O . GLY B 1 175 ? 12.539 -14.789 1.421 1 93.25 175 GLY B O 1
ATOM 3014 N N . PRO B 1 176 ? 12.336 -16.234 3.156 1 94.25 176 PRO B N 1
ATOM 3015 C CA . PRO B 1 176 ? 10.875 -16.156 3.18 1 94.25 176 PRO B CA 1
ATOM 3016 C C . PRO B 1 176 ? 10.367 -14.727 3.412 1 94.25 176 PRO B C 1
ATOM 3018 O O . PRO B 1 176 ? 11.062 -13.914 4.023 1 94.25 176 PRO B O 1
ATOM 3021 N N . LEU B 1 177 ? 9.234 -14.469 2.902 1 94.5 177 LEU B N 1
ATOM 3022 C CA . LEU B 1 177 ? 8.719 -13.109 3.002 1 94.5 177 LEU B CA 1
ATOM 3023 C C . LEU B 1 177 ? 7.34 -13.102 3.662 1 94.5 177 LEU B C 1
ATOM 3025 O O . LEU B 1 177 ? 6.57 -14.055 3.516 1 94.5 177 LEU B O 1
ATOM 3029 N N . SER B 1 178 ? 7.066 -11.953 4.367 1 95 178 SER B N 1
ATOM 3030 C CA . SER B 1 178 ? 5.773 -11.797 5.023 1 95 178 SER B CA 1
ATOM 3031 C C . SER B 1 178 ? 4.672 -11.516 4.008 1 95 178 SER B C 1
ATOM 3033 O O . SER B 1 178 ? 4.914 -10.883 2.979 1 95 178 SER B O 1
ATOM 3035 N N . LEU B 1 179 ? 3.467 -11.961 4.301 1 95.56 179 LEU B N 1
ATOM 3036 C CA . LEU B 1 179 ? 2.301 -11.648 3.482 1 95.56 179 LEU B CA 1
ATOM 3037 C C . LEU B 1 179 ? 2.078 -10.141 3.41 1 95.56 179 LEU B C 1
ATOM 3039 O O . LEU B 1 179 ? 1.667 -9.625 2.371 1 95.56 179 LEU B O 1
ATOM 3043 N N . PHE B 1 180 ? 2.422 -9.453 4.477 1 96.06 180 PHE B N 1
ATOM 3044 C CA . PHE B 1 180 ? 2.293 -8 4.523 1 96.06 180 PHE B CA 1
ATOM 3045 C C . PHE B 1 180 ? 3.158 -7.348 3.453 1 96.06 180 PHE B C 1
ATOM 3047 O O . PHE B 1 180 ? 2.674 -6.527 2.668 1 96.06 180 PHE B O 1
ATOM 3054 N N . SER B 1 181 ? 4.383 -7.738 3.424 1 96.5 181 SER B N 1
ATOM 3055 C CA . SER B 1 181 ? 5.332 -7.133 2.496 1 96.5 181 SER B CA 1
ATOM 3056 C C . SER B 1 181 ? 4.98 -7.461 1.05 1 96.5 181 SER B C 1
ATOM 3058 O O . SER B 1 181 ? 5.027 -6.59 0.18 1 96.5 181 SER B O 1
ATOM 3060 N N . LEU B 1 182 ? 4.609 -8.672 0.851 1 96.94 182 LEU B N 1
ATOM 3061 C CA . LEU B 1 182 ? 4.266 -9.094 -0.505 1 96.94 182 LEU B CA 1
ATOM 3062 C C . LEU B 1 182 ? 3.006 -8.383 -0.989 1 96.94 182 LEU B C 1
ATOM 3064 O O . LEU B 1 182 ? 2.949 -7.918 -2.129 1 96.94 182 LEU B O 1
ATOM 3068 N N . ALA B 1 183 ? 1.995 -8.281 -0.113 1 97.62 183 ALA B N 1
ATOM 3069 C CA . ALA B 1 183 ? 0.751 -7.613 -0.483 1 97.62 183 ALA B CA 1
ATOM 3070 C C . ALA B 1 183 ? 0.993 -6.141 -0.805 1 97.62 183 ALA B C 1
ATOM 3072 O O . ALA B 1 183 ? 0.358 -5.582 -1.702 1 97.62 183 ALA B O 1
ATOM 3073 N N . THR B 1 184 ? 1.879 -5.551 -0.066 1 97.31 184 THR B N 1
ATOM 3074 C CA . THR B 1 184 ? 2.24 -4.16 -0.316 1 97.31 184 THR B CA 1
ATOM 3075 C C . THR B 1 184 ? 2.83 -3.998 -1.714 1 97.31 184 THR B C 1
ATOM 3077 O O . THR B 1 184 ? 2.42 -3.113 -2.467 1 97.31 184 THR B O 1
ATOM 3080 N N . LEU B 1 185 ? 3.723 -4.863 -2.1 1 96.5 185 LEU B N 1
ATOM 3081 C CA . LEU B 1 185 ? 4.359 -4.816 -3.412 1 96.5 185 LEU B CA 1
ATOM 3082 C C . LEU B 1 185 ? 3.342 -5.07 -4.52 1 96.5 185 LEU B C 1
ATOM 3084 O O . LEU B 1 185 ? 3.293 -4.328 -5.504 1 96.5 185 LEU B O 1
ATOM 3088 N N . ILE B 1 186 ? 2.539 -6.082 -4.336 1 97.12 186 ILE B N 1
ATOM 3089 C CA . ILE B 1 186 ? 1.584 -6.457 -5.371 1 97.12 186 ILE B CA 1
ATOM 3090 C C . ILE B 1 186 ? 0.571 -5.336 -5.574 1 97.12 186 ILE B C 1
ATOM 3092 O O . ILE B 1 186 ? 0.155 -5.059 -6.703 1 97.12 186 ILE B O 1
ATOM 3096 N N . THR B 1 187 ? 0.15 -4.676 -4.488 1 97.44 187 THR B N 1
ATOM 3097 C CA . THR B 1 187 ? -0.746 -3.531 -4.594 1 97.44 187 THR B CA 1
ATOM 3098 C C . THR B 1 187 ? -0.134 -2.447 -5.477 1 97.44 187 THR B C 1
ATOM 3100 O O . THR B 1 187 ? -0.799 -1.919 -6.371 1 97.44 187 THR B O 1
ATOM 3103 N N . ASP B 1 188 ? 1.128 -2.148 -5.25 1 95.69 188 ASP B N 1
ATOM 3104 C CA . ASP B 1 188 ? 1.828 -1.16 -6.066 1 95.69 188 ASP B CA 1
ATOM 3105 C C . ASP B 1 188 ? 1.876 -1.59 -7.531 1 95.69 188 ASP B C 1
ATOM 3107 O O . ASP B 1 188 ? 1.658 -0.774 -8.43 1 95.69 188 ASP B O 1
ATOM 3111 N N . MET B 1 189 ? 2.115 -2.869 -7.797 1 95.12 189 MET B N 1
ATOM 3112 C CA . MET B 1 189 ? 2.197 -3.406 -9.148 1 95.12 189 MET B CA 1
ATOM 3113 C C . MET B 1 189 ? 0.857 -3.283 -9.867 1 95.12 189 MET B C 1
ATOM 3115 O O . MET B 1 189 ? 0.81 -2.945 -11.055 1 95.12 189 MET B O 1
ATOM 3119 N N . LEU B 1 190 ? -0.2 -3.539 -9.133 1 96.31 190 LEU B N 1
ATOM 3120 C CA . LEU B 1 190 ? -1.529 -3.496 -9.734 1 96.31 190 LEU B CA 1
ATOM 3121 C C . LEU B 1 190 ? -1.93 -2.062 -10.062 1 96.31 190 LEU B C 1
ATOM 3123 O O . LEU B 1 190 ? -2.631 -1.822 -11.055 1 96.31 190 LEU B O 1
ATOM 3127 N N . GLU B 1 191 ? -1.489 -1.155 -9.258 1 93.38 191 GLU B N 1
ATOM 3128 C CA . GLU B 1 191 ? -1.814 0.249 -9.484 1 93.38 191 GLU B CA 1
ATOM 3129 C C . GLU B 1 191 ? -1.027 0.808 -10.672 1 93.38 191 GLU B C 1
ATOM 3131 O O . GLU B 1 191 ? -1.466 1.758 -11.32 1 93.38 191 GLU B O 1
ATOM 3136 N N . HIS B 1 192 ? 0.15 0.187 -10.875 1 90.94 192 HIS B N 1
ATOM 3137 C CA . HIS B 1 192 ? 1.035 0.648 -11.938 1 90.94 192 HIS B CA 1
ATOM 3138 C C . HIS B 1 192 ? 1.536 -0.519 -12.781 1 90.94 192 HIS B C 1
ATOM 3140 O O . HIS B 1 192 ? 2.746 -0.734 -12.898 1 90.94 192 HIS B O 1
ATOM 3146 N N . PRO B 1 193 ? 0.592 -1.193 -13.406 1 91.38 193 PRO B N 1
ATOM 3147 C CA . PRO B 1 193 ? 0.971 -2.428 -14.094 1 91.38 193 PRO B CA 1
ATOM 3148 C C . PRO B 1 193 ? 1.957 -2.188 -15.234 1 91.38 193 PRO B C 1
ATOM 3150 O O . PRO B 1 193 ? 2.727 -3.084 -15.594 1 91.38 193 PRO B O 1
ATOM 3153 N N . GLN B 1 194 ? 1.992 -0.969 -15.742 1 88.06 194 GLN B N 1
ATOM 3154 C CA . GLN B 1 194 ? 2.871 -0.652 -16.859 1 88.06 194 GLN B CA 1
ATOM 3155 C C . GLN B 1 194 ? 4.332 -0.614 -16.422 1 88.06 194 GLN B C 1
ATOM 3157 O O . GLN B 1 194 ? 5.238 -0.708 -17.25 1 88.06 194 GLN B O 1
ATOM 3162 N N . ASP B 1 195 ? 4.523 -0.433 -15.164 1 83.44 195 ASP B N 1
ATOM 3163 C CA . ASP B 1 195 ? 5.887 -0.34 -14.641 1 83.44 195 ASP B CA 1
ATOM 3164 C C . ASP B 1 195 ? 6.52 -1.722 -14.516 1 83.44 195 ASP B C 1
ATOM 3166 O O . ASP B 1 195 ? 7.73 -1.839 -14.305 1 83.44 195 ASP B O 1
ATOM 3170 N N . TYR B 1 196 ? 5.699 -2.754 -14.641 1 77.5 196 TYR B N 1
ATOM 3171 C CA . TYR B 1 196 ? 6.18 -4.117 -14.453 1 77.5 196 TYR B CA 1
ATOM 3172 C C . TYR B 1 196 ? 5.906 -4.965 -15.695 1 77.5 196 TYR B C 1
ATOM 3174 O O . TYR B 1 196 ? 5.145 -5.934 -15.633 1 77.5 196 TYR B O 1
ATOM 3182 N N . PRO B 1 197 ? 6.328 -4.457 -16.938 1 67.31 197 PRO B N 1
ATOM 3183 C CA . PRO B 1 197 ? 6 -5.211 -18.156 1 67.31 197 PRO B CA 1
ATOM 3184 C C . PRO B 1 197 ? 6.449 -6.672 -18.078 1 67.31 197 PRO B C 1
ATOM 3186 O O . PRO B 1 197 ? 7.238 -7.031 -17.203 1 67.31 197 PRO B O 1
ATOM 3189 N N . GLN B 1 198 ? 6.09 -7.723 -19 1 63.34 198 GLN B N 1
ATOM 3190 C CA . GLN B 1 198 ? 6.109 -9.117 -19.438 1 63.34 198 GLN B CA 1
ATOM 3191 C C . GLN B 1 198 ? 7.34 -9.844 -18.891 1 63.34 198 GLN B C 1
ATOM 3193 O O . GLN B 1 198 ? 8.336 -9.992 -19.594 1 63.34 198 GLN B O 1
ATOM 3198 N N . ARG B 1 199 ? 7.469 -9.867 -17.391 1 78.62 199 ARG B N 1
ATOM 3199 C CA . ARG B 1 199 ? 8.672 -10.492 -16.844 1 78.62 199 ARG B CA 1
ATOM 3200 C C . ARG B 1 199 ? 8.32 -11.477 -15.727 1 78.62 199 ARG B C 1
ATOM 3202 O O . ARG B 1 199 ? 7.164 -11.562 -15.312 1 78.62 199 ARG B O 1
ATOM 3209 N N . GLU B 1 200 ? 9.172 -12.375 -15.602 1 92.06 200 GLU B N 1
ATOM 3210 C CA . GLU B 1 200 ? 9.195 -13.273 -14.445 1 92.06 200 GLU B CA 1
ATOM 3211 C C . GLU B 1 200 ? 10.094 -12.719 -13.344 1 92.06 200 GLU B C 1
ATOM 3213 O O . GLU B 1 200 ? 11.281 -12.461 -13.57 1 92.06 200 GLU B O 1
ATOM 3218 N N . LEU B 1 201 ? 9.461 -12.469 -12.219 1 94.19 201 LEU B N 1
ATOM 3219 C CA . LEU B 1 201 ? 10.18 -11.859 -11.102 1 94.19 201 LEU B CA 1
ATOM 3220 C C . LEU B 1 201 ? 10.344 -12.852 -9.953 1 94.19 201 LEU B C 1
ATOM 3222 O O . LEU B 1 201 ? 9.422 -13.625 -9.664 1 94.19 201 LEU B O 1
ATOM 3226 N N . MET B 1 202 ? 11.484 -12.852 -9.422 1 94.12 202 MET B N 1
ATOM 3227 C CA . MET B 1 202 ? 11.727 -13.539 -8.156 1 94.12 202 MET B CA 1
ATOM 3228 C C . MET B 1 202 ? 11.617 -12.57 -6.98 1 94.12 202 MET B C 1
ATOM 3230 O O . MET B 1 202 ? 12.219 -11.492 -7.004 1 94.12 202 MET B O 1
ATOM 3234 N N . ILE B 1 203 ? 10.828 -12.898 -5.965 1 95.12 203 ILE B N 1
ATOM 3235 C CA . ILE B 1 203 ? 10.602 -12.016 -4.828 1 95.12 203 ILE B CA 1
ATOM 3236 C C . ILE B 1 203 ? 10.984 -12.727 -3.533 1 95.12 203 ILE B C 1
ATOM 3238 O O . ILE B 1 203 ? 10.492 -13.828 -3.252 1 95.12 203 ILE B O 1
ATOM 3242 N N . SER B 1 204 ? 11.844 -12.18 -2.809 1 95.62 204 SER B N 1
ATOM 3243 C CA . SER B 1 204 ? 12.312 -12.672 -1.516 1 95.62 204 SER B CA 1
ATOM 3244 C C . SER B 1 204 ? 12.609 -11.516 -0.562 1 95.62 204 SER B C 1
ATOM 3246 O O . SER B 1 204 ? 12.164 -10.391 -0.783 1 95.62 204 SER B O 1
ATOM 3248 N N . THR B 1 205 ? 13.133 -11.812 0.64 1 95 205 THR B N 1
ATOM 3249 C CA . THR B 1 205 ? 13.406 -10.727 1.578 1 95 205 THR B CA 1
ATOM 3250 C C . THR B 1 205 ? 14.797 -10.875 2.184 1 95 205 THR B C 1
ATOM 3252 O O . THR B 1 205 ? 15.383 -11.961 2.162 1 95 205 THR B O 1
ATOM 3255 N N . ARG B 1 206 ? 15.336 -9.711 2.541 1 84.38 206 ARG B N 1
ATOM 3256 C CA . ARG B 1 206 ? 16.531 -9.664 3.375 1 84.38 206 ARG B CA 1
ATOM 3257 C C . ARG B 1 206 ? 16.172 -9.812 4.852 1 84.38 206 ARG B C 1
ATOM 3259 O O . ARG B 1 206 ? 15.227 -9.195 5.332 1 84.38 206 ARG B O 1
ATOM 3266 N N . PRO B 1 207 ? 16.672 -10.953 5.508 1 61.25 207 PRO B N 1
ATOM 3267 C CA . PRO B 1 207 ? 16.328 -11.016 6.93 1 61.25 207 PRO B CA 1
ATOM 3268 C C . PRO B 1 207 ? 16.672 -9.734 7.68 1 61.25 207 PRO B C 1
ATOM 3270 O O . PRO B 1 207 ? 17.641 -9.055 7.324 1 61.25 207 PRO B O 1
ATOM 3273 N N . GLY B 1 208 ? 15.562 -9.047 8.281 1 57.12 208 GLY B N 1
ATOM 3274 C CA . GLY B 1 208 ? 15.914 -7.949 9.164 1 57.12 208 GLY B CA 1
ATOM 3275 C C . GLY B 1 208 ? 17.062 -8.281 10.102 1 57.12 208 GLY B C 1
ATOM 3276 O O . GLY B 1 208 ? 17.266 -9.438 10.453 1 57.12 208 GLY B O 1
ATOM 3277 N N . GLU B 1 209 ? 18.156 -7.719 9.906 1 50.5 209 GLU B N 1
ATOM 3278 C CA . GLU B 1 209 ? 19.172 -7.984 10.914 1 50.5 209 GLU B CA 1
ATOM 3279 C C . GLU B 1 209 ? 18.594 -7.871 12.328 1 50.5 209 GLU B C 1
ATOM 3281 O O . GLU B 1 209 ? 17.969 -6.871 12.664 1 50.5 209 GLU B O 1
ATOM 3286 N N . LYS B 1 210 ? 18 -8.883 12.797 1 40.31 210 LYS B N 1
ATOM 3287 C CA . LYS B 1 210 ? 17.703 -8.773 14.227 1 40.31 210 LYS B CA 1
ATOM 3288 C C . LYS B 1 210 ? 18.984 -8.531 15.031 1 40.31 210 LYS B C 1
ATOM 3290 O O . LYS B 1 210 ? 20.047 -9 14.664 1 40.31 210 LYS B O 1
#

Foldseek 3Di:
DEEEEEDCDPLSVLLLVLLLVDPVYAYEYEDCDDDPDDNPSHHYDHDDLLALVSLLVRCVPHAAYEYADPLDQLLSSLLSNLVNCVVNVHFHYEYEAALCLLDPDDDPVNQVVCCVQPVDHPVRVVNSSVSRNNNVVSVVPGPGFYEYEHEAAEDADQDDFAKDKDASNDDDPAHHYYSNNVSVVVSVCVVPVVVVTRGYIYMHGHPDPD/DEEEEEDCDPLSVLLLVLLLVDPVYAYEYEDCDDDPDDNPSHHYDHDDLLALVSLLVRCVPHAAYEYADPLDQLLSSLLSNLVNCVVNVHFHYEYEAALCLLDPDDDPVNQVVCCVQPVDHPVRVVNSSVSRNNNVVSVVPGPGFYEYEHEAAEDADQDDFAKDKDASNDDDDAHHYYSNNVSVVVSVCVVPVVVVTRGYIYMHGHPPPD

Organism: Lactiplantibacillus plantarum (strain ATCC BAA-793 / NCIMB 8826 / WCFS1) (NCBI:txid220668)

pLDDT: mean 92.52, std 8.39, range [40.03, 98.81]

InterPro domains:
  IPR016040 NAD(P)-binding domain [PF13460] (7-193)
  IPR036291 NAD(P)-binding domain superfamily [SSF51735] (1-199)

Sequence (420 aa):
MNILIIGTGKLGYEVYRRVAVMPQHHVTLLDHHRHEHDVLLATQLIGDASNVDDLKRALRGIDVVFSTVGITHAAQFATALVQAMDAVGVTRLFWTTQFQINYDQISEAMYTLAHREFGFSREVETTYVAGQKAGAAVIRNSDLDYTLLACHFFKYNDEADQLIVEPAGNAVSGGPLSLFSLATLITDMLEHPQDYPQRELMISTRPGEKMNILIIGTGKLGYEVYRRVAVMPQHHVTLLDHHRHEHDVLLATQLIGDASNVDDLKRALRGIDVVFSTVGITHAAQFATALVQAMDAVGVTRLFWTTQFQINYDQISEAMYTLAHREFGFSREVETTYVAGQKAGAAVIRNSDLDYTLLACHFFKYNDEADQLIVEPAGNAVSGGPLSLFSLATLITDMLEHPQDYPQRELMISTRPGEK